Protein 7Q3R (pdb70)

Nearest PDB structures (foldseek):
  7q3r-assembly1_G  TM=1.008E+00  e=7.058E-23  Vicugna pacos
  6h72-assembly1_C  TM=9.398E-01  e=2.306E-15  Vicugna pacos
  8fif-assembly1_C  TM=9.469E-01  e=2.830E-15  Lama glama
  6gjq-assembly2_H-2  TM=9.200E-01  e=2.554E-15  Lama glama
  8pe2-assembly1_B  TM=9.260E-01  e=5.794E-15  Vicugna pacos

B-factor: mean 46.63, std 13.03, range [25.71, 102.18]

Radius of gyration: 25.53 Å; Cα contacts (8 Å, |Δi|>4): 1179; chains: 3; bounding box: 73×56×67 Å

Secondary structure (DSSP, 8-state):
-B--HHHHHT-SS--BGGG-EEEEE-SEE---GGGG---SEEEEESS-GGGGGG-EESEEEEEEEEEEGGGGGGSSTT--SHHHHHT----TT--EEEEEEE-HHHH--BT-B---EEE---SSPPPTT------PPEE-SSS--TT--BTTEE-SEEE--B-TTS-GGGSEEEEEEEEEE--SS---EE---/--EEEEE-EEEETT--EEEEEEE-SS-GGGEEEEEEEE-TTS--EEEEEE-TTS--EEE-TTTTT-EEEEEEGGGTEEEEEE-S--GGG-EEEEEEEEE-TTS-EEEE--GGG-SEE---EEEEEE-/--EEEEE--EEE-TT--EEEEEEEE-SSEEEEEEEEEEE-SSSPPEEEEEEETTTEEEE-GGGBTTEEEEE-SSSSEEEEEE-S--GGG-EEEEEEEEEEETTT--B--EE---EEEEE--

Solvent-accessible surface area: 19423 Å² total; per-residue (Å²): 159,78,15,44,9,41,115,10,17,122,33,111,79,4,4,6,0,1,0,4,25,69,70,119,1,53,89,17,66,0,70,4,53,68,4,42,95,105,48,18,7,5,36,0,9,48,11,15,0,70,121,0,33,88,62,31,14,13,26,0,26,0,0,10,0,0,0,56,9,45,12,11,140,28,4,12,2,45,40,101,26,97,0,1,24,42,1,1,32,3,23,110,118,7,48,0,0,2,0,0,46,57,4,25,150,125,5,14,23,60,27,0,11,49,17,13,3,16,6,44,51,49,185,69,89,8,148,66,48,51,65,20,55,54,47,133,35,48,82,48,25,115,72,88,14,131,63,102,89,44,200,65,8,84,20,4,6,56,15,17,13,1,68,49,125,38,48,88,25,121,24,0,2,8,0,0,0,0,2,2,46,117,96,118,62,109,37,75,2,28,5,80,154,89,132,7,78,7,62,48,18,30,131,24,67,46,56,26,56,30,131,0,18,0,46,9,55,55,110,33,4,63,119,8,0,0,0,0,1,14,53,27,121,90,60,120,49,78,16,0,0,0,4,10,90,90,30,70,28,56,2,57,10,84,52,0,168,80,50,5,71,4,47,34,49,54,102,136,32,12,0,34,0,55,0,61,65,3,34,66,156,3,34,0,37,0,37,0,0,1,6,35,12,150,36,28,49,6,20,0,0,25,1,100,86,9,10,99,49,68,5,107,13,33,87,0,41,5,49,137,120,8,118,33,94,38,60,44,24,32,108,22,111,57,47,25,56,30,131,0,22,0,55,6,50,58,138,49,33,27,39,7,0,8,0,0,1,17,61,22,135,79,139,131,63,38,2,0,0,6,11,6,54,32,83,75,86,33,57,6,120,66,0,123,82,45,7,48,6,48,81,29,148,138,100,64,1,1,32,0,57,0,55,96,2,76,84,126,1,37,2,45,0,36,0,8,0,4,2,4,35,46,100,82,38,90,17,22,26,10,113,11,108,23,23,85,0,39,4,62,126

Sequence (441 aa):
NLCPFGEVFNATRFASVYAWNRKRISNCVADYSFLYNSFSTFKCYGVSPTKLNDLCFTNVYADSFVIRGDEVRQIAPGQTGKIADYNYKLPDDFTGCVIAWNSNNLDSKVGGNYNYLYRLFRKSNLKPFERDISTEIYQAGSTPCNGVEGFNCYFPLQSYGFQPTNGVGYQPYRVVVLSFELLHAPATVCGPKVQLVESGGGLVQAGGSLRLSCAASGRAFSRYFMGWFRQAPGKEREFVAGISRSGGSTDYANFVKGRFTISRDNAKNTVYLQMNSLKPEDTAVYYCAATVDYSGTLTAARGREDYDDWGQGIQVTVSSEVQLVESGGGTVQPGGSLRLSCEVSGTGFTINAMGWDRQAPGKQRELVATITRGDRIHYADSVKGRFAISRDKDKNTVYLEMNNLKPEDTAVYYCDVAAFDSSDYEVLDSWGQGTQVTVSS

Foldseek 3Di:
DEWPVCCVPVPLDAAFQLQKDKDKTFQHAYALVVVPDDWPFKDFDQDDSVCQLADFFQIKMKIKHKDFQLCLVQPDAPHDDQCCFPGAHAHNRFGWIKTKHFPLVRQFDAVFRQPHKGFRDDPGGDDHPDHDPDFAWDQQDDDDCPRHDDVSTHGGMGTLGAHSPDDRRSGMMMMIIMGGHHDPDDGGHHHND/DAKAKDKADEDAAQAKIKMKIADDDLCLLQKWKFKWWAAPPGHIWTAKIAHSVRPAIDGDPVQVPQWDWGDDVVRRMIMIIGGRHDQVRWTWMKMFIAGPVVSPDRDDIDPVRTDYMYPTDTHGYDD/DFDKDKDKADEDAAQAKIKIKIATDDDQKFWAKKAKWWAAPPGDIGGAWMAGPPRDIDGDPVPVPQWDWAADPPGGMIMIIGGNHHQVVFTWMWIWTWMARPPPRHTDTDIHPTHTHGHHD

GO terms:
  GO:0044228 host cell surface (C, IDA)
  GO:0005768 endosome (C, IDA)
  GO:0039660 structural constituent of virion (F, IDA)
  GO:0019062 virion attachment to host cell (P, IDA)
  GO:0046718 symbiont entry into host cell (P, IDA)
  GO:0098670 entry receptor-mediated virion attachment to host cell (P, IDA)
  GO:0140522 fusogenic activity (F, IDA)
  GO:0046789 host cell surface receptor binding (F, IDA)
  GO:0048018 receptor ligand activity (F, IDA)
  GO:0043655 host extracellular region (C, IC)
  GO:0044173 host cell endoplasmic reticulum-Golgi intermediate compartment membrane (C, EXP)
  GO:0055036 virion membrane (C, EXP)
  GO:0020002 host cell plasma membrane (C, EXP)
  GO:0005515 protein binding (F, IPI)
  GO:0055036 virion membrane (C, TAS)
  GO:0005886 plasma membrane (C, TAS)
  GO:0042802 identical protein binding (F, IPI)
  GO:0046598 positive regulation of viral entry into host cell (P, IDA)
  GO:0016020 membrane (C, IDA)
  GO:0019031 viral envelope (C, IDA)

InterPro domains:
  IPR002552 Spike glycoprotein S2, coronavirus [PF01601] (711-1232)
  IPR018548 Spike (S) protein S1 subunit, receptor-binding domain, betacoronavirus [PF09408] (349-526)
  IPR018548 Spike (S) protein S1 subunit, receptor-binding domain, betacoronavirus [PS51921] (334-527)
  IPR032500 Spike glycoprotein S1, N-terminal domain, betacoronavirus-like [PF16451] (33-337)
  IPR032500 Spike glycoprotein S1, N-terminal domain, betacoronavirus-like [PS51922] (9-303)
  IPR036326 Spike S1 subunit, receptor binding domain superfamily, betacoronavirus [SSF143587] (333-516)
  IPR042578 Spike glycoprotein, betacoronavirus [MF_04099] (2-1273)
  IPR043002 Spike glycoprotein, N-terminal domain superfamily [G3DSA:2.60.120.960] (28-307)
  IPR043473 Spike glycoprotein S2 superfamily, coronavirus [SSF111474] (909-1026)
  IPR043473 Spike glycoprotein S2 superfamily, coronavirus [SSF111474] (1159-1211)
  IPR043607 Coronavirus spike glycoprotein S1, C-terminal [PF19209] (536-591)
  IPR044341 Spike (S) protein S1 subunit, N-terminal domain, SARS-CoV-like [cd21624] (13-304)
  IPR044366 Spike (S) protein S1 subunit, receptor-binding domain, SARS-CoV-2 [cd21480] (319-541)
  IPR044873 Spike glycoprotein S2, coronavirus, heptad repeat 1 [PS51923] (896-1001)
  IPR044874 Spike glycoprotein S2, coronavirus, heptad repeat 2 [PS51924] (1143-1225)

Organism: Severe acute respiratory syndrome coronavirus 2 (NCBI:txid2697049)

Structure (mmCIF, N/CA/C/O backbone):
data_7Q3R
#
_entry.id   7Q3R
#
_cell.length_a   180.578
_cell.length_b   180.578
_cell.length_c   48.025
_cell.angle_alpha   90.000
_cell.angle_beta   90.000
_cell.angle_gamma   120.000
#
_symmetry.space_group_name_H-M   'P 63'
#
loop_
_entity.id
_entity.type
_entity.pdbx_description
1 polymer 'Spike glycoprotein'
2 polymer VHH-F04
3 polymer VHH-G09
4 branched 2-acetamido-2-deoxy-beta-D-glucopyranose-(1-4)-2-acetamido-2-deoxy-beta-D-glucopyranose
5 non-polymer 'CHLORIDE ION'
6 water water
#
loop_
_atom_site.group_PDB
_atom_site.id
_atom_site.type_symbol
_atom_site.label_atom_id
_atom_site.label_alt_id
_atom_site.label_comp_id
_atom_site.label_asym_id
_atom_site.label_entity_id
_atom_site.label_seq_id
_atom_site.pdbx_PDB_ins_code
_atom_site.Cartn_x
_atom_site.Cartn_y
_atom_site.Cartn_z
_atom_site.occupancy
_atom_site.B_iso_or_equiv
_atom_site.auth_seq_id
_atom_site.auth_comp_id
_atom_site.auth_asym_id
_atom_site.auth_atom_id
_atom_site.pdbx_PDB_model_num
ATOM 1 N N . ASN A 1 4 ? 42.997 36.970 4.445 1.00 75.43 334 ASN A N 1
ATOM 2 C CA . ASN A 1 4 ? 41.734 37.691 4.524 1.00 82.99 334 ASN A CA 1
ATOM 3 C C . ASN A 1 4 ? 41.958 39.061 5.188 1.00 71.80 334 ASN A C 1
ATOM 4 O O . ASN A 1 4 ? 42.330 39.973 4.474 1.00 72.21 334 ASN A O 1
ATOM 9 N N . LEU A 1 5 ? 41.741 39.226 6.507 1.00 73.71 335 LEU A N 1
ATOM 10 C CA . LEU A 1 5 ? 41.880 40.552 7.128 1.00 69.63 335 LEU A CA 1
ATOM 11 C C . LEU A 1 5 ? 43.345 40.990 7.217 1.00 64.79 335 LEU A C 1
ATOM 12 O O . LEU A 1 5 ? 44.230 40.209 7.577 1.00 66.73 335 LEU A O 1
ATOM 14 N N . CYS A 1 6 ? 43.607 42.251 6.878 1.00 61.10 336 CYS A N 1
ATOM 15 C CA . CYS A 1 6 ? 44.988 42.726 6.846 1.00 59.86 336 CYS A CA 1
ATOM 16 C C . CYS A 1 6 ? 45.562 42.751 8.263 1.00 56.39 336 CYS A C 1
ATOM 17 O O . CYS A 1 6 ? 44.881 43.175 9.194 1.00 53.28 336 CYS A O 1
ATOM 20 N N . PRO A 1 7 ? 46.834 42.336 8.451 1.00 55.31 337 PRO A N 1
ATOM 21 C CA . PRO A 1 7 ? 47.413 42.187 9.802 1.00 59.32 337 PRO A CA 1
ATOM 22 C C . PRO A 1 7 ? 47.953 43.498 10.383 1.00 57.56 337 PRO A C 1
ATOM 23 O O . PRO A 1 7 ? 49.144 43.614 10.732 1.00 51.04 337 PRO A O 1
ATOM 27 N N . PHE A 1 8 ? 47.090 44.523 10.488 1.00 56.08 338 PHE A N 1
ATOM 28 C CA . PHE A 1 8 ? 47.564 45.766 11.111 1.00 49.81 338 PHE A CA 1
ATOM 29 C C . PHE A 1 8 ? 47.884 45.563 12.578 1.00 50.88 338 PHE A C 1
ATOM 30 O O . PHE A 1 8 ? 48.692 46.318 13.136 1.00 50.14 338 PHE A O 1
ATOM 38 N N . GLY A 1 9 ? 47.264 44.569 13.223 1.00 48.49 339 GLY A N 1
ATOM 39 C CA . GLY A 1 9 ? 47.517 44.361 14.644 1.00 51.88 339 GLY A CA 1
ATOM 40 C C . GLY A 1 9 ? 48.944 43.944 14.932 1.00 50.31 339 GLY A C 1
ATOM 41 O O . GLY A 1 9 ? 49.529 44.336 15.949 1.00 47.77 339 GLY A O 1
ATOM 42 N N . GLU A 1 10 ? 49.534 43.154 14.035 1.00 51.96 340 GLU A N 1
ATOM 43 C CA . GLU A 1 10 ? 50.938 42.803 14.177 1.00 48.55 340 GLU A CA 1
ATOM 44 C C . GLU A 1 10 ? 51.842 44.022 14.172 1.00 49.19 340 GLU A C 1
ATOM 45 O O . GLU A 1 10 ? 52.945 43.954 14.697 1.00 46.90 340 GLU A O 1
ATOM 51 N N . VAL A 1 11 ? 51.417 45.128 13.551 1.00 42.95 341 VAL A N 1
ATOM 52 C CA . VAL A 1 11 ? 52.260 46.318 13.495 1.00 37.64 341 VAL A CA 1
ATOM 53 C C . VAL A 1 11 ? 51.990 47.188 14.713 1.00 35.99 341 VAL A C 1
ATOM 54 O O . VAL A 1 11 ? 52.906 47.508 15.488 1.00 40.57 341 VAL A O 1
ATOM 58 N N . PHE A 1 12 ? 50.729 47.563 14.893 1.00 40.68 342 PHE A N 1
ATOM 59 C CA . PHE A 1 12 ? 50.396 48.531 15.933 1.00 41.53 342 PHE A CA 1
ATOM 60 C C . PHE A 1 12 ? 50.613 47.967 17.329 1.00 42.63 342 PHE A C 1
ATOM 61 O O . PHE A 1 12 ? 50.979 48.705 18.242 1.00 38.87 342 PHE A O 1
ATOM 69 N N . ASN A 1 13 ? 50.334 46.686 17.514 1.00 42.32 343 ASN A N 1
ATOM 70 C CA . ASN A 1 13 ? 50.379 46.059 18.822 1.00 44.24 343 ASN A CA 1
ATOM 71 C C . ASN A 1 13 ? 51.596 45.167 18.981 1.00 48.04 343 ASN A C 1
ATOM 72 O O . ASN A 1 13 ? 51.647 44.385 19.927 1.00 44.47 343 ASN A O 1
ATOM 77 N N . ALA A 1 14 ? 52.598 45.293 18.092 1.00 41.65 344 ALA A N 1
ATOM 78 C CA . ALA A 1 14 ? 53.863 44.588 18.276 1.00 41.54 344 ALA A CA 1
ATOM 79 C C . ALA A 1 14 ? 54.413 44.872 19.678 1.00 42.02 344 ALA A C 1
ATOM 80 O O . ALA A 1 14 ? 54.340 45.999 20.175 1.00 41.75 344 ALA A O 1
ATOM 82 N N . THR A 1 15 ? 54.967 43.849 20.333 1.00 38.82 345 THR A N 1
ATOM 83 C CA . THR A 1 15 ? 55.499 44.107 21.682 1.00 36.43 345 THR A CA 1
ATOM 84 C C . THR A 1 15 ? 56.795 44.896 21.613 1.00 39.44 345 THR A C 1
ATOM 85 O O . THR A 1 15 ? 57.067 45.705 22.497 1.00 36.15 345 THR A O 1
ATOM 89 N N . ARG A 1 16 ? 57.554 44.746 20.517 1.00 40.14 346 ARG A N 1
ATOM 90 C CA . ARG A 1 16 ? 58.838 45.387 20.308 1.00 42.59 346 ARG A CA 1
ATOM 91 C C . ARG A 1 16 ? 58.786 46.250 19.047 1.00 34.65 346 ARG A C 1
ATOM 92 O O . ARG A 1 16 ? 58.246 45.805 18.022 1.00 38.97 346 ARG A O 1
ATOM 100 N N . PHE A 1 17 ? 59.380 47.455 19.118 1.00 34.25 347 PHE A N 1
ATOM 101 C CA . PHE A 1 17 ? 59.491 48.382 17.995 1.00 36.82 347 PHE A CA 1
ATOM 102 C C . PHE A 1 17 ? 60.950 48.613 17.624 1.00 36.10 347 PHE A C 1
ATOM 103 O O . PHE A 1 17 ? 61.866 48.416 18.438 1.00 30.65 347 PHE A O 1
ATOM 111 N N . ALA A 1 18 ? 61.148 49.041 16.375 1.00 32.92 348 ALA A N 1
ATOM 112 C CA . ALA A 1 18 ? 62.487 49.268 15.819 1.00 30.38 348 ALA A CA 1
ATOM 113 C C . ALA A 1 18 ? 63.110 50.577 16.312 1.00 31.23 348 ALA A C 1
ATOM 114 O O . ALA A 1 18 ? 62.419 51.572 16.643 1.00 30.46 348 ALA A O 1
ATOM 116 N N . SER A 1 19 ? 64.446 50.585 16.411 1.00 29.59 349 SER A N 1
ATOM 117 C CA . SER A 1 19 ? 65.160 51.867 16.386 1.00 30.06 349 SER A CA 1
ATOM 118 C C . SER A 1 19 ? 64.855 52.591 15.072 1.00 31.59 349 SER A C 1
ATOM 119 O O . SER A 1 19 ? 64.788 51.965 14.009 1.00 30.93 349 SER A O 1
ATOM 122 N N . VAL A 1 20 ? 64.697 53.917 15.154 1.00 30.00 350 VAL A N 1
ATOM 123 C CA . VAL A 1 20 ? 64.300 54.696 13.991 1.00 31.77 350 VAL A CA 1
ATOM 124 C C . VAL A 1 20 ? 65.344 54.614 12.886 1.00 29.04 350 VAL A C 1
ATOM 125 O O . VAL A 1 20 ? 64.980 54.573 11.713 1.00 30.66 350 VAL A O 1
ATOM 129 N N . TYR A 1 21 ? 66.655 54.521 13.206 1.00 28.60 351 TYR A N 1
ATOM 130 C CA . TYR A 1 21 ? 67.619 54.463 12.101 1.00 32.99 351 TYR A CA 1
ATOM 131 C C . TYR A 1 21 ? 67.515 53.162 11.337 1.00 31.64 351 TYR A C 1
ATOM 132 O O . TYR A 1 21 ? 67.854 53.097 10.143 1.00 32.09 351 TYR A O 1
ATOM 141 N N . ALA A 1 22 ? 66.992 52.136 11.983 1.00 30.60 352 ALA A N 1
ATOM 142 C CA . ALA A 1 22 ? 66.769 50.835 11.387 1.00 28.79 352 ALA A CA 1
ATOM 143 C C . ALA A 1 22 ? 65.267 50.591 11.269 1.00 30.61 352 ALA A C 1
ATOM 144 O O . ALA A 1 22 ? 64.772 49.500 11.545 1.00 31.96 352 ALA A O 1
ATOM 146 N N . TRP A 1 23 ? 64.517 51.612 10.807 1.00 30.09 353 TRP A N 1
ATOM 147 C CA . TRP A 1 23 ? 63.050 51.553 10.871 1.00 30.66 353 TRP A CA 1
ATOM 148 C C . TRP A 1 23 ? 62.492 50.361 10.116 1.00 32.04 353 TRP A C 1
ATOM 149 O O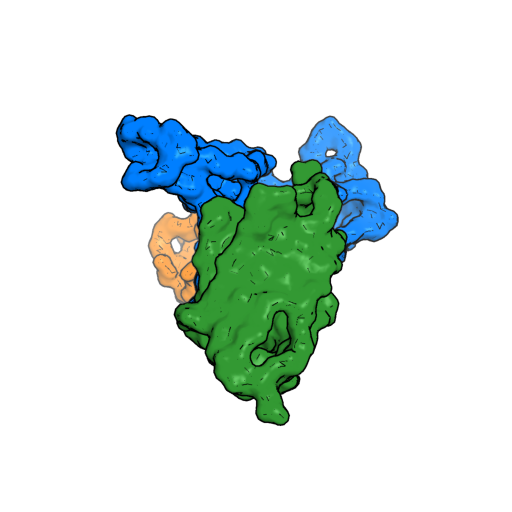 . TRP A 1 23 ? 62.989 49.987 9.051 1.00 31.59 353 TRP A O 1
ATOM 160 N N . ASN A 1 24 ? 61.444 49.749 10.662 1.00 35.27 354 ASN A N 1
ATOM 161 C CA . ASN A 1 24 ? 60.837 48.539 10.064 1.00 33.17 354 ASN A CA 1
ATOM 162 C C . ASN A 1 24 ? 59.759 48.900 9.057 1.00 36.51 354 ASN A C 1
ATOM 163 O O . ASN A 1 24 ? 58.955 49.798 9.310 1.00 34.06 354 ASN A O 1
ATOM 168 N N . ARG A 1 25 ? 59.744 48.216 7.906 1.00 35.50 355 ARG A N 1
ATOM 169 C CA . ARG A 1 25 ? 58.624 48.318 6.975 1.00 30.79 355 ARG A CA 1
ATOM 170 C C . ARG A 1 25 ? 57.886 46.995 6.922 1.00 37.53 355 ARG A C 1
ATOM 171 O O . ARG A 1 25 ? 58.502 45.934 6.737 1.00 34.75 355 ARG A O 1
ATOM 179 N N . LYS A 1 26 ? 56.574 47.048 7.051 1.00 35.86 356 LYS A N 1
ATOM 180 C CA . LYS A 1 26 ? 55.721 45.884 6.787 1.00 36.69 356 LYS A CA 1
ATOM 181 C C . LYS A 1 26 ? 54.903 46.176 5.550 1.00 39.40 356 LYS A C 1
ATOM 182 O O . LYS A 1 26 ? 54.215 47.205 5.474 1.00 39.25 356 LYS A O 1
ATOM 188 N N . ARG A 1 27 ? 54.985 45.298 4.555 1.00 38.35 357 ARG A N 1
ATOM 189 C CA . ARG A 1 27 ? 54.149 45.491 3.382 1.00 42.86 357 ARG A CA 1
ATOM 190 C C . ARG A 1 27 ? 52.803 44.797 3.584 1.00 47.39 357 ARG A C 1
ATOM 191 O O . ARG A 1 27 ? 52.754 43.631 3.990 1.00 49.13 357 ARG A O 1
ATOM 199 N N . ILE A 1 28 ? 51.722 45.511 3.282 1.00 44.70 358 ILE A N 1
ATOM 200 C CA . ILE A 1 28 ? 50.351 45.047 3.494 1.00 49.74 358 ILE A CA 1
ATOM 201 C C . ILE A 1 28 ? 49.710 44.772 2.132 1.00 52.89 358 ILE A C 1
ATOM 202 O O . ILE A 1 28 ? 49.564 45.690 1.319 1.00 54.21 358 ILE A O 1
ATOM 207 N N . SER A 1 29 ? 49.320 43.521 1.869 1.00 58.31 359 SER A N 1
ATOM 208 C CA . SER A 1 29 ? 48.871 43.160 0.519 1.00 56.65 359 SER A CA 1
ATOM 209 C C . SER A 1 29 ? 48.006 41.909 0.546 1.00 60.85 359 SER A C 1
ATOM 210 O O . SER A 1 29 ? 48.056 41.115 1.495 1.00 59.81 359 SER A O 1
ATOM 213 N N . ASN A 1 30 ? 47.253 41.723 -0.542 1.00 65.97 360 ASN A N 1
ATOM 214 C CA . ASN A 1 30 ? 46.373 40.558 -0.722 1.00 70.42 360 ASN A CA 1
ATOM 215 C C . ASN A 1 30 ? 45.538 40.325 0.538 1.00 65.96 360 ASN A C 1
ATOM 216 O O . ASN A 1 30 ? 45.622 39.286 1.200 1.00 62.72 360 ASN A O 1
ATOM 218 N N . CYS A 1 31 ? 44.778 41.351 0.909 1.00 62.77 361 CYS A N 1
ATOM 219 C CA . CYS A 1 31 ? 44.014 41.266 2.144 1.00 60.66 361 CYS A CA 1
ATOM 220 C C . CYS A 1 31 ? 42.959 42.357 2.140 1.00 60.29 361 CYS A C 1
ATOM 221 O O . CYS A 1 31 ? 43.032 43.318 1.368 1.00 61.59 361 CYS A O 1
ATOM 224 N N . VAL A 1 32 ? 41.951 42.161 2.984 1.00 58.67 362 VAL A N 1
ATOM 225 C CA . VAL A 1 32 ? 40.896 43.145 3.193 1.00 56.51 362 VAL A CA 1
ATOM 226 C C . VAL A 1 32 ? 41.227 43.994 4.411 1.00 61.78 362 VAL A C 1
ATOM 227 O O . VAL A 1 32 ? 41.464 43.471 5.511 1.00 58.32 362 VAL A O 1
ATOM 231 N N . ALA A 1 33 ? 41.225 45.304 4.224 1.00 57.73 363 ALA A N 1
ATOM 232 C CA . ALA A 1 33 ? 41.785 46.219 5.208 1.00 62.52 363 ALA A CA 1
ATOM 233 C C . ALA A 1 33 ? 40.652 46.870 5.981 1.00 67.07 363 ALA A C 1
ATOM 234 O O . ALA A 1 33 ? 39.938 47.713 5.434 1.00 75.97 363 ALA A O 1
ATOM 236 N N . ASP A 1 34 ? 40.488 46.508 7.247 1.00 62.05 364 ASP A N 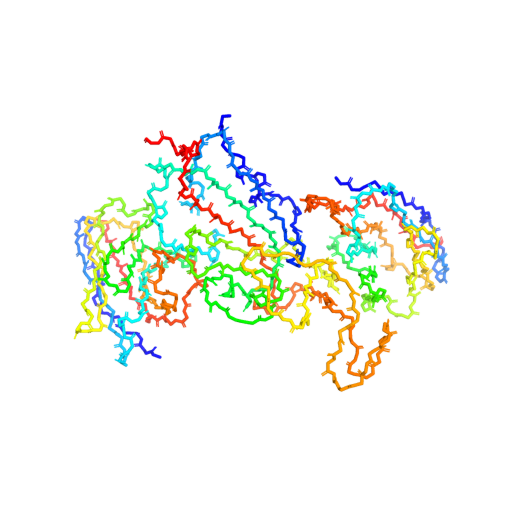1
ATOM 237 C CA . ASP A 1 34 ? 39.522 47.184 8.102 1.00 64.27 364 ASP A CA 1
ATOM 238 C C . ASP A 1 34 ? 40.249 48.281 8.882 1.00 60.27 364 ASP A C 1
ATOM 239 O O . ASP A 1 34 ? 41.107 47.982 9.711 1.00 55.00 364 ASP A O 1
ATOM 244 N N . TYR A 1 35 ? 39.914 49.551 8.620 1.00 55.02 365 TYR A N 1
ATOM 245 C CA . TYR A 1 35 ? 40.596 50.671 9.266 1.00 56.06 365 TYR A CA 1
ATOM 246 C C . TYR A 1 35 ? 39.875 51.163 10.524 1.00 58.26 365 TYR A C 1
ATOM 247 O O . TYR A 1 35 ? 40.243 52.203 11.067 1.00 51.57 365 TYR A O 1
ATOM 256 N N . SER A 1 36 ? 38.876 50.417 10.996 1.00 53.37 366 SER A N 1
ATOM 257 C CA . SER A 1 36 ? 38.037 50.850 12.115 1.00 58.20 366 SER A CA 1
ATOM 258 C C . SER A 1 36 ? 38.843 51.191 13.365 1.00 56.33 366 SER A C 1
ATOM 259 O O . SER A 1 36 ? 38.471 52.106 14.114 1.00 52.97 366 SER A O 1
ATOM 262 N N . PHE A 1 37 ? 39.908 50.434 13.640 1.00 51.04 367 PHE A N 1
ATOM 263 C CA . PHE A 1 37 ? 40.740 50.703 14.808 1.00 51.63 367 PHE A CA 1
ATOM 264 C C . PHE A 1 37 ? 41.296 52.122 14.821 1.00 53.99 367 PHE A C 1
ATOM 265 O O . PHE A 1 37 ? 41.694 52.607 15.880 1.00 52.46 367 PHE A O 1
ATOM 273 N N . LEU A 1 38 ? 41.408 52.779 13.667 1.00 49.23 368 LEU A N 1
ATOM 274 C CA . LEU A 1 38 ? 41.900 54.154 13.684 1.00 50.32 368 LEU A CA 1
ATOM 275 C C . LEU A 1 38 ? 40.929 55.103 14.381 1.00 57.72 368 LEU A C 1
ATOM 276 O O . LEU A 1 38 ? 41.364 56.145 14.869 1.00 51.94 368 LEU A O 1
ATOM 281 N N . TYR A 1 39 ? 39.632 54.784 14.421 1.00 57.03 369 TYR A N 1
ATOM 282 C CA . TYR A 1 39 ? 38.626 55.685 14.987 1.00 62.11 369 TYR A CA 1
ATOM 283 C C . TYR A 1 39 ? 38.218 55.291 16.398 1.00 68.73 369 TYR A C 1
ATOM 284 O O . TYR A 1 39 ? 37.039 55.397 16.721 1.00 77.25 369 TYR A O 1
ATOM 293 N N . ASN A 1 40 ? 39.131 54.842 17.259 1.00 76.29 370 ASN A N 1
ATOM 294 C CA . ASN A 1 40 ? 38.765 54.510 18.645 1.00 80.98 370 ASN A CA 1
ATOM 295 C C . ASN A 1 40 ? 39.921 54.781 19.598 1.00 84.10 370 ASN A C 1
ATOM 296 O O . ASN A 1 40 ? 40.615 55.798 19.474 1.00 79.53 370 ASN A O 1
ATOM 298 N N . SER A 1 43 ? 43.468 57.548 22.958 1.00 71.32 373 SER A N 1
ATOM 299 C CA . SER A 1 43 ? 44.249 56.519 22.246 1.00 71.31 373 SER A CA 1
ATOM 300 C C . SER A 1 43 ? 45.561 56.986 21.495 1.00 59.40 373 SER A C 1
ATOM 301 O O . SER A 1 43 ? 46.686 56.681 21.938 1.00 53.69 373 SER A O 1
ATOM 304 N N . PHE A 1 44 ? 45.470 57.747 20.415 1.00 48.62 374 PHE A N 1
ATOM 305 C CA . PHE A 1 44 ? 46.672 58.220 19.729 1.00 44.57 374 PHE A CA 1
ATOM 306 C C . PHE A 1 44 ? 46.931 59.664 20.106 1.00 45.88 374 PHE A C 1
ATOM 307 O O . PHE A 1 44 ? 45.997 60.467 20.178 1.00 47.14 374 PHE A O 1
ATOM 315 N N . SER A 1 45 ? 48.184 60.004 20.316 1.00 40.20 375 SER A N 1
ATOM 316 C CA . SER A 1 45 ? 48.533 61.401 20.532 1.00 36.37 375 SER A CA 1
ATOM 317 C C . SER A 1 45 ? 48.797 62.151 19.239 1.00 41.77 375 SER A C 1
ATOM 318 O O . SER A 1 45 ? 48.699 63.382 19.218 1.00 36.21 375 SER A O 1
ATOM 321 N N . THR A 1 46 ? 49.139 61.441 18.157 1.00 36.35 376 THR A N 1
ATOM 322 C CA . THR A 1 46 ? 49.291 62.029 16.828 1.00 37.82 376 THR A CA 1
ATOM 323 C C . THR A 1 46 ? 48.522 61.181 15.829 1.00 39.85 376 THR A C 1
ATOM 324 O O . THR A 1 46 ? 48.532 59.950 15.906 1.00 36.36 376 THR A O 1
ATOM 328 N N . PHE A 1 47 ? 47.813 61.854 14.932 1.00 36.95 377 PHE A N 1
ATOM 329 C CA . PHE A 1 47 ? 47.036 61.183 13.890 1.00 36.35 377 PHE A CA 1
ATOM 330 C C . PHE A 1 47 ? 46.846 62.286 12.854 1.00 39.25 377 PHE A C 1
ATOM 331 O O . PHE A 1 47 ? 45.895 63.070 12.955 1.00 38.58 377 PHE A O 1
ATOM 339 N N . LYS A 1 48 ? 47.810 62.398 11.942 1.00 34.26 378 LYS A N 1
ATOM 340 C CA . LYS A 1 48 ? 47.768 63.354 10.837 1.00 36.20 378 LYS A CA 1
ATOM 341 C C . LYS A 1 48 ? 47.772 62.581 9.528 1.00 36.80 378 LYS A C 1
ATOM 342 O O . LYS A 1 48 ? 48.565 61.641 9.373 1.00 38.61 378 LYS A O 1
ATOM 348 N N . CYS A 1 49 ? 46.940 63.011 8.560 1.00 36.98 379 CYS A N 1
ATOM 349 C CA . CYS A 1 49 ? 46.913 62.398 7.243 1.00 38.58 379 CYS A CA 1
ATOM 350 C C . CYS A 1 49 ? 47.159 63.446 6.168 1.00 40.39 379 CYS A C 1
ATOM 351 O O . CYS A 1 49 ? 46.858 64.636 6.338 1.00 37.36 379 CYS A O 1
ATOM 354 N N . TYR A 1 50 ? 47.689 62.966 5.043 1.00 40.08 380 TYR A N 1
ATOM 355 C CA . TYR A 1 50 ? 48.135 63.802 3.941 1.00 40.14 380 TYR A CA 1
ATOM 356 C C . TYR A 1 50 ? 47.571 63.192 2.648 1.00 42.75 380 TYR A C 1
ATOM 357 O O . TYR A 1 50 ? 47.745 61.992 2.384 1.00 38.67 380 TYR A O 1
ATOM 366 N N . GLY A 1 51 ? 46.788 63.974 1.919 1.00 42.12 381 GLY A N 1
ATOM 367 C CA . GLY A 1 51 ? 46.187 63.501 0.667 1.00 41.02 381 GLY A CA 1
ATOM 368 C C . GLY A 1 51 ? 45.157 62.396 0.795 1.00 47.85 381 GLY A C 1
ATOM 369 O O . GLY A 1 51 ? 44.803 61.787 -0.204 1.00 48.04 381 GLY A O 1
ATOM 370 N N . VAL A 1 52 ? 44.634 62.104 1.977 1.00 41.97 382 VAL A N 1
ATOM 371 C CA . VAL A 1 52 ? 43.614 61.061 2.090 1.00 42.48 382 VAL A CA 1
ATOM 372 C C . VAL A 1 52 ? 42.748 61.354 3.314 1.00 45.77 382 VAL A C 1
ATOM 373 O O . VAL A 1 52 ? 43.232 61.878 4.310 1.00 46.72 382 VAL A O 1
ATOM 377 N N . SER A 1 53 ? 41.453 61.077 3.212 1.00 46.04 383 SER A N 1
ATOM 378 C CA . SER A 1 53 ? 40.563 61.327 4.336 1.00 44.37 383 SER A CA 1
ATOM 379 C C . SER A 1 53 ? 40.372 60.042 5.090 1.00 47.79 383 SER A C 1
ATOM 380 O O . SER A 1 53 ? 39.791 59.095 4.530 1.00 51.35 383 SER A O 1
ATOM 383 N N . PRO A 1 54 ? 40.752 59.987 6.371 1.00 48.08 384 PRO A N 1
ATOM 384 C CA . PRO A 1 54 ? 40.774 58.696 7.048 1.00 45.45 384 PRO A CA 1
ATOM 385 C C . PRO A 1 54 ? 39.419 58.037 7.146 1.00 45.53 384 PRO A C 1
ATOM 386 O O . PRO A 1 54 ? 39.375 56.801 7.134 1.00 53.28 384 PRO A O 1
ATOM 390 N N . THR A 1 55 ? 38.314 58.793 7.217 1.00 44.24 385 THR A N 1
ATOM 391 C CA . THR A 1 55 ? 37.032 58.111 7.299 1.00 47.13 385 THR A CA 1
ATOM 392 C C . THR A 1 55 ? 36.615 57.520 5.958 1.00 47.26 385 THR A C 1
ATOM 393 O O . THR A 1 55 ? 35.567 56.897 5.883 1.00 50.93 385 THR A O 1
ATOM 397 N N . LYS A 1 56 ? 37.374 57.743 4.892 1.00 50.97 386 LYS A N 1
ATOM 398 C CA . LYS A 1 56 ? 37.043 57.181 3.577 1.00 53.24 386 LYS A CA 1
ATOM 399 C C . LYS A 1 56 ? 37.817 55.900 3.286 1.00 54.91 386 LYS A C 1
ATOM 400 O O . LYS A 1 56 ? 37.533 55.224 2.292 1.00 56.63 386 LYS A O 1
ATOM 406 N N . LEU A 1 57 ? 38.768 55.547 4.145 1.00 48.20 387 LEU A N 1
ATOM 407 C CA . LEU A 1 57 ? 39.675 54.446 3.857 1.00 52.64 387 LEU A CA 1
ATOM 408 C C . LEU A 1 57 ? 38.939 53.128 3.683 1.00 55.71 387 LEU A C 1
ATOM 409 O O . LEU A 1 57 ? 39.352 52.297 2.870 1.00 58.25 387 LEU A O 1
ATOM 414 N N . ASN A 1 58 ? 37.832 52.922 4.404 1.00 55.23 388 ASN A N 1
ATOM 415 C CA . ASN A 1 58 ? 37.131 51.658 4.246 1.00 61.95 388 ASN A CA 1
ATOM 416 C C . ASN A 1 58 ? 36.428 51.533 2.894 1.00 60.68 388 ASN A C 1
ATOM 417 O O . ASN A 1 58 ? 36.020 50.425 2.548 1.00 63.35 388 ASN A O 1
ATOM 422 N N . ASP A 1 59 ? 36.322 52.611 2.107 1.00 59.69 389 ASP A N 1
ATOM 423 C CA . ASP A 1 59 ? 35.756 52.562 0.763 1.00 61.10 389 ASP A CA 1
ATOM 424 C C . ASP A 1 59 ? 36.789 52.772 -0.339 1.00 59.39 389 ASP A C 1
ATOM 425 O O . ASP A 1 59 ? 36.403 53.067 -1.471 1.00 54.41 389 ASP A O 1
ATOM 430 N N . LEU A 1 60 ? 38.075 52.656 -0.039 1.00 54.74 390 LEU A N 1
ATOM 431 C CA . LEU A 1 60 ? 39.131 52.949 -0.996 1.00 57.59 390 LEU A CA 1
ATOM 432 C C . LEU A 1 60 ? 39.979 51.713 -1.263 1.00 58.51 390 LEU A C 1
ATOM 433 O O . LEU A 1 60 ? 40.138 50.844 -0.392 1.00 52.08 390 LEU A O 1
ATOM 438 N N . CYS A 1 61 ? 40.563 51.679 -2.467 1.00 52.95 391 CYS A N 1
ATOM 439 C CA . CYS A 1 61 ? 41.508 50.651 -2.899 1.00 48.13 391 CYS A CA 1
ATOM 440 C C . CYS A 1 61 ? 42.857 51.269 -3.246 1.00 53.00 391 CYS A C 1
ATOM 441 O O . CYS A 1 61 ? 42.909 52.367 -3.816 1.00 54.08 391 CYS A O 1
ATOM 444 N N . PHE A 1 62 ? 43.952 50.562 -2.904 1.00 48.35 392 PHE A N 1
ATOM 445 C CA . PHE A 1 62 ? 45.303 51.011 -3.198 1.00 46.95 392 PHE A CA 1
ATOM 446 C C . PHE A 1 62 ? 46.103 49.864 -3.797 1.00 52.66 392 PHE A C 1
ATOM 447 O O . PHE A 1 62 ? 45.798 48.692 -3.572 1.00 48.14 392 PHE A O 1
ATOM 455 N N . THR A 1 63 ? 47.129 50.211 -4.578 1.00 53.14 393 THR A N 1
ATOM 456 C CA . THR A 1 63 ? 47.948 49.150 -5.167 1.00 56.62 393 THR A CA 1
ATOM 457 C C . THR A 1 63 ? 48.963 48.616 -4.159 1.00 57.47 393 THR A C 1
ATOM 458 O O . THR A 1 63 ? 49.127 47.398 -4.039 1.00 57.28 393 THR A O 1
ATOM 462 N N . ASN A 1 64 ? 49.579 49.504 -3.355 1.00 54.49 394 ASN A N 1
ATOM 463 C CA . ASN A 1 64 ? 50.453 49.119 -2.255 1.00 54.16 394 ASN A CA 1
ATOM 464 C C . ASN A 1 64 ? 50.069 49.884 -0.998 1.00 48.74 394 ASN A C 1
ATOM 465 O O . ASN A 1 64 ? 49.707 51.062 -1.078 1.00 49.35 394 ASN A O 1
ATOM 470 N N . VAL A 1 65 ? 50.087 49.189 0.138 1.00 44.72 395 VAL A N 1
ATOM 471 C CA . VAL A 1 65 ? 50.009 49.812 1.463 1.00 49.28 395 VAL A CA 1
ATOM 472 C C . VAL A 1 65 ? 51.255 49.419 2.264 1.00 46.45 395 VAL A C 1
ATOM 473 O O . VAL A 1 65 ? 51.599 48.232 2.326 1.00 48.26 395 VAL A O 1
ATOM 477 N N . TYR A 1 66 ? 51.945 50.399 2.875 1.00 37.35 396 TYR A N 1
ATOM 478 C CA . TYR A 1 66 ? 53.078 50.064 3.719 1.00 34.21 396 TYR A CA 1
ATOM 479 C C . TYR A 1 66 ? 52.790 50.572 5.124 1.00 41.56 396 TYR A C 1
ATOM 480 O O . TYR A 1 66 ? 52.148 51.607 5.291 1.00 38.33 396 TYR A O 1
ATOM 489 N N . ALA A 1 67 ? 53.286 49.843 6.113 1.00 36.44 397 ALA A N 1
ATOM 490 C CA . ALA A 1 67 ? 53.264 50.296 7.505 1.00 35.66 397 ALA A CA 1
ATOM 491 C C . ALA A 1 67 ? 54.689 50.315 8.028 1.00 34.86 397 ALA A C 1
ATOM 492 O O . ALA A 1 67 ? 55.295 49.257 8.255 1.00 36.23 397 ALA A O 1
ATOM 494 N N . ASP A 1 68 ? 55.210 51.511 8.283 1.00 31.90 398 ASP A N 1
ATOM 495 C CA . ASP A 1 68 ? 56.560 51.691 8.776 1.00 26.48 398 ASP A CA 1
ATOM 496 C C . ASP A 1 68 ? 56.468 52.020 10.265 1.00 33.57 398 ASP A C 1
ATOM 497 O O . ASP A 1 68 ? 55.568 52.749 10.664 1.00 35.06 398 ASP A O 1
ATOM 502 N N . SER A 1 69 ? 57.356 51.459 11.080 1.00 32.88 399 SER A N 1
ATOM 503 C CA . SER A 1 69 ? 57.237 51.705 12.530 1.00 32.68 399 SER A CA 1
ATOM 504 C C . SER A 1 69 ? 58.602 51.784 13.211 1.00 34.89 399 SER A C 1
ATOM 505 O O . SER A 1 69 ? 59.602 51.231 12.732 1.00 34.20 399 SER A O 1
ATOM 508 N N . PHE A 1 70 ? 58.638 52.501 14.363 1.00 31.59 400 PHE A N 1
ATOM 509 C CA . PHE A 1 70 ? 59.870 52.831 15.074 1.00 29.34 400 PHE A CA 1
ATOM 510 C C . PHE A 1 70 ? 59.552 53.670 16.313 1.00 31.24 400 PHE A C 1
ATOM 511 O O . PHE A 1 70 ? 58.404 54.104 16.507 1.00 33.41 400 PHE A O 1
ATOM 519 N N . VAL A 1 71 ? 60.583 53.954 17.111 1.00 30.32 401 VAL A N 1
ATOM 520 C CA . VAL A 1 71 ? 60.444 54.766 18.315 1.00 29.84 401 VAL A C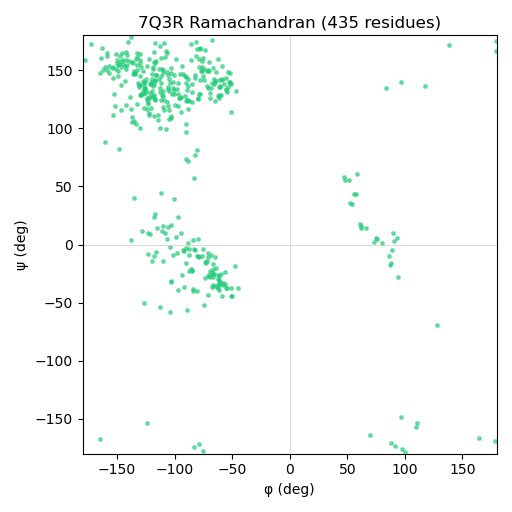A 1
ATOM 521 C C . VAL A 1 71 ? 61.319 56.005 18.158 1.00 31.72 401 VAL A C 1
ATOM 522 O O . VAL A 1 71 ? 62.500 55.912 17.764 1.00 32.46 401 VAL A O 1
ATOM 526 N N . ILE A 1 72 ? 60.767 57.163 18.531 1.00 28.32 402 ILE A N 1
ATOM 527 C CA . ILE A 1 72 ? 61.495 58.425 18.616 1.00 29.30 402 ILE A CA 1
ATOM 528 C C . ILE A 1 72 ? 61.044 59.138 19.885 1.00 32.35 402 ILE A C 1
ATOM 529 O O . ILE A 1 72 ? 60.123 58.689 20.579 1.00 34.65 402 ILE A O 1
ATOM 534 N N . ARG A 1 73 ? 61.632 60.308 20.141 1.00 33.04 403 ARG A N 1
ATOM 535 C CA . ARG A 1 73 ? 61.165 61.158 21.256 1.00 34.86 403 ARG A CA 1
ATOM 536 C C . ARG A 1 73 ? 59.877 61.880 20.891 1.00 37.32 403 ARG A C 1
ATOM 537 O O . ARG A 1 73 ? 59.657 62.260 19.730 1.00 36.50 403 ARG A O 1
ATOM 545 N N . GLY A 1 74 ? 59.088 62.193 21.918 1.00 33.97 404 GLY A N 1
ATOM 546 C CA . GLY A 1 74 ? 57.865 62.944 21.698 1.00 35.52 404 GLY A CA 1
ATOM 547 C C . GLY A 1 74 ? 58.061 64.215 20.894 1.00 34.13 404 GLY A C 1
ATOM 548 O O . GLY A 1 74 ? 57.254 64.530 20.017 1.00 36.51 404 GLY A O 1
ATOM 549 N N . ASP A 1 75 ? 59.108 64.986 21.201 1.00 35.54 405 ASP A N 1
ATOM 550 C CA . ASP A 1 75 ? 59.219 66.268 20.508 1.00 39.35 405 ASP A CA 1
ATOM 551 C C . ASP A 1 75 ? 59.795 66.112 19.104 1.00 36.21 405 ASP A C 1
ATOM 552 O O . ASP A 1 75 ? 60.016 67.116 18.414 1.00 37.09 405 ASP A O 1
ATOM 557 N N . GLU A 1 76 ? 60.025 64.884 18.661 1.00 34.75 406 GLU A N 1
ATOM 558 C CA . GLU A 1 76 ? 60.433 64.616 17.272 1.00 33.22 406 GLU A CA 1
ATOM 559 C C . GLU A 1 76 ? 59.291 64.121 16.412 1.00 31.65 406 GLU A C 1
ATOM 560 O O . GLU A 1 76 ? 59.465 64.000 15.184 1.00 33.23 406 GLU A O 1
ATOM 566 N N . VAL A 1 77 ? 58.131 63.801 17.003 1.00 33.33 407 VAL A N 1
ATOM 567 C CA . VAL A 1 77 ? 57.043 63.258 16.182 1.00 34.95 407 VAL A CA 1
ATOM 568 C C . VAL A 1 77 ? 56.657 64.236 15.065 1.00 36.25 407 VAL A C 1
ATOM 569 O O . VAL A 1 77 ? 56.285 63.825 13.947 1.00 34.46 407 VAL A O 1
ATOM 573 N N . ARG A 1 78 ? 56.764 65.542 15.326 1.00 37.99 408 ARG A N 1
ATOM 574 C CA . ARG A 1 78 ? 56.389 66.513 14.299 1.00 35.51 408 ARG A CA 1
ATOM 575 C C . ARG A 1 78 ? 57.291 66.412 13.077 1.00 40.71 408 ARG A C 1
ATOM 576 O O . ARG A 1 78 ? 56.880 66.845 11.985 1.00 34.08 408 ARG A O 1
ATOM 584 N N . GLN A 1 79 ? 58.491 65.826 13.209 1.00 33.39 409 GLN A N 1
ATOM 585 C CA . GLN A 1 79 ? 59.353 65.656 12.012 1.00 32.08 409 GLN A CA 1
ATOM 586 C C . GLN A 1 79 ? 58.906 64.529 11.104 1.00 31.95 409 GLN A C 1
ATOM 587 O O . GLN A 1 79 ? 59.435 64.401 9.986 1.00 33.06 409 GLN A O 1
ATOM 593 N N . ILE A 1 80 ? 57.958 63.694 11.532 1.00 30.72 410 ILE A N 1
ATOM 594 C CA . ILE A 1 80 ? 57.477 62.615 10.665 1.00 30.20 410 ILE A CA 1
ATOM 595 C C . ILE A 1 80 ? 56.328 63.175 9.814 1.00 36.99 410 ILE A C 1
ATOM 596 O O . ILE A 1 80 ? 55.151 62.885 10.056 1.00 37.39 410 ILE A O 1
ATOM 601 N N . ALA A 1 81 ? 56.658 64.031 8.841 1.00 36.76 411 ALA A N 1
ATOM 602 C CA . ALA A 1 81 ? 55.648 64.684 8.009 1.00 35.02 411 ALA A CA 1
ATOM 603 C C . ALA A 1 81 ? 56.349 65.113 6.748 1.00 38.20 411 ALA A C 1
ATOM 604 O O . ALA A 1 81 ? 57.559 65.395 6.804 1.00 37.15 411 ALA A O 1
ATOM 606 N N . PRO A 1 82 ? 55.649 65.168 5.599 1.00 40.42 412 PRO A N 1
ATOM 607 C CA . PRO A 1 82 ? 56.291 65.652 4.374 1.00 39.01 412 PRO A CA 1
ATOM 608 C C . PRO A 1 82 ? 56.829 67.054 4.597 1.00 40.49 412 PRO A C 1
ATOM 609 O O . PRO A 1 82 ? 56.184 67.884 5.246 1.00 42.01 412 PRO A O 1
ATOM 613 N N . GLY A 1 83 ? 58.031 67.300 4.079 1.00 41.51 413 GLY A N 1
ATOM 614 C CA . GLY A 1 83 ? 58.593 68.633 4.081 1.00 38.70 413 GLY A CA 1
ATOM 615 C C . GLY A 1 83 ? 59.391 69.001 5.302 1.00 46.69 413 GLY A C 1
ATOM 616 O O . GLY A 1 83 ? 59.985 70.087 5.312 1.00 46.54 413 GLY A O 1
ATOM 617 N N . GLN A 1 84 ? 59.444 68.140 6.328 1.00 39.16 414 GLN A N 1
ATOM 618 C CA . GLN A 1 84 ? 60.076 68.521 7.590 1.00 40.29 414 GLN A CA 1
ATOM 619 C C . GLN A 1 84 ? 61.618 68.438 7.493 1.00 37.96 414 GLN A C 1
ATOM 620 O O . GLN A 1 84 ? 62.169 67.759 6.632 1.00 37.59 414 GLN A O 1
ATOM 626 N N . THR A 1 85 ? 62.304 69.145 8.399 1.00 41.40 415 THR A N 1
ATOM 627 C CA . THR A 1 85 ? 63.746 69.016 8.549 1.00 41.16 415 THR A CA 1
ATOM 628 C C . THR A 1 85 ? 64.077 68.788 10.030 1.00 37.71 415 THR A C 1
ATOM 629 O O . THR A 1 85 ? 63.240 68.997 10.922 1.00 44.82 415 THR A O 1
ATOM 633 N N . GLY A 1 86 ? 65.298 68.321 10.294 1.00 39.47 416 GLY A N 1
ATOM 634 C CA . GLY A 1 86 ? 65.689 67.989 11.678 1.00 35.74 416 GLY A CA 1
ATOM 635 C C . GLY A 1 86 ? 66.472 66.702 11.599 1.00 36.62 416 GLY A C 1
ATOM 636 O O . GLY A 1 86 ? 66.563 66.123 10.528 1.00 36.86 416 GLY A O 1
ATOM 637 N N . LYS A 1 87 ? 67.085 66.268 12.695 1.00 35.25 417 LYS A N 1
ATOM 638 C CA . LYS A 1 87 ? 67.914 65.067 12.629 1.00 34.61 417 LYS A CA 1
ATOM 639 C C . LYS A 1 87 ? 67.104 63.848 12.232 1.00 34.27 417 LYS A C 1
ATOM 640 O O . LYS A 1 87 ? 67.645 62.907 11.631 1.00 34.44 417 LYS A O 1
ATOM 646 N N . ILE A 1 88 ? 65.842 63.765 12.670 1.00 29.41 418 ILE A N 1
ATOM 647 C CA . ILE A 1 88 ? 65.090 62.552 12.342 1.00 31.79 418 ILE A CA 1
ATOM 648 C C . ILE A 1 88 ? 64.669 62.561 10.867 1.00 30.10 418 ILE A C 1
ATOM 649 O O . ILE A 1 88 ? 64.949 61.613 10.121 1.00 30.84 418 ILE A O 1
ATOM 654 N N . ALA A 1 89 ? 64.028 63.658 10.410 1.00 29.98 419 ALA A N 1
ATOM 655 C CA . ALA A 1 89 ? 63.608 63.729 9.015 1.00 33.56 419 ALA A CA 1
ATOM 656 C C . ALA A 1 89 ? 64.797 63.666 8.068 1.00 34.87 419 ALA A C 1
ATOM 657 O O . ALA A 1 89 ? 64.685 63.117 6.975 1.00 36.21 419 ALA A O 1
ATOM 659 N N . ASP A 1 90 ? 65.918 64.280 8.434 1.00 34.37 420 ASP A N 1
ATOM 660 C CA . ASP A 1 90 ? 67.042 64.371 7.497 1.00 34.25 420 ASP A CA 1
ATOM 661 C C . ASP A 1 90 ? 67.919 63.114 7.515 1.00 33.09 420 ASP A C 1
ATOM 662 O O . ASP A 1 90 ? 68.411 62.696 6.461 1.00 32.71 420 ASP A O 1
ATOM 667 N N . TYR A 1 91 ? 68.138 62.510 8.705 1.00 30.58 421 TYR A N 1
ATOM 668 C CA . TYR A 1 91 ? 69.142 61.471 8.839 1.00 33.62 421 TYR A CA 1
ATOM 669 C C . TYR A 1 91 ? 68.575 60.119 9.199 1.00 30.54 421 TYR A C 1
ATOM 670 O O . TYR A 1 91 ? 69.341 59.161 9.199 1.00 32.51 421 TYR A O 1
ATOM 679 N N . ASN A 1 92 ? 67.271 60.000 9.498 1.00 29.96 422 ASN A N 1
ATOM 680 C CA . ASN A 1 92 ? 66.765 58.710 9.945 1.00 30.42 422 ASN A CA 1
ATOM 681 C C . ASN A 1 92 ? 65.573 58.187 9.150 1.00 33.24 422 ASN A C 1
ATOM 682 O O . ASN A 1 92 ? 65.597 57.027 8.745 1.00 31.58 422 ASN A O 1
ATOM 687 N N . TYR A 1 93 ? 64.526 59.000 8.957 1.00 33.79 423 TYR A N 1
ATOM 688 C CA . TYR A 1 93 ? 63.322 58.544 8.261 1.00 31.27 423 TYR A CA 1
ATOM 689 C C . TYR A 1 93 ? 62.667 59.746 7.602 1.00 34.56 423 TYR A C 1
ATOM 690 O O . TYR A 1 93 ? 62.238 60.673 8.292 1.00 32.44 423 TYR A O 1
ATOM 699 N N . LYS A 1 94 ? 62.552 59.689 6.290 1.00 32.57 424 LYS A N 1
ATOM 700 C CA . LYS A 1 94 ? 62.170 60.827 5.456 1.00 31.92 424 LYS A CA 1
ATOM 701 C C . LYS A 1 94 ? 60.932 60.472 4.657 1.00 35.78 424 LYS A C 1
ATOM 702 O O . LYS A 1 94 ? 60.933 59.486 3.902 1.00 34.41 424 LYS A O 1
ATOM 708 N N . LEU A 1 95 ? 59.877 61.324 4.760 1.00 35.62 425 LEU A N 1
ATOM 709 C CA . LEU A 1 95 ? 58.721 61.155 3.886 1.00 36.74 425 LEU A CA 1
ATOM 710 C C . LEU A 1 95 ? 58.873 62.014 2.623 1.00 37.19 425 LEU A C 1
ATOM 711 O O . LEU A 1 95 ? 59.389 63.133 2.716 1.00 40.45 425 LEU A O 1
ATOM 716 N N . PRO A 1 96 ? 58.356 61.541 1.483 1.00 37.08 426 PRO A N 1
ATOM 717 C CA . PRO A 1 96 ? 58.390 62.348 0.236 1.00 40.83 426 PRO A CA 1
ATOM 718 C C . PRO A 1 96 ? 57.443 63.534 0.337 1.00 46.58 426 PRO A C 1
ATOM 719 O O . PRO A 1 96 ? 56.458 63.504 1.081 1.00 39.67 426 PRO A O 1
ATOM 723 N N . ASP A 1 97 ? 57.711 64.580 -0.472 1.00 43.95 427 ASP A N 1
ATOM 724 C CA . ASP A 1 97 ? 56.838 65.760 -0.451 1.00 45.68 427 ASP A CA 1
ATOM 725 C C . ASP A 1 97 ? 55.394 65.392 -0.780 1.00 41.15 427 ASP A C 1
ATOM 726 O O . ASP A 1 97 ? 54.455 65.992 -0.238 1.00 48.94 427 ASP A O 1
ATOM 731 N N . ASP A 1 98 ? 55.196 64.419 -1.657 1.00 39.04 428 ASP A N 1
ATOM 732 C CA . ASP A 1 98 ? 53.881 64.030 -2.158 1.00 42.75 428 ASP A CA 1
ATOM 733 C C . ASP A 1 98 ? 53.305 62.842 -1.408 1.00 41.77 428 ASP A C 1
ATOM 734 O O . ASP A 1 98 ? 52.437 62.138 -1.959 1.00 41.21 428 ASP A O 1
ATOM 739 N N . PHE A 1 99 ? 53.772 62.630 -0.163 1.00 36.07 429 PHE A N 1
ATOM 740 C CA . PHE A 1 99 ? 53.269 61.584 0.713 1.00 39.44 429 PHE A CA 1
ATOM 741 C C . PHE A 1 99 ? 51.750 61.578 0.717 1.00 38.11 429 PHE A C 1
ATOM 742 O O . PHE A 1 99 ? 51.102 62.617 0.942 1.00 37.24 429 PHE A O 1
ATOM 750 N N . THR A 1 100 ? 51.192 60.389 0.557 1.00 34.98 430 THR A N 1
ATOM 751 C CA . THR A 1 100 ? 49.768 60.134 0.752 1.00 34.60 430 THR A CA 1
ATOM 752 C C . THR A 1 100 ? 49.660 59.053 1.809 1.00 43.59 430 THR A C 1
ATOM 753 O O . THR A 1 100 ? 50.025 57.893 1.568 1.00 39.72 430 THR A O 1
ATOM 757 N N . GLY A 1 101 ? 49.133 59.395 2.966 1.00 37.45 431 GLY A N 1
ATOM 758 C CA . GLY A 1 101 ? 49.075 58.390 3.999 1.00 37.13 431 GLY A CA 1
ATOM 759 C C . GLY A 1 101 ? 48.807 59.099 5.299 1.00 39.49 431 GLY A C 1
ATOM 760 O O . GLY A 1 101 ? 48.469 60.277 5.308 1.00 37.06 431 GLY A O 1
ATOM 761 N N . CYS A 1 102 ? 49.002 58.358 6.392 1.00 37.89 432 CYS A N 1
ATOM 762 C CA . CYS A 1 102 ? 48.709 58.880 7.714 1.00 35.85 432 CYS A CA 1
ATOM 763 C C . CYS A 1 102 ? 49.835 58.516 8.655 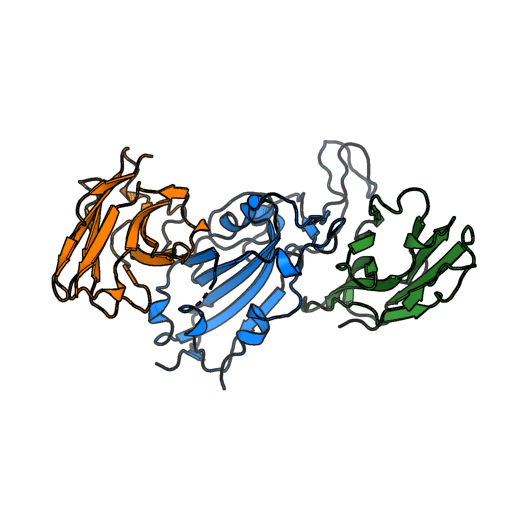1.00 37.54 432 CYS A C 1
ATOM 764 O O . CYS A 1 102 ? 50.409 57.420 8.554 1.00 38.00 432 CYS A O 1
ATOM 767 N N . VAL A 1 103 ? 50.103 59.415 9.610 1.00 33.07 433 VAL A N 1
ATOM 768 C CA . VAL A 1 103 ? 51.162 59.233 10.598 1.00 31.43 433 VAL A CA 1
ATOM 769 C C . VAL A 1 103 ? 50.470 59.163 11.955 1.00 37.35 433 VAL A C 1
ATOM 770 O O . VAL A 1 103 ? 49.710 60.069 12.299 1.00 36.33 433 VAL A O 1
ATOM 774 N N . ILE A 1 104 ? 50.726 58.094 12.710 1.00 34.89 434 ILE A N 1
ATOM 775 C CA . ILE A 1 104 ? 50.014 57.772 13.948 1.00 34.39 434 ILE A CA 1
ATOM 776 C C . ILE A 1 104 ? 51.099 57.589 15.000 1.00 36.52 434 ILE A C 1
ATOM 777 O O . ILE A 1 104 ? 52.104 56.920 14.725 1.00 33.98 434 ILE A O 1
ATOM 782 N N . ALA A 1 105 ? 50.920 58.182 16.187 1.00 35.26 435 ALA A N 1
ATOM 783 C CA . ALA A 1 105 ? 51.900 57.984 17.263 1.00 33.33 435 ALA A CA 1
ATOM 784 C C . ALA A 1 105 ? 51.182 57.998 18.600 1.00 37.43 435 ALA A C 1
ATOM 785 O O . ALA A 1 105 ? 50.064 58.524 18.725 1.00 35.31 435 ALA A O 1
ATOM 787 N N . TRP A 1 106 ? 51.826 57.393 19.601 1.00 32.24 436 TRP A N 1
ATOM 788 C CA . TRP A 1 106 ? 51.307 57.432 20.952 1.00 37.34 436 TRP A CA 1
ATOM 789 C C . TRP A 1 106 ? 52.474 57.382 21.921 1.00 38.95 436 TRP A C 1
ATOM 790 O O . TRP A 1 106 ? 53.539 56.856 21.608 1.00 35.01 436 TRP A O 1
ATOM 801 N N . ASN A 1 107 ? 52.242 57.925 23.120 1.00 37.61 437 ASN A N 1
ATOM 802 C CA . ASN A 1 107 ? 53.276 57.928 24.165 1.00 36.36 437 ASN A CA 1
ATOM 803 C C . ASN A 1 107 ? 53.518 56.499 24.671 1.00 35.25 437 ASN A C 1
ATOM 804 O O . ASN A 1 107 ? 52.575 55.783 25.005 1.00 36.69 437 ASN A O 1
ATOM 809 N N . SER A 1 108 ? 54.762 56.038 24.657 1.00 33.75 438 SER A N 1
ATOM 810 C CA . SER A 1 108 ? 55.005 54.644 25.055 1.00 36.82 438 SER A CA 1
ATOM 811 C C . SER A 1 108 ? 55.887 54.592 26.298 1.00 39.14 438 SER A C 1
ATOM 812 O O . SER A 1 108 ? 56.646 53.622 26.500 1.00 36.65 438 SER A O 1
ATOM 815 N N . ASN A 1 109 ? 55.839 55.665 27.102 1.00 35.55 439 ASN A N 1
ATOM 816 C CA . ASN A 1 109 ? 56.685 55.739 28.307 1.00 39.39 439 ASN A CA 1
ATOM 817 C C . ASN A 1 109 ? 56.533 54.491 29.160 1.00 42.27 439 ASN A C 1
ATOM 818 O O . ASN A 1 109 ? 57.510 54.004 29.759 1.00 40.09 439 ASN A O 1
ATOM 823 N N . ASN A 1 110 ? 55.317 53.953 29.240 1.00 38.36 440 ASN A N 1
ATOM 824 C CA . ASN A 1 110 ? 55.104 52.854 30.178 1.00 44.28 440 ASN A CA 1
ATOM 825 C C . ASN A 1 110 ? 55.811 51.585 29.730 1.00 49.61 440 ASN A C 1
ATOM 826 O O . ASN A 1 110 ? 56.160 50.764 30.578 1.00 44.64 440 ASN A O 1
ATOM 831 N N . LEU A 1 111 ? 56.056 51.408 28.420 1.00 39.28 441 LEU A N 1
ATOM 832 C CA . LEU A 1 111 ? 56.781 50.225 27.929 1.00 40.20 441 LEU A CA 1
ATOM 833 C C . LEU A 1 111 ? 58.226 50.463 27.553 1.00 42.57 441 LEU A C 1
ATOM 834 O O . LEU A 1 111 ? 59.059 49.551 27.690 1.00 41.91 441 LEU A O 1
ATOM 839 N N . ASP A 1 112 ? 58.547 51.642 27.060 1.00 34.58 442 ASP A N 1
ATOM 840 C CA . ASP A 1 112 ? 59.839 51.837 26.440 1.00 33.87 442 ASP A CA 1
ATOM 841 C C . ASP A 1 112 ? 60.811 52.608 27.318 1.00 37.71 442 ASP A C 1
ATOM 842 O O . ASP A 1 112 ? 61.956 52.822 26.905 1.00 40.17 442 ASP A O 1
ATOM 847 N N . SER A 1 113 ? 60.408 53.051 28.493 1.00 36.61 443 SER A N 1
ATOM 848 C CA . SER A 1 113 ? 61.425 53.615 29.372 1.00 39.87 443 SER A CA 1
ATOM 849 C C . SER A 1 113 ? 61.645 52.636 30.523 1.00 36.98 443 SER A C 1
ATOM 850 O O . SER A 1 113 ? 60.803 51.753 30.769 1.00 38.38 443 SER A O 1
ATOM 853 N N . LYS A 1 114 ? 62.780 52.763 31.214 1.00 38.17 444 LYS A N 1
ATOM 854 C CA . LYS A 1 114 ? 62.914 51.986 32.449 1.00 45.89 444 LYS A CA 1
ATOM 855 C C . LYS A 1 114 ? 63.766 52.758 33.452 1.00 35.69 444 LYS A C 1
ATOM 856 O O . LYS A 1 114 ? 64.545 53.643 33.087 1.00 38.08 444 LYS A O 1
ATOM 862 N N . VAL A 1 115 ? 63.560 52.446 34.732 1.00 40.09 445 VAL A N 1
ATOM 863 C CA . VAL A 1 115 ? 64.331 53.102 35.793 1.00 40.43 445 VAL A CA 1
ATOM 864 C C . VAL A 1 115 ? 65.811 52.947 35.532 1.00 41.25 445 VAL A C 1
ATOM 865 O O . VAL A 1 115 ? 66.292 51.843 35.225 1.00 41.81 445 VAL A O 1
ATOM 869 N N . GLY A 1 116 ? 66.543 54.064 35.609 1.00 39.23 446 GLY A N 1
ATOM 870 C CA . GLY A 1 116 ? 67.970 54.085 35.287 1.00 39.63 446 GLY A CA 1
ATOM 871 C C . GLY A 1 116 ? 68.250 54.314 33.823 1.00 41.42 446 GLY A C 1
ATOM 872 O O . GLY A 1 116 ? 69.367 54.708 33.451 1.00 41.94 446 GLY A O 1
ATOM 873 N N . GLY A 1 117 ? 67.250 54.108 32.980 1.00 37.34 447 GLY A N 1
ATOM 874 C CA . GLY A 1 117 ? 67.364 54.494 31.593 1.00 40.05 447 GLY A CA 1
ATOM 875 C C . GLY A 1 117 ? 67.270 53.319 30.627 1.00 40.48 447 GLY A C 1
ATOM 876 O O . GLY A 1 117 ? 67.863 52.265 30.877 1.00 36.07 447 GLY A O 1
ATOM 877 N N . ASN A 1 118 ? 66.512 53.466 29.526 1.00 37.00 448 ASN A N 1
ATOM 878 C CA . ASN A 1 118 ? 66.483 52.464 28.472 1.00 38.10 448 ASN A CA 1
ATOM 879 C C . ASN A 1 118 ? 67.327 53.006 27.331 1.00 35.39 448 ASN A C 1
ATOM 880 O O . ASN A 1 118 ? 66.937 53.977 26.680 1.00 35.83 448 ASN A O 1
ATOM 885 N N . TYR A 1 119 ? 68.486 52.391 27.096 1.00 34.84 449 TYR A N 1
ATOM 886 C CA . TYR A 1 119 ? 69.406 52.785 26.034 1.00 34.04 449 TYR A CA 1
ATOM 887 C C . TYR A 1 119 ? 69.271 51.915 24.775 1.00 32.22 449 TYR A C 1
ATOM 888 O O . TYR A 1 119 ? 70.057 52.068 23.839 1.00 33.11 449 TYR A O 1
ATOM 897 N N . ASN A 1 120 ? 68.296 51.020 24.727 1.00 33.19 450 ASN A N 1
ATOM 898 C CA . ASN A 1 120 ? 68.187 50.085 23.628 1.00 31.16 450 ASN A CA 1
ATOM 899 C C . ASN A 1 120 ? 67.829 50.760 22.294 1.00 34.56 450 ASN A C 1
ATOM 900 O O . ASN A 1 120 ? 68.057 50.165 21.227 1.00 34.12 450 ASN A O 1
ATOM 905 N N . TYR A 1 121 ? 67.199 51.940 22.329 1.00 30.91 451 TYR A N 1
ATOM 906 C CA . TYR A 1 121 ? 66.754 52.604 21.107 1.00 32.50 451 TYR A CA 1
ATOM 907 C C . TYR A 1 121 ? 67.780 53.633 20.688 1.00 34.40 451 TYR A C 1
ATOM 908 O O . TYR A 1 121 ? 68.139 54.505 21.488 1.00 32.78 451 TYR A O 1
ATOM 917 N N . LEU A 1 122 ? 68.187 53.575 19.408 1.00 29.83 452 LEU A N 1
ATOM 918 C CA . LEU A 1 122 ? 69.211 54.420 18.810 1.00 31.45 452 LEU A CA 1
ATOM 919 C C . LEU A 1 122 ? 68.644 55.298 17.689 1.00 32.98 452 LEU A C 1
ATOM 920 O O . LEU A 1 122 ? 67.664 54.949 17.010 1.00 33.19 452 LEU A O 1
ATOM 925 N N . TYR A 1 123 ? 69.342 56.412 17.436 1.00 30.88 453 TYR A N 1
ATOM 926 C CA . TYR A 1 123 ? 69.101 57.186 16.229 1.00 33.41 453 TYR A CA 1
ATOM 927 C C . TYR A 1 123 ? 70.410 57.729 15.647 1.00 31.79 453 TYR A C 1
ATOM 928 O O . TYR A 1 123 ? 71.445 57.794 16.313 1.00 31.70 453 TYR A O 1
ATOM 937 N N . ARG A 1 124 ? 70.335 58.146 14.384 1.00 28.50 454 ARG A N 1
ATOM 938 C CA . ARG A 1 124 ? 71.514 58.643 13.681 1.00 30.78 454 ARG A CA 1
ATOM 939 C C . ARG A 1 124 ? 71.582 60.142 13.933 1.00 35.98 454 ARG A C 1
ATOM 940 O O . ARG A 1 124 ? 70.626 60.863 13.627 1.00 32.62 454 ARG A O 1
ATOM 948 N N . LEU A 1 125 ? 72.709 60.611 14.474 1.00 32.77 455 LEU A N 1
ATOM 949 C CA . LEU A 1 125 ? 72.871 62.018 14.845 1.00 31.45 455 LEU A CA 1
ATOM 950 C C . LEU A 1 125 ? 73.516 62.834 13.726 1.00 35.67 455 LEU A C 1
ATOM 951 O O . LEU A 1 125 ? 73.294 64.048 13.643 1.00 35.71 455 LEU A O 1
ATOM 956 N N . PHE A 1 126 ? 74.299 62.188 12.869 1.00 31.76 456 PHE A N 1
ATOM 957 C CA . PHE A 1 126 ? 75.127 62.828 11.845 1.00 33.52 456 PHE A CA 1
ATOM 958 C C . PHE A 1 126 ? 74.983 62.097 10.528 1.00 32.87 456 PHE A C 1
ATOM 959 O O . PHE A 1 126 ? 74.927 60.857 10.490 1.00 32.47 456 PHE A O 1
ATOM 967 N N . ARG A 1 127 ? 75.078 62.863 9.439 1.00 31.91 457 ARG A N 1
ATOM 968 C CA . ARG A 1 127 ? 75.182 62.266 8.113 1.00 33.31 457 ARG A CA 1
ATOM 969 C C . ARG A 1 127 ? 75.715 63.298 7.128 1.00 35.80 457 ARG A C 1
ATOM 970 O O . ARG A 1 127 ? 75.451 64.494 7.266 1.00 35.71 457 ARG A O 1
ATOM 978 N N . LYS A 1 128 ? 76.426 62.828 6.115 1.00 35.79 458 LYS A N 1
ATOM 979 C CA . LYS A 1 128 ? 77.004 63.759 5.129 1.00 40.44 458 LYS A CA 1
ATOM 980 C C . LYS A 1 128 ? 75.955 64.396 4.241 1.00 43.60 458 LYS A C 1
ATOM 981 O O . LYS A 1 128 ? 76.209 65.452 3.660 1.00 41.86 458 LYS A O 1
ATOM 987 N N . SER A 1 129 ? 74.823 63.730 4.028 1.00 35.19 459 SER A N 1
ATOM 988 C CA . SER A 1 129 ? 73.773 64.275 3.180 1.00 39.26 459 SER A CA 1
ATOM 989 C C . SER A 1 129 ? 72.425 63.813 3.730 1.00 40.27 459 SER A C 1
ATOM 990 O O . SER A 1 129 ? 72.349 62.850 4.488 1.00 38.95 459 SER A O 1
ATOM 993 N N . ASN A 1 130 ? 71.355 64.485 3.317 1.00 37.52 460 ASN A N 1
ATOM 994 C CA . ASN A 1 130 ? 70.030 64.064 3.782 1.00 40.35 460 ASN A CA 1
ATOM 995 C C . ASN A 1 130 ? 69.601 62.763 3.127 1.00 38.72 460 ASN A C 1
ATOM 996 O O . ASN A 1 130 ? 69.946 62.476 1.988 1.00 35.13 460 ASN A O 1
ATOM 1001 N N . LEU A 1 131 ? 68.803 61.977 3.849 1.00 35.82 461 LEU A N 1
ATOM 1002 C CA . LEU A 1 131 ? 68.226 60.772 3.259 1.00 34.99 461 LEU A CA 1
ATOM 1003 C C . LEU A 1 131 ? 67.290 61.198 2.131 1.00 37.53 461 LEU A C 1
ATOM 1004 O O . LEU A 1 131 ? 66.647 62.261 2.211 1.00 36.50 461 LEU A O 1
ATOM 1009 N N . LYS A 1 132 ? 67.187 60.350 1.120 1.00 35.62 462 LYS A N 1
ATOM 1010 C CA . LYS A 1 132 ? 66.087 60.385 0.140 1.00 33.48 462 LYS A CA 1
ATOM 1011 C C . LYS A 1 132 ? 64.836 59.792 0.791 1.00 37.80 462 LYS A C 1
ATOM 1012 O O . LYS A 1 132 ? 64.937 59.071 1.804 1.00 36.46 462 LYS A O 1
ATOM 1018 N N . PRO A 1 133 ? 63.645 60.119 0.281 1.00 38.09 463 PRO A N 1
ATOM 1019 C CA . PRO A 1 133 ? 62.422 59.588 0.892 1.00 37.23 463 PRO A CA 1
ATOM 1020 C C . PRO A 1 133 ? 62.426 58.060 0.967 1.00 37.34 463 PRO A C 1
ATOM 1021 O O . PRO A 1 133 ? 62.750 57.370 -0.003 1.00 34.04 463 PRO A O 1
ATOM 1025 N N . PHE A 1 134 ? 62.056 57.534 2.138 1.00 35.66 464 PHE A N 1
ATOM 1026 C CA . PHE A 1 134 ? 62.013 56.085 2.403 1.00 33.07 464 PHE A CA 1
ATOM 1027 C C . PHE A 1 134 ? 63.387 55.411 2.265 1.00 37.13 464 PHE A C 1
ATOM 1028 O O . PHE A 1 134 ? 63.480 54.188 2.137 1.00 35.62 464 PHE A O 1
ATOM 1036 N N . GLU A 1 135 ? 64.479 56.168 2.296 1.00 35.71 465 GLU A N 1
ATOM 1037 C CA . GLU A 1 135 ? 65.809 55.581 2.406 1.00 35.99 465 GLU A CA 1
ATOM 1038 C C . GLU A 1 135 ? 66.085 55.119 3.849 1.00 34.40 465 GLU A C 1
ATOM 1039 O O . GLU A 1 135 ? 65.576 55.694 4.812 1.00 34.76 465 GLU A O 1
ATOM 1045 N N . ARG A 1 136 ? 66.891 54.059 3.992 1.00 32.25 466 ARG A N 1
ATOM 1046 C CA . ARG A 1 136 ? 67.329 53.564 5.305 1.00 32.26 466 ARG A CA 1
ATOM 1047 C C . ARG A 1 136 ? 68.849 53.461 5.291 1.00 35.67 466 ARG A C 1
ATOM 1048 O O . ARG A 1 136 ? 69.440 52.949 4.331 1.00 37.66 466 ARG A O 1
ATOM 1056 N N . ASP A 1 137 ? 69.479 53.990 6.305 1.00 32.18 467 ASP A N 1
ATOM 1057 C CA . ASP A 1 137 ? 70.927 53.956 6.441 1.00 34.29 467 ASP A CA 1
ATOM 1058 C C . ASP A 1 137 ? 71.229 53.224 7.736 1.00 33.03 467 ASP A C 1
ATOM 1059 O O . ASP A 1 137 ? 70.898 53.720 8.820 1.00 31.95 467 ASP A O 1
ATOM 1064 N N . ILE A 1 138 ? 71.916 52.082 7.642 1.00 32.47 468 ILE A N 1
ATOM 1065 C CA . ILE A 1 138 ? 72.331 51.418 8.880 1.00 33.60 468 ILE A CA 1
ATOM 1066 C C . ILE A 1 138 ? 73.862 51.310 9.000 1.00 32.90 468 ILE A C 1
ATOM 1067 O O . ILE A 1 138 ? 74.363 50.523 9.817 1.00 31.78 468 ILE A O 1
ATOM 1072 N N . SER A 1 139 ? 74.586 52.179 8.311 1.00 32.67 469 SER A N 1
ATOM 1073 C CA . SER A 1 139 ? 76.041 52.204 8.328 1.00 35.50 469 SER A CA 1
ATOM 1074 C C . SER A 1 139 ? 76.565 52.796 9.634 1.00 29.64 469 SER A C 1
ATOM 1075 O O . SER A 1 139 ? 75.876 53.513 10.376 1.00 32.41 469 SER A O 1
ATOM 1078 N N . THR A 1 140 ? 77.844 52.492 9.927 1.00 29.06 470 THR A N 1
ATOM 1079 C CA . THR A 1 140 ? 78.433 52.980 11.166 1.00 30.18 470 THR A CA 1
ATOM 1080 C C . THR A 1 140 ? 79.850 53.530 10.896 1.00 32.68 470 THR A C 1
ATOM 1081 O O . THR A 1 140 ? 80.741 53.405 11.739 1.00 33.71 470 THR A O 1
ATOM 1085 N N . GLU A 1 141 ? 80.038 54.230 9.777 1.00 31.34 471 GLU A N 1
ATOM 1086 C CA . GLU A 1 141 ? 81.316 54.911 9.536 1.00 31.24 471 GLU A CA 1
ATOM 1087 C C . GLU A 1 141 ? 81.492 56.107 10.475 1.00 30.21 471 GLU A C 1
ATOM 1088 O O . GLU A 1 141 ? 80.541 56.825 10.793 1.00 33.57 471 GLU A O 1
ATOM 1094 N N . ILE A 1 142 ? 82.742 56.412 10.832 1.00 31.39 472 ILE A N 1
ATOM 1095 C CA . ILE A 1 142 ? 82.976 57.590 11.661 1.00 32.54 472 ILE A CA 1
ATOM 1096 C C . ILE A 1 142 ? 82.658 58.838 10.848 1.00 32.93 472 ILE A C 1
ATOM 1097 O O . ILE A 1 142 ? 83.030 58.929 9.675 1.00 33.76 472 ILE A O 1
ATOM 1102 N N . TYR A 1 143 ? 81.938 59.769 11.442 1.00 32.37 473 TYR A N 1
ATOM 1103 C CA . TYR A 1 143 ? 81.468 60.969 10.757 1.00 31.16 473 TYR A CA 1
ATOM 1104 C C . TYR A 1 143 ? 82.495 62.099 10.902 1.00 32.90 473 TYR A C 1
ATOM 1105 O O . TYR A 1 143 ? 82.934 62.434 12.017 1.00 30.90 473 TYR A O 1
ATOM 1114 N N . GLN A 1 144 ? 82.870 62.685 9.773 1.00 30.74 474 GLN A N 1
ATOM 1115 C CA . GLN A 1 144 ? 83.862 63.750 9.722 1.00 32.69 474 GLN A CA 1
ATOM 1116 C C . GLN A 1 144 ? 83.103 65.061 9.878 1.00 38.08 474 GLN A C 1
ATOM 1117 O O . GLN A 1 144 ? 82.476 65.558 8.924 1.00 33.64 474 GLN A O 1
ATOM 1123 N N . ALA A 1 145 ? 83.169 65.661 11.070 1.00 30.02 475 ALA A N 1
ATOM 1124 C CA . ALA A 1 145 ? 82.488 66.937 11.306 1.00 35.40 475 ALA A CA 1
ATOM 1125 C C . ALA A 1 145 ? 83.356 68.144 10.987 1.00 35.80 475 ALA A C 1
ATOM 1126 O O . ALA A 1 145 ? 82.831 69.252 10.881 1.00 42.96 475 ALA A O 1
ATOM 1128 N N . GLY A 1 146 ? 84.666 67.977 10.850 1.00 34.40 476 GLY A N 1
ATOM 1129 C CA . GLY A 1 146 ? 85.516 69.130 10.626 1.00 42.79 476 GLY A CA 1
ATOM 1130 C C . GLY A 1 146 ? 86.342 69.007 9.378 1.00 38.91 476 GLY A C 1
ATOM 1131 O O . GLY A 1 146 ? 85.965 68.252 8.484 1.00 37.97 476 GLY A O 1
ATOM 1132 N N . SER A 1 147 ? 87.478 69.665 9.312 1.00 33.86 477 SER A N 1
ATOM 1133 C CA . SER A 1 147 ? 88.296 69.615 8.106 1.00 39.49 477 SER A CA 1
ATOM 1134 C C . SER A 1 147 ? 89.208 68.413 8.077 1.00 41.58 477 SER A C 1
ATOM 1135 O O . SER A 1 147 ? 89.719 68.093 7.022 1.00 47.48 477 SER A O 1
ATOM 1138 N N . THR A 1 148 ? 89.511 67.811 9.235 1.00 43.16 478 THR A N 1
ATOM 1139 C CA . THR A 1 148 ? 90.540 66.769 9.290 1.00 44.32 478 THR A CA 1
ATOM 1140 C C . THR A 1 148 ? 89.881 65.419 8.924 1.00 39.03 478 THR A C 1
ATOM 1141 O O . THR A 1 148 ? 88.765 65.150 9.385 1.00 35.09 478 THR A O 1
ATOM 1145 N N . PRO A 1 149 ? 90.453 64.618 8.004 1.00 40.61 479 PRO A N 1
ATOM 1146 C CA . PRO A 1 149 ? 89.943 63.245 7.785 1.00 36.11 479 PRO A CA 1
ATOM 1147 C C . PRO A 1 149 ? 89.933 62.465 9.100 1.00 38.33 479 PRO A C 1
ATOM 1148 O O . PRO A 1 149 ? 90.852 62.575 9.908 1.00 37.31 479 PRO A O 1
ATOM 1152 N N . CYS A 1 150 ? 88.936 61.633 9.286 1.00 32.92 480 CYS A N 1
ATOM 1153 C CA . CYS A 1 150 ? 88.897 60.840 10.516 1.00 34.35 480 CYS A CA 1
ATOM 1154 C C . CYS A 1 150 ? 89.699 59.547 10.412 1.00 32.78 480 CYS A C 1
ATOM 1155 O O . CYS A 1 150 ? 90.055 58.988 11.439 1.00 31.17 480 CYS A O 1
ATOM 1158 N N . ASN A 1 151 ? 89.968 59.057 9.193 1.00 36.11 481 ASN A N 1
ATOM 1159 C CA . ASN A 1 151 ? 90.711 57.782 9.030 1.00 35.84 481 ASN A CA 1
ATOM 1160 C C . ASN A 1 151 ? 90.088 56.642 9.837 1.00 34.86 481 ASN A C 1
ATOM 1161 O O . ASN A 1 151 ? 90.796 55.804 10.409 1.00 36.54 481 ASN A O 1
ATOM 1166 N N . GLY A 1 152 ? 88.761 56.630 9.944 1.00 37.35 482 GLY A N 1
ATOM 1167 C CA . GLY A 1 152 ? 88.064 55.553 10.672 1.00 38.00 482 GLY A CA 1
ATOM 1168 C C . GLY A 1 152 ? 88.110 55.551 12.194 1.00 37.24 482 GLY A C 1
ATOM 1169 O O . GLY A 1 152 ? 87.596 54.614 12.816 1.00 38.13 482 GLY A O 1
ATOM 1170 N N . VAL A 1 153 ? 88.675 56.582 12.829 1.00 34.02 483 VAL A N 1
ATOM 1171 C CA . VAL A 1 153 ? 88.978 56.623 14.263 1.00 34.94 483 VAL A CA 1
ATOM 1172 C C . VAL A 1 153 ? 88.219 57.789 14.890 1.00 38.08 483 VAL A C 1
ATOM 1173 O O . VAL A 1 153 ? 88.169 58.873 14.321 1.00 33.21 483 VAL A O 1
ATOM 1177 N N . GLU A 1 154 ? 87.671 57.606 16.093 1.00 32.40 484 GLU A N 1
ATOM 1178 C CA . GLU A 1 154 ? 87.024 58.718 16.779 1.00 32.21 484 GLU A CA 1
ATOM 1179 C C . GLU A 1 154 ? 88.070 59.694 17.342 1.00 34.08 484 GLU A C 1
ATOM 1180 O O . GLU A 1 154 ? 89.185 59.302 17.688 1.00 36.82 484 GLU A O 1
ATOM 1186 N N . GLY A 1 155 ? 87.699 60.960 17.446 1.00 31.59 485 GLY A N 1
ATOM 1187 C CA . GLY A 1 155 ? 88.621 61.973 17.972 1.00 32.83 485 GLY A CA 1
ATOM 1188 C C . GLY A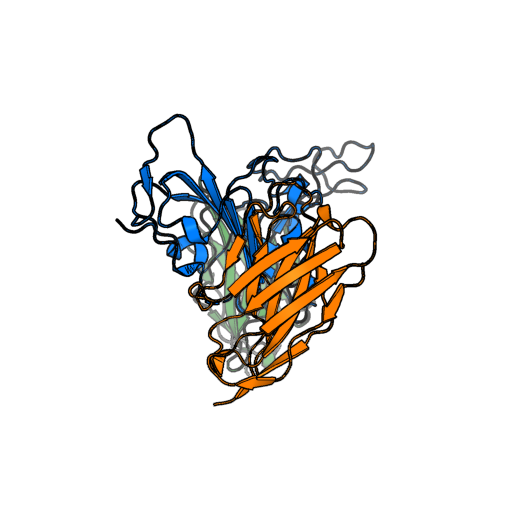 1 155 ? 87.909 63.295 17.904 1.00 31.31 485 GLY A C 1
ATOM 1189 O O . GLY A 1 155 ? 86.711 63.320 17.622 1.00 31.58 485 GLY A O 1
ATOM 1190 N N . PHE A 1 156 ? 88.642 64.393 18.120 1.00 29.63 486 PHE A N 1
ATOM 1191 C CA . PHE A 1 156 ? 88.005 65.710 17.974 1.00 28.81 486 PHE A CA 1
ATOM 1192 C C . PHE A 1 156 ? 87.361 65.773 16.584 1.00 33.74 486 PHE A C 1
ATOM 1193 O O . PHE A 1 156 ? 87.950 65.274 15.622 1.00 30.14 486 PHE A O 1
ATOM 1201 N N . ASN A 1 157 ? 86.125 66.275 16.500 1.00 29.00 487 ASN A N 1
ATOM 1202 C CA . ASN A 1 157 ? 85.443 66.441 15.195 1.00 32.43 487 ASN A CA 1
ATOM 1203 C C . ASN A 1 157 ? 85.217 65.123 14.434 1.00 36.36 487 ASN A C 1
ATOM 1204 O O . ASN A 1 157 ? 84.932 65.144 13.211 1.00 32.84 487 ASN A O 1
ATOM 1209 N N . CYS A 1 158 ? 85.359 63.972 15.086 1.00 29.29 488 CYS A N 1
ATOM 1210 C CA . CYS A 1 158 ? 85.240 62.673 14.428 1.00 29.53 488 CYS A CA 1
ATOM 1211 C C . CYS A 1 158 ? 84.402 61.749 15.282 1.00 33.54 488 CYS A C 1
ATOM 1212 O O . CYS A 1 158 ? 84.909 61.225 16.299 1.00 30.61 488 CYS A O 1
ATOM 1215 N N . TYR A 1 159 ? 83.146 61.494 14.868 1.00 29.29 489 TYR A N 1
ATOM 1216 C CA . TYR A 1 159 ? 82.151 60.980 15.814 1.00 32.60 489 TYR A CA 1
ATOM 1217 C C . TYR A 1 159 ? 81.498 59.700 15.308 1.00 34.01 489 TYR A C 1
ATOM 1218 O O . TYR A 1 159 ? 81.175 59.577 14.131 1.00 31.19 489 TYR A O 1
ATOM 1227 N N . PHE A 1 160 ? 81.292 58.748 16.218 1.00 31.17 490 PHE A N 1
ATOM 1228 C CA . PHE A 1 160 ? 80.424 57.614 15.893 1.00 32.87 490 PHE A CA 1
ATOM 1229 C C . PHE A 1 160 ? 79.035 58.173 15.578 1.00 31.38 490 PHE A C 1
ATOM 1230 O O . PHE A 1 160 ? 78.563 59.075 16.280 1.00 31.81 490 PHE A O 1
ATOM 1238 N N . PRO A 1 161 ? 78.362 57.699 14.528 1.00 31.78 491 PRO A N 1
ATOM 1239 C CA . PRO A 1 161 ? 77.176 58.433 14.062 1.00 33.20 491 PRO A CA 1
ATOM 1240 C C . PRO A 1 161 ? 75.861 58.080 14.730 1.00 34.52 491 PRO A C 1
ATOM 1241 O O . PRO A 1 161 ? 74.881 58.814 14.524 1.00 33.94 491 PRO A O 1
ATOM 1245 N N . LEU A 1 162 ? 75.791 57.032 15.557 1.00 30.95 492 LEU A N 1
ATOM 1246 C CA . LEU A 1 162 ? 74.540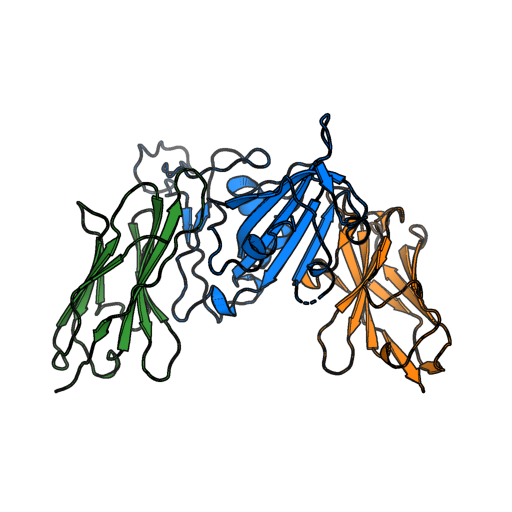 56.681 16.223 1.00 32.01 492 LEU A CA 1
ATOM 1247 C C . LEU A 1 162 ? 74.631 57.063 17.687 1.00 33.14 492 LEU A C 1
ATOM 1248 O O . LEU A 1 162 ? 75.721 57.097 18.281 1.00 32.11 492 LEU A O 1
ATOM 1253 N N . GLN A 1 163 ? 73.483 57.420 18.242 1.00 31.71 493 GLN A N 1
ATOM 1254 C CA . GLN A 1 163 ? 73.395 57.871 19.631 1.00 31.88 493 GLN A CA 1
ATOM 1255 C C . GLN A 1 163 ? 72.206 57.142 20.259 1.00 35.57 493 GLN A C 1
ATOM 1256 O O . GLN A 1 163 ? 71.226 56.881 19.586 1.00 33.65 493 GLN A O 1
ATOM 1262 N N . SER A 1 164 ? 72.282 56.812 21.559 1.00 31.45 494 SER A N 1
ATOM 1263 C CA . SER A 1 164 ? 71.160 56.148 22.204 1.00 34.39 494 SER A CA 1
ATOM 1264 C C . SER A 1 164 ? 70.253 57.231 22.782 1.00 37.60 494 SER A C 1
ATOM 1265 O O . SER A 1 164 ? 70.737 58.230 23.335 1.00 35.35 494 SER A O 1
ATOM 1268 N N . TYR A 1 165 ? 68.938 57.061 22.649 1.00 30.33 495 TYR A N 1
ATOM 1269 C CA . TYR A 1 165 ? 68.028 57.932 23.407 1.00 38.64 495 TYR A CA 1
ATOM 1270 C C . TYR A 1 165 ? 68.183 57.816 24.931 1.00 43.03 495 TYR A C 1
ATOM 1271 O O . TYR A 1 165 ? 67.959 58.793 25.674 1.00 39.95 495 TYR A O 1
ATOM 1280 N N . GLY A 1 166 ? 68.389 56.633 25.446 1.00 35.44 496 GLY A N 1
ATOM 1281 C CA . GLY A 1 166 ? 68.318 56.692 26.960 1.00 46.18 496 GLY A CA 1
ATOM 1282 C C . GLY A 1 166 ? 67.038 57.198 27.676 1.00 47.32 496 GLY A C 1
ATOM 1283 O O . GLY A 1 166 ? 67.051 58.204 28.387 1.00 50.71 496 GLY A O 1
ATOM 1284 N N . PHE A 1 167 ? 65.910 56.531 27.481 1.00 38.71 497 PHE A N 1
ATOM 1285 C CA . PHE A 1 167 ? 64.622 56.974 27.991 1.00 37.30 497 PHE A CA 1
ATOM 1286 C C . PHE A 1 167 ? 64.471 56.621 29.457 1.00 40.46 497 PHE A C 1
ATOM 1287 O O . PHE A 1 167 ? 64.547 55.442 29.835 1.00 36.12 497 PHE A O 1
ATOM 1295 N N . GLN A 1 168 ? 64.183 57.637 30.253 1.00 38.92 498 GLN A N 1
ATOM 1296 C CA . GLN A 1 168 ? 63.933 57.467 31.678 1.00 41.40 498 GLN A CA 1
ATOM 1297 C C . GLN A 1 168 ? 62.506 57.880 31.994 1.00 42.45 498 GLN A C 1
ATOM 1298 O O . GLN A 1 168 ? 62.021 58.865 31.417 1.00 40.97 498 GLN A O 1
ATOM 1304 N N . PRO A 1 169 ? 61.812 57.168 32.889 1.00 41.37 499 PRO A N 1
ATOM 1305 C CA . PRO A 1 169 ? 60.374 57.430 33.069 1.00 47.49 499 PRO A CA 1
ATOM 1306 C C . PRO A 1 169 ? 60.083 58.802 33.647 1.00 43.10 499 PRO A C 1
ATOM 1307 O O . PRO A 1 169 ? 58.963 59.282 33.470 1.00 44.01 499 PRO A O 1
ATOM 1311 N N . THR A 1 170 ? 61.077 59.467 34.236 1.00 41.58 500 THR A N 1
ATOM 1312 C CA . THR A 1 170 ? 60.946 60.822 34.756 1.00 46.47 500 THR A CA 1
ATOM 1313 C C . THR A 1 170 ? 61.286 61.900 33.735 1.00 45.88 500 THR A C 1
ATOM 1314 O O . THR A 1 170 ? 61.172 63.085 34.056 1.00 43.55 500 THR A O 1
ATOM 1318 N N . ASN A 1 171 ? 61.713 61.537 32.528 1.00 40.15 501 ASN A N 1
ATOM 1319 C CA . ASN A 1 171 ? 61.896 62.533 31.483 1.00 39.72 501 ASN A CA 1
ATOM 1320 C C . ASN A 1 171 ? 60.613 63.344 31.320 1.00 38.38 501 ASN A C 1
ATOM 1321 O O . ASN A 1 171 ? 59.504 62.837 31.548 1.00 36.97 501 ASN A O 1
ATOM 1326 N N . GLY A 1 172 ? 60.778 64.618 30.951 1.00 36.95 502 GLY A N 1
ATOM 1327 C CA . GLY A 1 172 ? 59.638 65.393 30.460 1.00 40.42 502 GLY A CA 1
ATOM 1328 C C . GLY A 1 172 ? 59.013 64.749 29.238 1.00 45.17 502 GLY A C 1
ATOM 1329 O O . GLY A 1 172 ? 59.668 64.026 28.491 1.00 36.64 502 GLY A O 1
ATOM 1330 N N . VAL A 1 173 ? 57.717 65.020 29.033 1.00 42.74 503 VAL A N 1
ATOM 1331 C CA . VAL A 1 173 ? 56.978 64.283 28.005 1.00 43.28 503 VAL A CA 1
ATOM 1332 C C . VAL A 1 173 ? 57.547 64.533 26.600 1.00 44.37 503 VAL A C 1
ATOM 1333 O O . VAL A 1 173 ? 57.530 63.636 25.742 1.00 43.95 503 VAL A O 1
ATOM 1337 N N . GLY A 1 174 ? 58.183 65.683 26.371 1.00 41.51 504 GLY A N 1
ATOM 1338 C CA . GLY A 1 174 ? 58.825 65.877 25.081 1.00 41.70 504 GLY A CA 1
ATOM 1339 C C . GLY A 1 174 ? 60.010 64.956 24.837 1.00 46.42 504 GLY A C 1
ATOM 1340 O O . GLY A 1 174 ? 60.372 64.700 23.681 1.00 38.41 504 GLY A O 1
ATOM 1341 N N . TYR A 1 175 ? 60.591 64.420 25.888 1.00 39.24 505 TYR A N 1
ATOM 1342 C CA . TYR A 1 175 ? 61.735 63.516 25.802 1.00 36.90 505 TYR A CA 1
ATOM 1343 C C . TYR A 1 175 ? 61.364 62.068 26.084 1.00 37.22 505 TYR A C 1
ATOM 1344 O O . TYR A 1 175 ? 62.253 61.211 26.174 1.00 39.52 505 TYR A O 1
ATOM 1353 N N . GLN A 1 176 ? 60.092 61.769 26.270 1.00 34.46 506 GLN A N 1
ATOM 1354 C CA . GLN A 1 176 ? 59.696 60.388 26.488 1.00 33.92 506 GLN A CA 1
ATOM 1355 C C . GLN A 1 176 ? 59.608 59.670 25.152 1.00 34.75 506 GLN A C 1
ATOM 1356 O O . GLN A 1 176 ? 59.464 60.325 24.120 1.00 33.81 506 GLN A O 1
ATOM 1362 N N . PRO A 1 177 ? 59.617 58.327 25.155 1.00 32.12 507 PRO A N 1
ATOM 1363 C CA . PRO A 1 177 ? 59.513 57.586 23.889 1.00 32.91 507 PRO A CA 1
ATOM 1364 C C . PRO A 1 177 ? 58.076 57.556 23.381 1.00 34.56 507 PRO A C 1
ATOM 1365 O O . PRO A 1 177 ? 57.112 57.455 24.148 1.00 35.07 507 PRO A O 1
ATOM 1369 N N . TYR A 1 178 ? 57.954 57.679 22.051 1.00 33.69 508 TYR A N 1
ATOM 1370 C CA . TYR A 1 178 ? 56.702 57.544 21.319 1.00 35.53 508 TYR A CA 1
ATOM 1371 C C . TYR A 1 178 ? 56.877 56.477 20.248 1.00 33.69 508 TYR A C 1
ATOM 1372 O O . TYR A 1 178 ? 57.896 56.471 19.520 1.00 32.35 508 TYR A O 1
ATOM 1381 N N . ARG A 1 179 ? 55.914 55.559 20.192 1.00 33.62 509 ARG A N 1
ATOM 1382 C CA . ARG A 1 179 ? 55.850 54.628 19.081 1.00 34.72 509 ARG A CA 1
ATOM 1383 C C . ARG A 1 179 ? 55.108 55.294 17.934 1.00 33.09 509 ARG A C 1
ATOM 1384 O O . ARG A 1 179 ? 54.066 55.913 18.148 1.00 33.44 509 ARG A O 1
ATOM 1392 N N . VAL A 1 180 ? 55.626 55.109 16.708 1.00 31.74 510 VAL A N 1
ATOM 1393 C CA . VAL A 1 180 ? 55.107 55.737 15.494 1.00 32.64 510 VAL A CA 1
ATOM 1394 C C . VAL A 1 180 ? 54.813 54.640 14.477 1.00 34.28 510 VAL A C 1
ATOM 1395 O O . VAL A 1 180 ? 55.624 53.717 14.327 1.00 31.42 510 VAL A O 1
ATOM 1399 N N . VAL A 1 181 ? 53.648 54.717 13.828 1.00 32.60 511 VAL A N 1
ATOM 1400 C CA . VAL A 1 181 ? 53.333 53.937 12.633 1.00 30.83 511 VAL A CA 1
ATOM 1401 C C . VAL A 1 181 ? 53.009 54.919 11.500 1.00 32.96 511 VAL A C 1
ATOM 1402 O O . VAL A 1 181 ? 52.138 55.794 11.640 1.00 34.60 511 VAL A O 1
ATOM 1406 N N . VAL A 1 182 ? 53.693 54.762 10.376 1.00 36.04 512 VAL A N 1
ATOM 1407 C CA . VAL A 1 182 ? 53.388 55.527 9.164 1.00 32.10 512 VAL A CA 1
ATOM 1408 C C . VAL A 1 182 ? 52.694 54.592 8.190 1.00 33.60 512 VAL A C 1
ATOM 1409 O O . VAL A 1 182 ? 53.287 53.600 7.741 1.00 36.03 512 VAL A O 1
ATOM 1413 N N . LEU A 1 183 ? 51.463 54.915 7.813 1.00 34.53 513 LEU A N 1
ATOM 1414 C CA . LEU A 1 183 ? 50.729 54.136 6.820 1.00 36.73 513 LEU A CA 1
ATOM 1415 C C . LEU A 1 183 ? 50.835 54.853 5.481 1.00 39.70 513 LEU A C 1
ATOM 1416 O O . LEU A 1 183 ? 50.426 56.006 5.384 1.00 36.95 513 LEU A O 1
ATOM 1421 N N . SER A 1 184 ? 51.398 54.185 4.461 1.00 37.41 514 SER A N 1
ATOM 1422 C CA . SER A 1 184 ? 51.446 54.717 3.097 1.00 37.41 514 SER A CA 1
ATOM 1423 C C . SER A 1 184 ? 50.359 54.062 2.284 1.00 39.16 514 SER A C 1
ATOM 1424 O O . SER A 1 184 ? 50.293 52.831 2.258 1.00 44.25 514 SER A O 1
ATOM 1427 N N . PHE A 1 185 ? 49.546 54.862 1.578 1.00 41.48 515 PHE A N 1
ATOM 1428 C CA . PHE A 1 185 ? 48.531 54.336 0.674 1.00 42.54 515 PHE A CA 1
ATOM 1429 C C . PHE A 1 185 ? 48.938 54.754 -0.738 1.00 49.07 515 PHE A C 1
ATOM 1430 O O . PHE A 1 185 ? 48.812 55.927 -1.105 1.00 45.67 515 PHE A O 1
ATOM 1438 N N . GLU A 1 186 ? 49.409 53.805 -1.528 1.00 47.28 516 GLU A N 1
ATOM 1439 C CA . GLU A 1 186 ? 49.974 54.113 -2.837 1.00 56.36 516 GLU A CA 1
ATOM 1440 C C . GLU A 1 186 ? 49.021 53.678 -3.948 1.00 50.95 516 GLU A C 1
ATOM 1441 O O . GLU A 1 186 ? 48.600 52.520 -4.009 1.00 48.88 516 GLU A O 1
ATOM 1447 N N . LEU A 1 187 ? 48.652 54.624 -4.778 1.00 59.00 517 LEU A N 1
ATOM 1448 C CA . LEU A 1 187 ? 47.760 54.402 -5.913 1.00 59.91 517 LEU A CA 1
ATOM 1449 C C . LEU A 1 187 ? 48.635 54.481 -7.154 1.00 62.61 517 LEU A C 1
ATOM 1450 O O . LEU A 1 187 ? 48.984 55.574 -7.603 1.00 68.38 517 LEU A O 1
ATOM 1455 N N . LEU A 1 188 ? 49.025 53.328 -7.682 1.00 60.43 518 LEU A N 1
ATOM 1456 C CA . LEU A 1 188 ? 50.055 53.257 -8.702 1.00 68.89 518 LEU A CA 1
ATOM 1457 C C . LEU A 1 188 ? 49.409 52.802 -10.009 1.00 75.67 518 LEU A C 1
ATOM 1458 O O . LEU A 1 188 ? 48.220 52.454 -10.052 1.00 71.65 518 LEU A O 1
ATOM 1463 N N . HIS A 1 189 ? 50.180 52.858 -11.098 1.00 83.51 519 HIS A N 1
ATOM 1464 C CA . HIS A 1 189 ? 49.685 52.349 -12.380 1.00 86.88 519 HIS A CA 1
ATOM 1465 C C . HIS A 1 189 ? 49.865 50.831 -12.344 1.00 88.16 519 HIS A C 1
ATOM 1466 O O . HIS A 1 189 ? 50.840 50.265 -12.842 1.00 100.72 519 HIS A O 1
ATOM 1468 N N . ALA A 1 190 ? 48.910 50.170 -11.690 1.00 75.78 520 ALA A N 1
ATOM 1469 C CA . ALA A 1 190 ? 48.828 48.728 -11.474 1.00 75.02 520 ALA A CA 1
ATOM 1470 C C . ALA A 1 190 ? 47.531 48.447 -10.719 1.00 77.69 520 ALA A C 1
ATOM 1471 O O . ALA A 1 190 ? 46.985 49.364 -10.091 1.00 83.81 520 ALA A O 1
ATOM 1473 N N . PRO A 1 191 ? 46.992 47.224 -10.762 1.00 85.20 521 PRO A N 1
ATOM 1474 C CA . PRO A 1 191 ? 45.706 46.966 -10.094 1.00 86.21 521 PRO A CA 1
ATOM 1475 C C . PRO A 1 191 ? 45.765 47.221 -8.586 1.00 82.70 521 PRO A C 1
ATOM 1476 O O . PRO A 1 191 ? 46.708 46.810 -7.901 1.00 82.28 521 PRO A O 1
ATOM 1480 N N . ALA A 1 192 ? 44.727 47.897 -8.074 1.00 63.42 522 ALA A N 1
ATOM 1481 C CA . ALA A 1 192 ? 44.642 48.292 -6.661 1.00 71.75 522 ALA A CA 1
ATOM 1482 C C . ALA A 1 192 ? 43.959 47.172 -5.875 1.00 67.05 522 ALA A C 1
ATOM 1483 O O . ALA A 1 192 ? 42.733 47.111 -5.796 1.00 74.31 522 ALA A O 1
ATOM 1485 N N . THR A 1 193 ? 44.758 46.307 -5.254 1.00 78.10 523 THR A N 1
ATOM 1486 C CA . THR A 1 193 ? 44.292 45.071 -4.636 1.00 75.09 523 THR A CA 1
ATOM 1487 C C . THR A 1 193 ? 44.313 45.075 -3.102 1.00 76.35 523 THR A C 1
ATOM 1488 O O . THR A 1 193 ? 44.148 44.008 -2.487 1.00 78.11 523 THR A O 1
ATOM 1492 N N . VAL A 1 194 ? 44.543 46.222 -2.460 1.00 67.78 524 VAL A N 1
ATOM 1493 C CA . VAL A 1 194 ? 44.368 46.343 -1.012 1.00 53.45 524 VAL A CA 1
ATOM 1494 C C . VAL A 1 194 ? 43.192 47.284 -0.795 1.00 57.82 524 VAL A C 1
ATOM 1495 O O . VAL A 1 194 ? 43.337 48.505 -0.898 1.00 56.09 524 VAL A O 1
ATOM 1499 N N . CYS A 1 195 ? 42.019 46.721 -0.517 1.00 57.91 525 CYS A N 1
ATOM 1500 C CA . CYS A 1 195 ? 40.779 47.476 -0.417 1.00 57.23 525 CYS A CA 1
ATOM 1501 C C . CYS A 1 195 ? 40.213 47.354 0.992 1.00 63.80 525 CYS A C 1
ATOM 1502 O O . CYS A 1 195 ? 40.509 46.405 1.727 1.00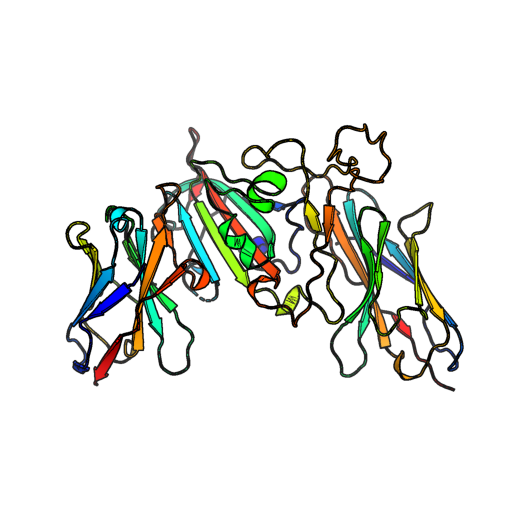 58.31 525 CYS A O 1
ATOM 1505 N N . GLY A 1 196 ? 39.391 48.337 1.361 1.00 62.04 526 GLY A N 1
ATOM 1506 C CA . GLY A 1 196 ? 38.596 48.224 2.552 1.00 64.64 526 GLY A CA 1
ATOM 1507 C C . GLY A 1 196 ? 37.435 47.299 2.318 1.00 64.98 526 GLY A C 1
ATOM 1508 O O . GLY A 1 196 ? 37.278 46.711 1.257 1.00 64.91 526 GLY A O 1
ATOM 1509 N N . PRO A 1 197 ? 36.593 47.147 3.334 1.00 69.03 527 PRO A N 1
ATOM 1510 C CA . PRO A 1 197 ? 35.397 46.316 3.146 1.00 65.57 527 PRO A CA 1
ATOM 1511 C C . PRO A 1 197 ? 34.455 46.854 2.065 1.00 71.62 527 PRO A C 1
ATOM 1512 O O . PRO A 1 197 ? 33.814 46.056 1.370 1.00 76.79 527 PRO A O 1
ATOM 1516 N N . LYS A 1 198 ? 34.415 48.182 1.875 1.00 77.00 528 LYS A N 1
ATOM 1517 C CA . LYS A 1 198 ? 33.550 48.948 0.942 1.00 76.58 528 LYS A CA 1
ATOM 1518 C C . LYS A 1 198 ? 32.070 48.696 1.220 1.00 89.39 528 LYS A C 1
ATOM 1519 O O . LYS A 1 198 ? 31.535 49.209 2.215 1.00 85.03 528 LYS A O 1
ATOM 1525 N N . VAL B 2 5 ? 50.344 83.239 17.485 1.00 55.57 2 VAL F N 1
ATOM 1526 C CA . VAL B 2 5 ? 48.970 83.525 17.063 1.00 52.55 2 VAL F CA 1
ATOM 1527 C C . VAL B 2 5 ? 47.874 83.253 18.147 1.00 59.79 2 VAL F C 1
ATOM 1528 O O . VAL B 2 5 ? 47.870 82.171 18.732 1.00 59.30 2 VAL F O 1
ATOM 1532 N N . GLN B 2 6 ? 46.935 84.189 18.386 1.00 48.32 3 GLN F N 1
ATOM 1533 C CA . GLN B 2 6 ? 45.940 84.018 19.451 1.00 51.21 3 GLN F CA 1
ATOM 1534 C C . GLN B 2 6 ? 44.657 83.484 18.804 1.00 50.10 3 GLN F C 1
ATOM 1535 O O . GLN B 2 6 ? 44.219 84.003 17.769 1.00 44.46 3 GLN F O 1
ATOM 1541 N N . LEU B 2 7 ? 44.054 82.459 19.406 1.00 38.73 4 LEU F N 1
ATOM 1542 C CA . LEU B 2 7 ? 42.743 81.947 19.004 1.00 40.09 4 LEU F CA 1
ATOM 1543 C C . LEU B 2 7 ? 41.724 82.283 20.073 1.00 44.48 4 LEU F C 1
ATOM 1544 O O . LEU B 2 7 ? 41.943 81.932 21.251 1.00 41.56 4 LEU F O 1
ATOM 1549 N N . VAL B 2 8 ? 40.601 82.917 19.679 1.00 41.61 5 VAL F N 1
ATOM 1550 C CA . VAL B 2 8 ? 39.563 83.371 20.618 1.00 45.06 5 VAL F CA 1
ATOM 1551 C C . VAL B 2 8 ? 38.226 82.745 20.230 1.00 46.85 5 VAL F C 1
ATOM 1552 O O . VAL B 2 8 ? 37.742 82.925 19.095 1.00 48.20 5 VAL F O 1
ATOM 1556 N N . GLU B 2 9 ? 37.636 81.985 21.157 1.00 43.91 6 GLU F N 1
ATOM 1557 C CA . GLU B 2 9 ? 36.345 81.336 20.886 1.00 45.13 6 GLU F CA 1
ATOM 1558 C C . GLU B 2 9 ? 35.159 82.149 21.340 1.00 49.86 6 GLU F C 1
ATOM 1559 O O . GLU B 2 9 ? 35.247 82.925 22.302 1.00 46.80 6 GLU F O 1
ATOM 1565 N N . SER B 2 10 ? 34.013 81.920 20.661 1.00 48.14 7 SER F N 1
ATOM 1566 C CA . SER B 2 10 ? 32.718 82.513 20.976 1.00 45.29 7 SER F CA 1
ATOM 1567 C C . SER B 2 10 ? 31.635 81.476 20.745 1.00 52.65 7 SER F C 1
ATOM 1568 O O . SER B 2 10 ? 31.833 80.478 20.046 1.00 50.45 7 SER F O 1
ATOM 1571 N N . GLY B 2 11 ? 30.454 81.776 21.264 1.00 52.67 8 GLY F N 1
ATOM 1572 C CA . GLY B 2 11 ? 29.271 80.974 21.021 1.00 58.22 8 GLY F CA 1
ATOM 1573 C C . GLY B 2 11 ? 29.074 80.003 22.161 1.00 65.80 8 GLY F C 1
ATOM 1574 O O . GLY B 2 11 ? 29.432 80.309 23.303 1.00 61.68 8 GLY F O 1
ATOM 1575 N N . GLY B 2 12 ? 28.520 78.829 21.880 1.00 66.61 9 GLY F N 1
ATOM 1576 C CA . GLY B 2 12 ? 28.401 77.898 22.994 1.00 63.17 9 GLY F CA 1
ATOM 1577 C C . GLY B 2 12 ? 27.365 78.341 24.028 1.00 63.63 9 GLY F C 1
ATOM 1578 O O . GLY B 2 12 ? 26.489 79.191 23.766 1.00 63.78 9 GLY F O 1
ATOM 1579 N N . GLY B 2 13 ? 27.446 77.733 25.216 1.00 55.40 10 GLY F N 1
ATOM 1580 C CA . GLY B 2 13 ? 26.485 78.000 26.286 1.00 59.74 10 GLY F CA 1
ATOM 1581 C C . GLY B 2 13 ? 25.548 76.833 26.563 1.00 60.06 10 GLY F C 1
ATOM 1582 O O . GLY B 2 13 ? 25.852 75.668 26.305 1.00 63.66 10 GLY F O 1
ATOM 1583 N N . LEU B 2 14 ? 24.399 77.155 27.143 1.00 65.14 11 LEU F N 1
ATOM 1584 C CA . LEU B 2 14 ? 23.427 76.129 27.492 1.00 63.27 11 LEU F CA 1
ATOM 1585 C C . LEU B 2 14 ? 22.381 75.966 26.395 1.00 66.68 11 LEU F C 1
ATOM 1586 O O . LEU B 2 14 ? 22.010 76.919 25.696 1.00 66.27 11 LEU F O 1
ATOM 1591 N N . VAL B 2 15 ? 21.920 74.726 26.241 1.00 65.97 12 VAL F N 1
ATOM 1592 C CA . VAL B 2 15 ? 20.914 74.401 25.243 1.00 65.56 12 VAL F CA 1
ATOM 1593 C C . VAL B 2 15 ? 20.137 73.183 25.713 1.00 67.06 12 VAL F C 1
ATOM 1594 O O . VAL B 2 15 ? 20.649 72.350 26.471 1.00 68.43 12 VAL F O 1
ATOM 1598 N N . GLN B 2 16 ? 18.882 73.098 25.261 1.00 69.06 13 GLN F N 1
ATOM 1599 C CA . GLN B 2 16 ? 18.022 71.955 25.546 1.00 74.00 13 GLN F CA 1
ATOM 1600 C C . GLN B 2 16 ? 18.340 70.827 24.570 1.00 72.60 13 GLN F C 1
ATOM 1601 O O . GLN B 2 16 ? 18.671 71.068 23.403 1.00 67.64 13 GLN F O 1
ATOM 1603 N N . ALA B 2 17 ? 18.274 69.593 25.070 1.00 71.73 14 ALA F N 1
ATOM 1604 C CA . ALA B 2 17 ? 18.567 68.423 24.253 1.00 73.17 14 ALA F CA 1
ATOM 1605 C C . ALA B 2 17 ? 17.776 68.460 22.952 1.00 72.89 14 ALA F C 1
ATOM 1606 O O . ALA B 2 17 ? 16.598 68.822 22.937 1.00 72.30 14 ALA F O 1
ATOM 1608 N N . GLY B 2 18 ? 18.450 68.100 21.851 1.00 71.85 15 GLY F N 1
ATOM 1609 C CA . GLY B 2 18 ? 17.882 68.176 20.523 1.00 68.12 15 GLY F CA 1
ATOM 1610 C C . GLY B 2 18 ? 18.026 69.525 19.854 1.00 73.31 15 GLY F C 1
ATOM 1611 O O . GLY B 2 18 ? 17.741 69.639 18.650 1.00 66.14 15 GLY F O 1
ATOM 1612 N N . GLY B 2 19 ? 18.467 70.544 20.590 1.00 70.33 16 GLY F N 1
ATOM 1613 C CA . GLY B 2 19 ? 18.685 71.859 20.031 1.00 72.51 16 GLY F CA 1
ATOM 1614 C C . GLY B 2 19 ? 20.050 71.955 19.361 1.00 65.60 16 GLY F C 1
ATOM 1615 O O . GLY B 2 19 ? 20.793 70.978 19.229 1.00 65.22 16 GLY F O 1
ATOM 1616 N N . SER B 2 20 ? 20.381 73.172 18.929 1.00 63.08 17 SER F N 1
ATOM 1617 C CA . SER B 2 20 ? 21.610 73.392 18.181 1.00 67.76 17 SER F CA 1
ATOM 1618 C C . SER B 2 20 ? 22.378 74.596 18.732 1.00 66.29 17 SER F C 1
ATOM 1619 O O . SER B 2 20 ? 21.819 75.439 19.440 1.00 67.17 17 SER F O 1
ATOM 1622 N N . LEU B 2 21 ? 23.674 74.662 18.399 1.00 62.11 18 LEU F N 1
ATOM 1623 C CA . LEU B 2 21 ? 24.548 75.757 18.800 1.00 60.62 18 LEU F CA 1
ATOM 1624 C C . LEU B 2 21 ? 25.639 75.930 17.762 1.00 59.65 18 LEU F C 1
ATOM 1625 O O . LEU B 2 21 ? 26.084 74.955 17.152 1.00 61.53 18 LEU F O 1
ATOM 1630 N N . ARG B 2 22 ? 26.139 77.154 17.622 1.00 56.26 19 ARG F N 1
ATOM 1631 C CA . ARG B 2 22 ? 27.291 77.400 16.753 1.00 58.37 19 ARG F CA 1
ATOM 1632 C C . ARG B 2 22 ? 28.430 77.935 17.600 1.00 57.07 19 ARG F C 1
ATOM 1633 O O . ARG B 2 22 ? 28.225 78.811 18.451 1.00 61.71 19 ARG F O 1
ATOM 1641 N N . LEU B 2 23 ? 29.589 77.327 17.465 1.00 50.84 20 LEU F N 1
ATOM 1642 C CA . LEU B 2 23 ? 30.802 77.862 18.047 1.00 51.62 20 LEU F CA 1
ATOM 1643 C C . LEU B 2 23 ? 31.619 78.509 16.944 1.00 55.00 20 LEU F C 1
ATOM 1644 O O . LEU B 2 23 ? 31.634 78.035 15.801 1.00 49.28 20 LEU F O 1
ATOM 1649 N N . SER B 2 24 ? 32.338 79.565 17.290 1.00 48.90 21 SER F N 1
ATOM 1650 C CA . SER B 2 24 ? 33.320 80.072 16.336 1.00 47.32 21 SER F CA 1
ATOM 1651 C C . SER B 2 24 ? 34.641 80.303 17.042 1.00 52.15 21 SER F C 1
ATOM 1652 O O . SER B 2 24 ? 34.730 80.320 18.281 1.00 47.67 21 SER F O 1
ATOM 1655 N N . CYS B 2 25 ? 35.675 80.449 16.227 1.00 45.36 22 CYS F N 1
ATOM 1656 C CA . CYS B 2 25 ? 37.025 80.644 16.727 1.00 45.91 22 CYS F CA 1
ATOM 1657 C C . CYS B 2 25 ? 37.751 81.540 15.748 1.00 51.31 22 CYS F C 1
ATOM 1658 O O . CYS B 2 25 ? 37.884 81.183 14.576 1.00 51.77 22 CYS F O 1
ATOM 1661 N N . ALA B 2 26 ? 38.129 82.732 16.199 1.00 45.48 23 ALA F N 1
ATOM 1662 C CA . ALA B 2 26 ? 38.763 83.718 15.338 1.00 48.89 23 ALA F CA 1
ATOM 1663 C C . ALA B 2 26 ? 40.245 83.783 15.685 1.00 50.57 23 ALA F C 1
ATOM 1664 O O . ALA B 2 26 ? 40.613 83.750 16.865 1.00 44.46 23 ALA F O 1
ATOM 1666 N N . ALA B 2 27 ? 41.104 83.812 14.660 1.00 43.99 24 ALA F N 1
ATOM 1667 C CA . ALA B 2 27 ? 42.552 83.840 14.839 1.00 43.19 24 ALA F CA 1
ATOM 1668 C C . ALA B 2 27 ? 43.103 85.229 14.559 1.00 46.47 24 ALA F C 1
ATOM 1669 O O . ALA B 2 27 ? 42.636 85.928 13.647 1.00 45.08 24 ALA F O 1
ATOM 1671 N N . SER B 2 28 ? 44.100 85.613 15.345 1.00 46.20 25 SER F N 1
ATOM 1672 C CA . SER B 2 28 ? 44.804 86.846 15.061 1.00 57.43 25 SER F CA 1
ATOM 1673 C C . SER B 2 28 ? 45.794 86.622 13.910 1.00 57.96 25 SER F C 1
ATOM 1674 O O . SER B 2 28 ? 46.107 85.492 13.524 1.00 47.89 25 SER F O 1
ATOM 1677 N N . GLY B 2 29 ? 46.334 87.709 13.409 1.00 57.04 26 GLY F N 1
ATOM 1678 C CA . GLY B 2 29 ? 47.408 87.593 12.449 1.00 59.21 26 GLY F CA 1
ATOM 1679 C C . GLY B 2 29 ? 46.891 87.479 11.031 1.00 50.18 26 GLY F C 1
ATOM 1680 O O . GLY B 2 29 ? 45.712 87.659 10.722 1.00 48.05 26 GLY F O 1
ATOM 1681 N N . ARG B 2 30 ? 47.829 87.180 10.138 1.00 63.72 27 ARG F N 1
ATOM 1682 C CA . ARG B 2 30 ? 47.562 87.206 8.710 1.00 64.28 27 ARG F CA 1
ATOM 1683 C C . ARG B 2 30 ? 47.862 85.860 8.038 1.00 66.28 27 ARG F C 1
ATOM 1684 O O . ARG B 2 30 ? 47.860 85.781 6.797 1.00 65.11 27 ARG F O 1
ATOM 1686 N N . ALA B 2 31 ? 48.119 84.805 8.828 1.00 61.34 28 ALA F N 1
ATOM 1687 C CA . ALA B 2 31 ? 48.510 83.492 8.334 1.00 52.68 28 ALA F CA 1
ATOM 1688 C C . ALA B 2 31 ? 47.367 82.471 8.360 1.00 48.53 28 ALA F C 1
ATOM 1689 O O . ALA B 2 31 ? 47.645 81.271 8.273 1.00 47.28 28 ALA F O 1
ATOM 1691 N N . PHE B 2 32 ? 46.104 82.907 8.483 1.00 53.10 29 PHE F N 1
ATOM 1692 C CA . PHE B 2 32 ? 45.018 81.952 8.780 1.00 51.15 29 PHE F CA 1
ATOM 1693 C C . PHE B 2 32 ? 44.770 80.960 7.639 1.00 52.61 29 PHE F C 1
ATOM 1694 O O . PHE B 2 32 ? 44.410 79.810 7.898 1.00 45.24 29 PHE F O 1
ATOM 1702 N N . SER B 2 33 ? 44.931 81.375 6.375 1.00 48.61 30 SER F N 1
ATOM 1703 C CA . SER B 2 33 ? 44.754 80.435 5.278 1.00 43.33 30 SER F CA 1
ATOM 1704 C C . SER B 2 33 ? 45.848 79.372 5.252 1.00 43.35 30 SER F C 1
ATOM 1705 O O . SER B 2 33 ? 45.732 78.405 4.486 1.00 44.45 30 SER F O 1
ATOM 1708 N N . ARG B 2 34 ? 46.897 79.507 6.069 1.00 42.75 31 ARG F N 1
ATOM 1709 C CA . ARG B 2 34 ? 47.868 78.437 6.203 1.00 40.01 31 ARG F CA 1
ATOM 1710 C C . ARG B 2 34 ? 47.440 77.317 7.136 1.00 41.43 31 ARG F C 1
ATOM 1711 O O . ARG B 2 34 ? 48.111 76.280 7.173 1.00 41.70 31 ARG F O 1
ATOM 1719 N N . TYR B 2 35 ? 46.366 77.464 7.894 1.00 40.84 32 TYR F N 1
ATOM 1720 C CA . TYR B 2 35 ? 46.160 76.573 9.031 1.00 38.92 32 TYR F CA 1
ATOM 1721 C C . TYR B 2 35 ? 45.150 75.480 8.706 1.00 38.43 32 TYR F C 1
ATOM 1722 O O . TYR B 2 35 ? 44.091 75.757 8.150 1.00 43.06 32 TYR F O 1
ATOM 1731 N N . PHE B 2 36 ? 45.484 74.251 9.088 1.00 36.72 33 PHE F N 1
ATOM 1732 C CA . PHE B 2 36 ? 44.479 73.230 9.333 1.00 35.22 33 PHE F CA 1
ATOM 1733 C C . PHE B 2 36 ? 43.856 73.513 10.712 1.00 36.16 33 PHE F C 1
ATOM 1734 O O . PHE B 2 36 ? 44.585 73.710 11.684 1.00 38.05 33 PHE F O 1
ATOM 1742 N N . MET B 2 37 ? 42.519 73.565 10.798 1.00 36.99 34 MET F N 1
ATOM 1743 C CA . MET B 2 37 ? 41.814 73.928 12.034 1.00 38.62 34 MET F CA 1
ATOM 1744 C C . MET B 2 37 ? 41.058 72.739 12.629 1.00 38.86 34 MET F C 1
ATOM 1745 O O . MET B 2 37 ? 40.409 71.977 11.896 1.00 41.01 34 MET F O 1
ATOM 1750 N N . GLY B 2 38 ? 41.101 72.585 13.964 1.00 38.38 35 GLY F N 1
ATOM 1751 C CA . GLY B 2 38 ? 40.406 71.490 14.609 1.00 36.68 35 GLY F CA 1
ATOM 1752 C C . GLY B 2 38 ? 39.557 71.992 15.761 1.00 37.41 35 GLY F C 1
ATOM 1753 O O . GLY B 2 38 ? 39.778 73.080 16.274 1.00 39.96 35 GLY F O 1
ATOM 1754 N N . TRP B 2 39 ? 38.524 71.203 16.106 1.00 39.63 36 TRP F N 1
ATOM 1755 C CA . TRP B 2 39 ? 37.738 71.367 17.324 1.00 36.63 36 TRP F CA 1
ATOM 1756 C C . TRP B 2 39 ? 37.914 70.120 18.170 1.00 42.42 36 TRP F C 1
ATOM 1757 O O . TRP B 2 39 ? 37.994 69.011 17.634 1.00 40.02 36 TRP F O 1
ATOM 1768 N N . PHE B 2 40 ? 38.021 70.322 19.493 1.00 41.54 37 PHE F N 1
ATOM 1769 C CA . PHE B 2 40 ? 38.223 69.273 20.471 1.00 38.98 37 PHE F CA 1
ATOM 1770 C C . PHE B 2 40 ? 37.230 69.542 21.588 1.00 40.93 37 PHE F C 1
ATOM 1771 O O . PHE B 2 40 ? 36.737 70.663 21.715 1.00 43.78 37 PHE F O 1
ATOM 1779 N N . ARG B 2 41 ? 36.915 68.515 22.403 1.00 40.01 38 ARG F N 1
ATOM 1780 C CA . ARG B 2 41 ? 35.985 68.672 23.519 1.00 41.30 38 ARG F CA 1
ATOM 1781 C C . ARG B 2 41 ? 36.582 67.978 24.720 1.00 43.34 38 ARG F C 1
ATOM 1782 O O . ARG B 2 41 ? 37.303 66.986 24.568 1.00 44.02 38 ARG F O 1
ATOM 1790 N N . GLN B 2 42 ? 36.278 68.494 25.924 1.00 41.43 39 GLN F N 1
ATOM 1791 C CA . GLN B 2 42 ? 36.855 67.891 27.127 1.00 47.28 39 GLN F CA 1
ATOM 1792 C C . GLN B 2 42 ? 35.736 67.807 28.144 1.00 50.97 39 GLN F C 1
ATOM 1793 O O . GLN B 2 42 ? 35.198 68.830 28.606 1.00 44.32 39 GLN F O 1
ATOM 1799 N N . ALA B 2 43 ? 35.321 66.602 28.383 1.00 56.31 40 ALA F N 1
ATOM 1800 C CA . ALA B 2 43 ? 34.125 66.390 29.161 1.00 63.10 40 ALA F CA 1
ATOM 1801 C C . ALA B 2 43 ? 34.539 66.076 30.575 1.00 62.55 40 ALA F C 1
ATOM 1802 O O . ALA B 2 43 ? 35.691 65.724 30.818 1.00 62.90 40 ALA F O 1
ATOM 1804 N N . PRO B 2 44 ? 33.641 66.256 31.556 1.00 78.96 41 PRO F N 1
ATOM 1805 C CA . PRO B 2 44 ? 34.030 66.010 32.960 1.00 81.08 41 PRO F CA 1
ATOM 1806 C C . PRO B 2 44 ? 34.686 64.642 33.196 1.00 76.62 41 PRO F C 1
ATOM 1807 O O . PRO B 2 44 ? 34.047 63.601 33.003 1.00 69.57 41 PRO F O 1
ATOM 1811 N N . GLY B 2 45 ? 35.973 64.622 33.570 1.00 72.91 42 GLY F N 1
ATOM 1812 C CA . GLY B 2 45 ? 36.643 63.371 33.913 1.00 80.83 42 GLY F CA 1
ATOM 1813 C C . GLY B 2 45 ? 37.348 62.616 32.795 1.00 82.84 42 GLY F C 1
ATOM 1814 O O . GLY B 2 45 ? 37.881 61.520 33.052 1.00 82.13 42 GLY F O 1
ATOM 1815 N N . LYS B 2 46 ? 37.375 63.158 31.575 1.00 77.45 43 LYS F N 1
ATOM 1816 C CA . LYS B 2 46 ? 38.056 62.563 30.436 1.00 75.77 43 LYS F CA 1
ATOM 1817 C C . LYS B 2 46 ? 39.088 63.548 29.880 1.00 72.51 43 LYS F C 1
ATOM 1818 O O . LYS B 2 46 ? 39.016 64.753 30.128 1.00 72.05 43 LYS F O 1
ATOM 1820 N N . GLU B 2 47 ? 40.074 63.035 29.132 1.00 68.43 44 GLU F N 1
ATOM 1821 C CA . GLU B 2 47 ? 41.018 63.932 28.486 1.00 62.72 44 GLU F CA 1
ATOM 1822 C C . GLU B 2 47 ? 40.384 64.554 27.239 1.00 50.89 44 GLU F C 1
ATOM 1823 O O . GLU B 2 47 ? 39.326 64.140 26.765 1.00 54.97 44 GLU F O 1
ATOM 1829 N N . ARG B 2 48 ? 41.055 65.564 26.719 1.00 48.70 45 ARG F N 1
ATOM 1830 C CA . ARG B 2 48 ? 40.579 66.252 25.519 1.00 53.06 45 ARG F CA 1
ATOM 1831 C C . ARG B 2 48 ? 40.514 65.289 24.326 1.00 46.36 45 ARG F C 1
ATOM 1832 O O . ARG B 2 48 ? 41.433 64.508 24.113 1.00 48.24 45 ARG F O 1
ATOM 1840 N N . GLU B 2 49 ? 39.421 65.324 23.543 1.00 47.83 46 GLU F N 1
ATOM 1841 C CA . GLU B 2 49 ? 39.317 64.430 22.387 1.00 47.14 46 GLU F CA 1
ATOM 1842 C C . GLU B 2 49 ? 38.862 65.182 21.137 1.00 39.59 46 GLU F C 1
ATOM 1843 O O . GLU B 2 49 ? 38.093 66.144 21.202 1.00 38.27 46 GLU F O 1
ATOM 1849 N N . PHE B 2 50 ? 39.303 64.680 19.986 1.00 39.85 47 PHE F N 1
ATOM 1850 C CA . PHE B 2 50 ? 39.005 65.319 18.720 1.00 40.82 47 PHE F CA 1
ATOM 1851 C C . PHE B 2 50 ? 37.516 65.264 18.409 1.00 42.11 47 PHE F C 1
ATOM 1852 O O . PHE B 2 50 ? 36.837 64.270 18.703 1.00 42.88 47 PHE F O 1
ATOM 1860 N N . VAL B 2 51 ? 36.988 66.353 17.814 1.00 38.14 48 VAL F N 1
ATOM 1861 C CA . VAL B 2 51 ? 35.622 66.408 17.318 1.00 39.42 48 VAL F CA 1
ATOM 1862 C C . VAL B 2 51 ? 35.601 66.513 15.784 1.00 43.20 48 VAL F C 1
ATOM 1863 O O . VAL B 2 51 ? 34.910 65.744 15.114 1.00 43.61 48 VAL F O 1
ATOM 1867 N N . ALA B 2 52 ? 36.313 67.492 15.225 1.00 38.29 49 ALA F N 1
ATOM 1868 C CA . ALA B 2 52 ? 36.190 67.813 13.789 1.00 37.54 49 ALA F CA 1
ATOM 1869 C C . ALA B 2 52 ? 37.419 68.592 13.339 1.00 41.98 49 ALA F C 1
ATOM 1870 O O . ALA B 2 52 ? 38.018 69.331 14.121 1.00 39.76 49 ALA F O 1
ATOM 1872 N N . GLY B 2 53 ? 37.742 68.465 12.044 1.00 40.27 50 GLY F N 1
ATOM 1873 C CA . GLY B 2 53 ? 38.910 69.104 11.462 1.00 38.49 50 GLY F CA 1
ATOM 1874 C C . GLY B 2 53 ? 38.585 69.574 10.048 1.00 41.82 50 GLY F C 1
ATOM 1875 O O . GLY B 2 53 ? 37.682 69.039 9.382 1.00 39.59 50 GLY F O 1
ATOM 1876 N N . ILE B 2 54 ? 39.300 70.608 9.600 1.00 37.89 51 ILE F N 1
ATOM 1877 C CA . ILE B 2 54 ? 39.036 71.155 8.270 1.00 40.33 51 ILE F CA 1
ATOM 1878 C C . ILE B 2 54 ? 40.334 71.658 7.648 1.00 43.34 51 ILE F C 1
ATOM 1879 O O . ILE B 2 54 ? 41.131 72.333 8.302 1.00 37.40 51 ILE F O 1
ATOM 1884 N N . SER B 2 55 ? 40.529 71.357 6.357 1.00 38.84 52 SER F N 1
ATOM 1885 C CA . SER B 2 55 ? 41.771 71.735 5.697 1.00 41.14 52 SER F CA 1
ATOM 1886 C C . SER B 2 55 ? 41.766 73.236 5.440 1.00 41.59 52 SER F C 1
ATOM 1887 O O . SER B 2 55 ? 40.722 73.905 5.520 1.00 42.06 52 SER F O 1
ATOM 1890 N N . ARG B 2 56 ? 42.948 73.757 5.087 1.00 41.09 53 ARG F N 1
ATOM 1891 C CA . ARG B 2 56 ? 43.141 75.204 5.020 1.00 41.96 53 ARG F CA 1
ATOM 1892 C C . ARG B 2 56 ? 42.200 75.866 3.997 1.00 46.02 53 ARG F C 1
ATOM 1893 O O . ARG B 2 56 ? 41.742 76.990 4.220 1.00 45.22 53 ARG F O 1
ATOM 1901 N N . SER B 2 57 ? 41.854 75.175 2.898 1.00 45.88 54 SER F N 1
ATOM 1902 C CA . SER B 2 57 ? 40.953 75.691 1.877 1.00 54.26 54 SER F CA 1
ATOM 1903 C C . SER B 2 57 ? 39.504 75.294 2.133 1.00 51.95 54 SER F C 1
ATOM 1904 O O . SER B 2 57 ? 38.595 75.793 1.452 1.00 52.04 54 SER F O 1
ATOM 1907 N N . GLY B 2 58 ? 39.246 74.477 3.158 1.00 48.36 55 GLY F N 1
ATOM 1908 C CA . GLY B 2 58 ? 37.896 73.973 3.345 1.00 49.58 55 GLY F CA 1
ATOM 1909 C C . GLY B 2 58 ? 37.538 72.802 2.446 1.00 49.10 55 GLY F C 1
ATOM 1910 O O . GLY B 2 58 ? 36.419 72.293 2.537 1.00 52.45 55 GLY F O 1
ATOM 1911 N N . GLY B 2 59 ? 38.464 72.337 1.613 1.00 47.94 56 GLY F N 1
ATOM 1912 C CA . GLY B 2 59 ? 38.175 71.234 0.707 1.00 50.48 56 GLY F CA 1
ATOM 1913 C C . GLY B 2 59 ? 37.974 69.881 1.376 1.00 55.40 56 GLY F C 1
ATOM 1914 O O . GLY B 2 59 ? 37.261 69.035 0.845 1.00 50.71 56 GLY F O 1
ATOM 1915 N N . SER B 2 60 ? 38.586 69.643 2.537 1.00 46.19 57 SER F N 1
ATOM 1916 C CA . SER B 2 60 ? 38.474 68.347 3.216 1.00 44.28 57 SER F CA 1
ATOM 1917 C C . SER B 2 60 ? 37.975 68.583 4.645 1.00 46.88 57 SER F C 1
ATOM 1918 O O . SER B 2 60 ? 38.453 69.505 5.307 1.00 42.67 57 SER F O 1
ATOM 1921 N N . THR B 2 61 ? 36.993 67.803 5.100 1.00 44.58 58 THR F N 1
ATOM 1922 C CA . THR B 2 61 ? 36.567 67.824 6.503 1.00 46.54 58 THR F CA 1
ATOM 1923 C C . THR B 2 61 ? 36.821 66.445 7.105 1.00 52.70 58 THR F C 1
ATOM 1924 O O . THR B 2 61 ? 37.102 65.475 6.395 1.00 50.97 58 THR F O 1
ATOM 1928 N N . ASP B 2 62 ? 36.773 66.366 8.435 1.00 45.48 59 ASP F N 1
ATOM 1929 C CA . ASP B 2 62 ? 37.079 65.140 9.147 1.00 43.47 59 ASP F CA 1
ATOM 1930 C C . ASP B 2 62 ? 36.310 65.172 10.468 1.00 48.22 59 ASP F C 1
ATOM 1931 O O . ASP B 2 62 ? 36.349 66.186 11.175 1.00 44.27 59 ASP F O 1
ATOM 1936 N N . TYR B 2 63 ? 35.567 64.102 10.783 1.00 46.44 60 TYR F N 1
ATOM 1937 C CA . TYR B 2 63 ? 34.698 64.079 11.959 1.00 45.45 60 TYR F CA 1
ATOM 1938 C C . TYR B 2 63 ? 34.968 62.854 12.828 1.00 50.15 60 TYR F C 1
ATOM 1939 O O . TYR B 2 63 ? 35.200 61.754 12.315 1.00 48.86 60 TYR F O 1
ATOM 1948 N N . ALA B 2 64 ? 34.938 63.049 14.152 1.00 45.61 61 ALA F N 1
ATOM 1949 C CA . ALA B 2 64 ? 35.025 61.922 15.067 1.00 48.81 61 ALA F CA 1
ATOM 1950 C C . ALA B 2 64 ? 33.824 60.996 14.871 1.00 51.31 61 ALA F C 1
ATOM 1951 O O . ALA B 2 64 ? 32.777 61.395 14.362 1.00 49.54 61 ALA F O 1
ATOM 1953 N N . ASN B 2 65 ? 33.985 59.749 15.318 1.00 51.67 62 ASN F N 1
ATOM 1954 C CA . ASN B 2 65 ? 32.953 58.732 15.144 1.00 58.55 62 ASN F CA 1
ATOM 1955 C C . ASN B 2 65 ? 31.632 59.096 15.836 1.00 59.32 62 ASN F C 1
ATOM 1956 O O . ASN B 2 65 ? 30.571 58.652 15.385 1.00 60.83 62 ASN F O 1
ATOM 1961 N N . PHE B 2 66 ? 31.655 59.911 16.913 1.00 58.31 63 PHE F N 1
ATOM 1962 C CA . PHE B 2 66 ? 30.413 60.255 17.609 1.00 55.51 63 PHE F CA 1
ATOM 1963 C C . PHE B 2 66 ? 29.649 61.405 16.962 1.00 54.26 63 PHE F C 1
ATOM 1964 O O . PHE B 2 66 ? 28.571 61.735 17.438 1.00 53.26 63 PHE F O 1
ATOM 1972 N N . VAL B 2 67 ? 30.170 62.033 15.908 1.00 53.60 64 VAL F N 1
ATOM 1973 C CA . VAL B 2 67 ? 29.445 63.145 15.296 1.00 53.68 64 VAL F CA 1
ATOM 1974 C C . VAL B 2 67 ? 28.217 62.651 14.566 1.00 56.43 64 VAL F C 1
ATOM 1975 O O . VAL B 2 67 ? 27.144 63.258 14.661 1.00 55.69 64 VAL F O 1
ATOM 1979 N N . LYS B 2 68 ? 28.352 61.555 13.813 1.00 58.35 65 LYS F N 1
ATOM 1980 C CA . LYS B 2 68 ? 27.194 60.920 13.181 1.00 54.35 65 LYS F CA 1
ATOM 1981 C C . LYS B 2 68 ? 26.447 61.929 12.312 1.00 59.56 65 LYS F C 1
ATOM 1982 O O . LYS B 2 68 ? 25.228 62.049 12.390 1.00 61.09 65 LYS F O 1
ATOM 1988 N N . GLY B 2 69 ? 27.179 62.726 11.536 1.00 55.87 66 GLY F N 1
ATOM 1989 C CA . GLY B 2 69 ? 26.492 63.657 10.656 1.00 58.28 66 GLY F CA 1
ATOM 1990 C C . GLY B 2 69 ? 25.830 64.855 11.304 1.00 59.53 66 GLY F C 1
ATOM 1991 O O . GLY B 2 69 ? 25.213 65.651 10.588 1.00 55.69 66 GLY F O 1
ATOM 1992 N N . ARG B 2 70 ? 25.942 65.028 12.631 1.00 57.75 67 ARG F N 1
ATOM 1993 C CA . ARG B 2 70 ? 25.184 66.076 13.321 1.00 57.81 67 ARG F CA 1
ATOM 1994 C C . ARG B 2 70 ? 25.852 67.445 13.304 1.00 55.56 67 ARG F C 1
ATOM 1995 O O . ARG B 2 70 ? 25.167 68.451 13.535 1.00 56.43 67 ARG F O 1
ATOM 2003 N N . PHE B 2 71 ? 27.174 67.502 13.129 1.00 53.40 68 PHE F N 1
ATOM 2004 C CA . PHE B 2 71 ? 27.936 68.736 13.254 1.00 54.98 68 PHE F CA 1
ATOM 2005 C C . PHE B 2 71 ? 28.556 69.076 11.913 1.00 54.51 68 PHE F C 1
ATOM 2006 O O . PHE B 2 71 ? 29.004 68.182 11.188 1.00 55.28 68 PHE F O 1
ATOM 2014 N N . THR B 2 72 ? 28.662 70.372 11.624 1.00 48.94 69 THR F N 1
ATOM 2015 C CA . THR B 2 72 ? 29.362 70.823 10.432 1.00 55.69 69 THR F CA 1
ATOM 2016 C C . THR B 2 72 ? 30.462 71.795 10.805 1.00 52.08 69 THR F C 1
ATOM 2017 O O . THR B 2 72 ? 30.201 72.819 11.446 1.00 52.36 69 THR F O 1
ATOM 2021 N N . ILE B 2 73 ? 31.667 71.497 10.366 1.00 48.01 70 ILE F N 1
ATOM 2022 C CA . ILE B 2 73 ? 32.801 72.400 10.498 1.00 42.32 70 ILE F CA 1
ATOM 2023 C C . ILE B 2 73 ? 32.931 73.153 9.186 1.00 48.89 70 ILE F C 1
ATOM 2024 O O . ILE B 2 73 ? 32.717 72.584 8.103 1.00 47.22 70 ILE F O 1
ATOM 2029 N N . SER B 2 74 ? 33.210 74.450 9.277 1.00 46.80 71 SER F N 1
ATOM 2030 C CA . SER B 2 74 ? 33.311 75.302 8.089 1.00 45.99 71 SER F CA 1
ATOM 2031 C C . SER B 2 74 ? 34.287 76.417 8.422 1.00 50.42 71 SER F C 1
ATOM 2032 O O . SER B 2 74 ? 34.595 76.656 9.596 1.00 46.96 71 SER F O 1
ATOM 2035 N N . ARG B 2 75 ? 34.788 77.110 7.400 1.00 44.26 72 ARG F N 1
ATOM 2036 C CA . ARG B 2 75 ? 35.648 78.247 7.695 1.00 45.98 72 ARG F CA 1
ATOM 2037 C C . ARG B 2 75 ? 35.399 79.382 6.728 1.00 53.84 72 ARG F C 1
ATOM 2038 O O . ARG B 2 75 ? 34.893 79.183 5.618 1.00 46.87 72 ARG F O 1
ATOM 2046 N N . ASP B 2 76 ? 35.787 80.577 7.159 1.00 51.94 73 ASP F N 1
ATOM 2047 C CA . ASP B 2 76 ? 35.780 81.761 6.302 1.00 51.38 73 ASP F CA 1
ATOM 2048 C C . ASP B 2 76 ? 37.154 82.414 6.439 1.00 50.17 73 ASP F C 1
ATOM 2049 O O . ASP B 2 76 ? 37.440 83.116 7.415 1.00 50.19 73 ASP F O 1
ATOM 2054 N N . ASN B 2 77 ? 38.026 82.176 5.460 1.00 47.57 74 ASN F N 1
ATOM 2055 C CA . ASN B 2 77 ? 39.387 82.669 5.595 1.00 49.72 74 ASN F CA 1
ATOM 2056 C C . ASN B 2 77 ? 39.454 84.182 5.569 1.00 47.61 74 ASN F C 1
ATOM 2057 O O . ASN B 2 77 ? 40.380 84.759 6.145 1.00 56.18 74 ASN F O 1
ATOM 2062 N N . ALA B 2 78 ? 38.505 84.830 4.897 1.00 47.17 75 ALA F N 1
ATOM 2063 C CA . ALA B 2 78 ? 38.467 86.276 4.859 1.00 55.33 75 ALA F CA 1
ATOM 2064 C C . ALA B 2 78 ? 38.040 86.887 6.194 1.00 61.09 75 ALA F C 1
ATOM 2065 O O . ALA B 2 78 ? 38.173 88.103 6.345 1.00 65.96 75 ALA F O 1
ATOM 2067 N N . LYS B 2 79 ? 37.480 86.109 7.127 1.00 55.58 76 LYS F N 1
ATOM 2068 C CA . LYS B 2 79 ? 37.256 86.600 8.493 1.00 49.38 76 LYS F CA 1
ATOM 2069 C C . LYS B 2 79 ? 38.155 85.906 9.520 1.00 52.86 76 LYS F C 1
ATOM 2070 O O . LYS B 2 79 ? 37.924 86.059 10.715 1.00 49.25 76 LYS F O 1
ATOM 2076 N N . ASN B 2 80 ? 39.170 85.149 9.093 1.00 52.67 77 ASN F N 1
ATOM 2077 C CA . ASN B 2 80 ? 40.074 84.431 10.018 1.00 50.44 77 ASN F CA 1
ATOM 2078 C C . ASN B 2 80 ? 39.323 83.530 11.023 1.00 47.85 77 ASN F C 1
ATOM 2079 O O . ASN B 2 80 ? 39.765 83.373 12.180 1.00 47.18 77 ASN F O 1
ATOM 2084 N N . THR B 2 81 ? 38.223 82.914 10.619 1.00 44.20 78 THR F N 1
ATOM 2085 C CA . THR B 2 81 ? 37.317 82.232 11.542 1.00 46.92 78 THR F CA 1
ATOM 2086 C C . THR B 2 81 ? 36.984 80.826 11.072 1.00 54.15 78 THR F C 1
ATOM 2087 O O . THR B 2 81 ? 36.744 80.588 9.875 1.00 46.72 78 THR F O 1
ATOM 2091 N N . VAL B 2 82 ? 36.996 79.888 12.021 1.00 44.74 79 VAL F N 1
ATOM 2092 C CA . VAL B 2 82 ? 36.474 78.554 11.792 1.00 44.26 79 VAL F CA 1
ATOM 2093 C C . VAL B 2 82 ? 35.242 78.386 12.666 1.00 47.68 79 VAL F C 1
ATOM 2094 O O . VAL B 2 82 ? 35.119 79.030 13.716 1.00 49.04 79 VAL F O 1
ATOM 2098 N N . TYR B 2 83 ? 34.308 77.549 12.220 1.00 46.84 80 TYR F N 1
ATOM 2099 C CA . TYR B 2 83 ? 33.004 77.393 12.858 1.00 51.37 80 TYR F CA 1
ATOM 2100 C C . TYR B 2 83 ? 32.717 75.924 13.100 1.00 48.46 80 TYR F C 1
ATOM 2101 O O . TYR B 2 83 ? 33.163 75.061 12.334 1.00 50.55 80 TYR F O 1
ATOM 2110 N N . LEU B 2 84 ? 31.896 75.664 14.120 1.00 49.50 81 LEU F N 1
ATOM 2111 C CA . LEU B 2 84 ? 31.362 74.329 14.389 1.00 51.07 81 LEU F CA 1
ATOM 2112 C C . LEU B 2 84 ? 29.868 74.487 14.653 1.00 54.20 81 LEU F C 1
ATOM 2113 O O . LEU B 2 84 ? 29.460 74.983 15.710 1.00 53.58 81 LEU F O 1
ATOM 2118 N N . GLN B 2 85 ? 29.056 74.119 13.653 1.00 53.61 82 GLN F N 1
ATOM 2119 C CA . GLN B 2 85 ? 27.608 74.087 13.806 1.00 53.22 82 GLN F CA 1
ATOM 2120 C C . GLN B 2 85 ? 27.222 72.753 14.427 1.00 51.97 82 GLN F C 1
ATOM 2121 O O . GLN B 2 85 ? 27.534 71.701 13.867 1.00 58.04 82 GLN F O 1
ATOM 2127 N N . MET B 2 86 ? 26.542 72.774 15.567 1.00 52.04 83 MET F N 1
ATOM 2128 C CA . MET B 2 86 ? 26.250 71.539 16.279 1.00 56.52 83 MET F CA 1
ATOM 2129 C C . MET B 2 86 ? 24.731 71.377 16.332 1.00 60.46 83 MET F C 1
ATOM 2130 O O . MET B 2 86 ? 24.060 72.120 17.056 1.00 62.31 83 MET F O 1
ATOM 2135 N N . ASN B 2 87 ? 24.180 70.400 15.604 1.00 56.69 84 ASN F N 1
ATOM 2136 C CA . ASN B 2 87 ? 22.738 70.139 15.624 1.00 63.74 84 ASN F CA 1
ATOM 2137 C C . ASN B 2 87 ? 22.422 68.862 16.408 1.00 62.64 84 ASN F C 1
ATOM 2138 O O . ASN B 2 87 ? 23.300 68.046 16.710 1.00 60.64 84 ASN F O 1
ATOM 2143 N N . SER B 2 88 ? 21.144 68.710 16.754 1.00 59.99 85 SER F N 1
ATOM 2144 C CA . SER B 2 88 ? 20.619 67.537 17.464 1.00 70.67 85 SER F CA 1
ATOM 2145 C C . SER B 2 88 ? 21.489 67.190 18.666 1.00 65.60 85 SER F C 1
ATOM 2146 O O . SER B 2 88 ? 21.992 66.076 18.794 1.00 61.45 85 SER F O 1
ATOM 2149 N N . LEU B 2 89 ? 21.676 68.170 19.541 1.00 66.04 86 LEU F N 1
ATOM 2150 C CA . LEU B 2 89 ? 22.584 67.963 20.662 1.00 70.72 86 LEU F CA 1
ATOM 2151 C C . LEU B 2 89 ? 21.946 67.054 21.703 1.00 70.48 86 LEU F C 1
ATOM 2152 O O . LEU B 2 89 ? 20.738 67.106 21.933 1.00 69.85 86 LEU F O 1
ATOM 2157 N N . LYS B 2 90 ? 22.766 66.190 22.288 1.00 66.46 87 LYS F N 1
ATOM 2158 C CA . LYS B 2 90 ? 22.533 65.230 23.344 1.00 68.48 87 LYS F CA 1
ATOM 2159 C C . LYS B 2 90 ? 23.275 65.668 24.611 1.00 68.97 87 LYS F C 1
ATOM 2160 O O . LYS B 2 90 ? 24.317 66.324 24.528 1.00 66.02 87 LYS F O 1
ATOM 2162 N N . PRO B 2 91 ? 22.776 65.327 25.793 1.00 68.70 88 PRO F N 1
ATOM 2163 C CA . PRO B 2 91 ? 23.562 65.595 27.019 1.00 67.08 88 PRO F CA 1
ATOM 2164 C C . PRO B 2 91 ? 24.953 64.977 27.032 1.00 64.61 88 PRO F C 1
ATOM 2165 O O . PRO B 2 91 ? 25.889 65.555 27.598 1.00 63.54 88 PRO F O 1
ATOM 2169 N N . GLU B 2 92 ? 25.116 63.810 26.424 1.00 66.86 89 GLU F N 1
ATOM 2170 C CA . GLU B 2 92 ? 26.417 63.246 26.126 1.00 62.63 89 GLU F CA 1
ATOM 2171 C C . GLU B 2 92 ? 27.386 64.243 25.469 1.00 60.93 89 GLU F C 1
ATOM 2172 O O . GLU B 2 92 ? 28.591 63.992 25.438 1.00 58.66 89 GLU F O 1
ATOM 2178 N N . ASP B 2 93 ? 26.899 65.350 24.900 1.00 62.63 90 ASP F N 1
ATOM 2179 C CA . ASP B 2 93 ? 27.788 66.299 24.213 1.00 60.30 90 ASP F CA 1
ATOM 2180 C C . ASP B 2 93 ? 28.297 67.412 25.124 1.00 59.60 90 ASP F C 1
ATOM 2181 O O . ASP B 2 93 ? 29.120 68.229 24.681 1.00 54.40 90 ASP F O 1
ATOM 2186 N N . THR B 2 94 ? 27.809 67.465 26.368 1.00 60.57 91 THR F N 1
ATOM 2187 C CA . THR B 2 94 ? 28.239 68.468 27.333 1.00 56.63 91 THR F CA 1
ATOM 2188 C C . THR B 2 94 ? 29.741 68.351 27.574 1.00 52.12 91 THR F C 1
ATOM 2189 O O . THR B 2 94 ? 30.266 67.257 27.827 1.00 54.60 91 THR F O 1
ATOM 2193 N N . ALA B 2 95 ? 30.444 69.477 27.460 1.00 53.78 92 ALA F N 1
ATOM 2194 C CA . ALA B 2 95 ? 31.905 69.470 27.502 1.00 48.93 92 ALA F CA 1
ATOM 2195 C C . ALA B 2 95 ? 32.422 70.897 27.333 1.00 43.56 92 ALA F C 1
ATOM 2196 O O . ALA B 2 95 ? 31.703 71.789 26.889 1.00 51.50 92 ALA F O 1
ATOM 2198 N N . VAL B 2 96 ? 33.711 71.079 27.624 1.00 44.39 93 VAL F N 1
ATOM 2199 C CA . VAL B 2 96 ? 34.427 72.294 27.249 1.00 46.71 93 VAL F CA 1
ATOM 2200 C C . VAL B 2 96 ? 34.967 72.085 25.836 1.00 38.83 93 VAL F C 1
ATOM 2201 O O . VAL B 2 96 ? 35.730 71.143 25.603 1.00 41.31 93 VAL F O 1
ATOM 2205 N N . TYR B 2 97 ? 34.607 72.979 24.909 1.00 43.64 94 TYR F N 1
ATOM 2206 C CA . TYR B 2 97 ? 35.009 72.867 23.506 1.00 46.75 94 TYR F CA 1
ATOM 2207 C C . TYR B 2 97 ? 36.157 73.829 23.191 1.00 38.50 94 TYR F C 1
ATOM 2208 O O . TYR B 2 97 ? 36.064 75.026 23.494 1.00 43.96 94 TYR F O 1
ATOM 2217 N N . TYR B 2 98 ? 37.208 73.294 22.587 1.00 37.96 95 TYR F N 1
ATOM 2218 C CA . TYR B 2 98 ? 38.413 74.014 22.188 1.00 36.30 95 TYR F CA 1
ATOM 2219 C C . TYR B 2 98 ? 38.551 74.054 20.676 1.00 37.99 95 TYR F C 1
ATOM 2220 O O . TYR B 2 98 ? 38.395 73.021 20.014 1.00 43.13 95 TYR F O 1
ATOM 2229 N N . CYS B 2 99 ? 39.033 75.214 20.214 1.00 42.16 96 CYS F N 1
ATOM 2230 C CA . CYS B 2 99 ? 39.549 75.535 18.864 1.00 45.69 96 CYS F CA 1
ATOM 2231 C C . CYS B 2 99 ? 41.045 75.204 18.855 1.00 43.55 96 CYS F C 1
ATOM 2232 O O . CYS B 2 99 ? 41.705 75.432 19.867 1.00 41.59 96 CYS F O 1
ATOM 2235 N N . ALA B 2 100 ? 41.607 74.674 17.742 1.00 38.77 97 ALA F N 1
ATOM 2236 C CA . ALA B 2 100 ? 43.069 74.533 17.640 1.00 34.85 97 ALA F CA 1
ATOM 2237 C C . ALA B 2 100 ? 43.564 74.717 16.197 1.00 38.89 97 ALA F C 1
ATOM 2238 O O . ALA B 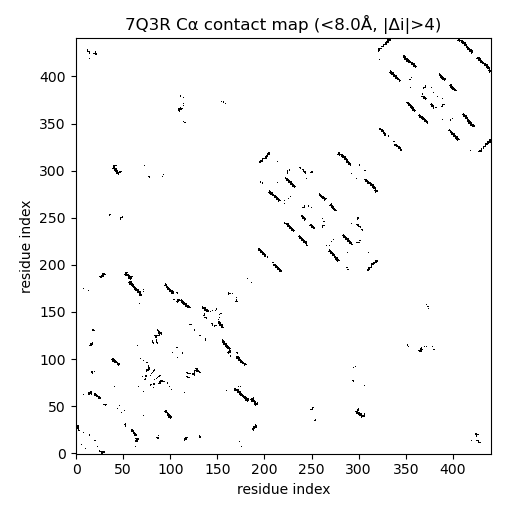2 100 ? 42.858 74.395 15.237 1.00 37.64 97 ALA F O 1
ATOM 2240 N N . ALA B 2 101 ? 44.825 75.163 16.053 1.00 36.26 98 ALA F N 1
ATOM 2241 C CA . ALA B 2 101 ? 45.402 75.417 14.725 1.00 36.17 98 ALA F CA 1
ATOM 2242 C C . ALA B 2 101 ? 46.765 74.748 14.589 1.00 36.61 98 ALA F C 1
ATOM 2243 O O . ALA B 2 101 ? 47.517 74.633 15.554 1.00 36.56 98 ALA F O 1
ATOM 2245 N N . THR B 2 102 ? 47.081 74.267 13.379 1.00 37.30 99 THR F N 1
ATOM 2246 C CA . THR B 2 102 ? 48.393 73.726 13.073 1.00 37.35 99 THR F CA 1
ATOM 2247 C C . THR B 2 102 ? 48.748 74.134 11.644 1.00 39.40 99 THR F C 1
ATOM 2248 O O . THR B 2 102 ? 47.871 74.155 10.793 1.00 35.89 99 THR F O 1
ATOM 2252 N N . VAL B 2 103 ? 50.015 74.487 11.369 1.00 38.64 100 VAL F N 1
ATOM 2253 C CA . VAL B 2 103 ? 50.332 75.005 10.029 1.00 42.59 100 VAL F CA 1
ATOM 2254 C C . VAL B 2 103 ? 50.447 73.854 9.049 1.00 37.74 100 VAL F C 1
ATOM 2255 O O . VAL B 2 103 ? 51.184 72.879 9.275 1.00 36.89 100 VAL F O 1
ATOM 2259 N N . ASP B 2 104 ? 49.741 73.973 7.926 1.00 37.59 101 ASP F N 1
ATOM 2260 C CA . ASP B 2 104 ? 49.845 72.973 6.869 1.00 34.64 101 ASP F CA 1
ATOM 2261 C C . ASP B 2 104 ? 51.080 73.301 6.029 1.00 38.50 101 ASP F C 1
ATOM 2262 O O . ASP B 2 104 ? 50.970 73.808 4.905 1.00 38.74 101 ASP F O 1
ATOM 2267 N N . TYR B 2 105 ? 52.278 72.979 6.543 1.00 33.00 102 TYR F N 1
ATOM 2268 C CA . TYR B 2 105 ? 53.513 73.323 5.804 1.00 37.06 102 TYR F CA 1
ATOM 2269 C C . TYR B 2 105 ? 53.576 72.695 4.411 1.00 36.36 102 TYR F C 1
ATOM 2270 O O . TYR B 2 105 ? 54.118 73.298 3.485 1.00 36.94 102 TYR F O 1
ATOM 2279 N N . SER B 2 106 ? 53.232 71.424 4.295 1.00 36.80 103 SER F N 1
ATOM 2280 C CA . SER B 2 106 ? 53.362 70.732 3.012 1.00 40.16 103 SER F CA 1
ATOM 2281 C C . SER B 2 106 ? 52.233 71.068 2.049 1.00 41.65 103 SER F C 1
ATOM 2282 O O . SER B 2 106 ? 52.309 70.726 0.842 1.00 39.81 103 SER F O 1
ATOM 2285 N N . GLY B 2 107 ? 51.186 71.731 2.538 1.00 39.74 104 GLY F N 1
ATOM 2286 C CA . GLY B 2 107 ? 50.030 72.040 1.726 1.00 36.63 104 GLY F CA 1
ATOM 2287 C C . GLY B 2 107 ? 49.118 70.862 1.473 1.00 40.52 104 GLY F C 1
ATOM 2288 O O . GLY B 2 107 ? 48.148 71.016 0.735 1.00 42.17 104 GLY F O 1
ATOM 2289 N N . THR B 2 108 ? 49.390 69.688 2.073 1.00 40.35 105 THR F N 1
ATOM 2290 C CA . THR B 2 108 ? 48.615 68.481 1.787 1.00 43.41 105 THR F CA 1
ATOM 2291 C C . THR B 2 108 ? 47.941 67.879 3.012 1.00 42.99 105 THR F C 1
ATOM 2292 O O . THR B 2 108 ? 47.340 66.797 2.907 1.00 39.03 105 THR F O 1
ATOM 2296 N N . LEU B 2 109 ? 47.955 68.568 4.153 1.00 38.37 106 LEU F N 1
ATOM 2297 C CA . LEU B 2 109 ? 47.304 68.036 5.345 1.00 39.98 106 LEU F CA 1
ATOM 2298 C C . LEU B 2 109 ? 45.793 67.924 5.175 1.00 39.61 106 LEU F C 1
ATOM 2299 O O . LEU B 2 109 ? 45.088 68.903 4.865 1.00 39.66 106 LEU F O 1
ATOM 2304 N N . THR B 2 110 ? 45.270 66.720 5.372 1.00 37.93 107 THR F N 1
ATOM 2305 C CA . THR B 2 110 ? 43.843 66.467 5.203 1.00 38.13 107 THR F CA 1
ATOM 2306 C C . THR B 2 110 ? 43.165 66.003 6.481 1.00 42.98 107 THR F C 1
ATOM 2307 O O . THR B 2 110 ? 41.922 65.952 6.514 1.00 39.62 107 THR F O 1
ATOM 2311 N N . ALA B 2 111 ? 43.935 65.684 7.528 1.00 39.38 108 ALA F N 1
ATOM 2312 C CA . ALA B 2 111 ? 43.374 65.343 8.833 1.00 41.99 108 ALA F CA 1
ATOM 2313 C C . ALA B 2 111 ? 44.436 65.584 9.893 1.00 40.00 108 ALA F C 1
ATOM 2314 O O . ALA B 2 111 ? 45.634 65.365 9.655 1.00 37.58 108 ALA F O 1
ATOM 2316 N N . ALA B 2 112 ? 43.975 65.982 11.086 1.00 39.89 109 ALA F N 1
ATOM 2317 C CA . ALA B 2 112 ? 44.854 66.108 12.242 1.00 33.64 109 ALA F CA 1
ATOM 2318 C C . ALA B 2 112 ? 43.964 65.910 13.458 1.00 38.99 109 ALA F C 1
ATOM 2319 O O . ALA B 2 112 ? 43.062 66.726 13.725 1.00 35.68 109 ALA F O 1
ATOM 2321 N N . ARG B 2 113 ? 44.160 64.798 14.162 1.00 35.08 110 ARG F N 1
ATOM 2322 C CA . ARG B 2 113 ? 43.263 64.456 15.261 1.00 40.25 110 ARG F CA 1
ATOM 2323 C C . ARG B 2 113 ? 43.946 64.356 16.623 1.00 44.16 110 ARG F C 1
ATOM 2324 O O . ARG B 2 113 ? 43.252 64.276 17.642 1.00 40.20 110 ARG F O 1
ATOM 2332 N N . GLY B 2 114 ? 45.263 64.300 16.682 1.00 40.33 111 GLY F N 1
ATOM 2333 C CA . GLY B 2 114 ? 45.912 64.113 17.970 1.00 40.13 111 GLY F CA 1
ATOM 2334 C C . GLY B 2 114 ? 46.043 65.414 18.737 1.00 41.61 111 GLY F C 1
ATOM 2335 O O . GLY B 2 114 ? 46.237 66.493 18.161 1.00 39.56 111 GLY F O 1
ATOM 2336 N N . ARG B 2 115 ? 45.933 65.300 20.065 1.00 37.70 112 ARG F N 1
ATOM 2337 C CA . ARG B 2 115 ? 46.170 66.446 20.952 1.00 38.16 112 ARG F CA 1
ATOM 2338 C C . ARG B 2 115 ? 47.533 67.068 20.700 1.00 40.73 112 ARG F C 1
ATOM 2339 O O . ARG B 2 115 ? 47.678 68.296 20.698 1.00 39.10 112 ARG F O 1
ATOM 2347 N N . GLU B 2 116 ? 48.538 66.245 20.418 1.00 34.60 113 GLU F N 1
ATOM 2348 C CA . GLU B 2 116 ? 49.880 66.760 20.168 1.00 36.01 113 GLU F CA 1
ATOM 2349 C C . GLU B 2 116 ? 50.105 67.228 18.713 1.00 38.64 113 GLU F C 1
ATOM 2350 O O . GLU B 2 116 ? 51.207 67.679 18.371 1.00 37.07 113 GLU F O 1
ATOM 2356 N N . ASP B 2 117 ? 49.084 67.203 17.867 1.00 34.52 114 ASP F N 1
ATOM 2357 C CA . ASP B 2 117 ? 49.247 67.633 16.489 1.00 39.00 114 ASP F CA 1
ATOM 2358 C C . ASP B 2 117 ? 49.028 69.129 16.297 1.00 38.29 114 ASP F C 1
ATOM 2359 O O . ASP B 2 117 ? 49.209 69.625 15.178 1.00 40.13 114 ASP F O 1
ATOM 2364 N N . TYR B 2 118 ? 48.653 69.842 17.341 1.00 38.57 115 TYR F N 1
ATOM 2365 C CA . TYR B 2 118 ? 48.292 71.246 17.250 1.00 38.17 115 TYR F CA 1
ATOM 2366 C C . TYR B 2 118 ? 49.138 72.042 18.212 1.00 45.43 115 TYR F C 1
ATOM 2367 O O . TYR B 2 118 ? 49.347 71.613 19.350 1.00 42.73 115 TYR F O 1
ATOM 2376 N N . ASP B 2 119 ? 49.534 73.236 17.782 1.00 44.62 116 ASP F N 1
ATOM 2377 C CA . ASP B 2 119 ? 50.426 74.034 18.609 1.00 54.26 116 ASP F CA 1
ATOM 2378 C C . ASP B 2 119 ? 49.755 75.273 19.212 1.00 51.12 116 ASP F C 1
ATOM 2379 O O . ASP B 2 119 ? 50.337 75.885 20.106 1.00 48.30 116 ASP F O 1
ATOM 2384 N N . ASP B 2 120 ? 48.567 75.679 18.744 1.00 46.68 117 ASP F N 1
ATOM 2385 C CA . ASP B 2 120 ? 47.887 76.878 19.272 1.00 46.23 117 ASP F CA 1
ATOM 2386 C C . ASP B 2 120 ? 46.445 76.530 19.587 1.00 44.31 117 ASP F C 1
ATOM 2387 O O . ASP B 2 120 ? 45.796 75.863 18.787 1.00 37.98 117 ASP F O 1
ATOM 2392 N N . TRP B 2 121 ? 45.949 76.977 20.748 1.00 38.30 118 TRP F N 1
ATOM 2393 C CA . TRP B 2 121 ? 44.621 76.605 21.260 1.00 36.32 118 TRP F CA 1
ATOM 2394 C C . TRP B 2 121 ? 43.780 77.803 21.632 1.00 35.72 118 TRP F C 1
ATOM 2395 O O . TRP B 2 121 ? 44.280 78.830 22.106 1.00 42.14 118 TRP F O 1
ATOM 2406 N N . GLY B 2 122 ? 42.468 77.641 21.477 1.00 35.62 119 GLY F N 1
ATOM 2407 C CA . GLY B 2 122 ? 41.552 78.609 21.935 1.00 35.23 119 GLY F CA 1
ATOM 2408 C C . GLY B 2 122 ? 41.364 78.371 23.440 1.00 40.25 119 GLY F C 1
ATOM 2409 O O . GLY B 2 122 ? 41.908 77.423 24.010 1.00 38.93 119 GLY F O 1
ATOM 2410 N N . GLN B 2 123 ? 40.633 79.254 24.057 1.00 39.72 120 GLN F N 1
ATOM 2411 C CA . GLN B 2 123 ? 40.527 79.255 25.534 1.00 39.24 120 GLN F CA 1
ATOM 2412 C C . GLN B 2 123 ? 39.543 78.217 26.075 1.00 45.43 120 GLN F C 1
ATOM 2413 O O . GLN B 2 123 ? 39.488 78.017 27.307 1.00 45.18 120 GLN F O 1
ATOM 2419 N N . GLY B 2 124 ? 38.753 77.573 25.203 1.00 41.99 121 GLY F N 1
ATOM 2420 C CA . GLY B 2 124 ? 37.691 76.690 25.665 1.00 42.08 121 GLY F CA 1
ATOM 2421 C C . GLY B 2 124 ? 36.405 77.395 26.010 1.00 41.92 121 GLY F C 1
ATOM 2422 O O . GLY B 2 124 ? 36.405 78.431 26.700 1.00 46.46 121 GLY F O 1
ATOM 2423 N N . ILE B 2 125 ? 35.287 76.831 25.551 1.00 39.65 122 ILE F N 1
ATOM 2424 C CA . ILE B 2 125 ? 33.947 77.340 25.838 1.00 44.92 122 ILE F CA 1
ATOM 2425 C C . ILE B 2 125 ? 33.113 76.194 26.386 1.00 49.79 122 ILE F C 1
ATOM 2426 O O . ILE B 2 125 ? 33.077 75.120 25.780 1.00 45.82 122 ILE F O 1
ATOM 2431 N N . GLN B 2 126 ? 32.452 76.414 27.516 1.00 51.30 123 GLN F N 1
ATOM 2432 C CA . GLN B 2 126 ? 31.534 75.410 28.046 1.00 52.49 123 GLN F CA 1
ATOM 2433 C C . GLN B 2 126 ? 30.294 75.281 27.165 1.00 50.25 123 GLN F C 1
ATOM 2434 O O . GLN B 2 126 ? 29.679 76.275 26.773 1.00 51.90 123 GLN F O 1
ATOM 2440 N N . VAL B 2 127 ? 29.950 74.046 26.812 1.00 53.50 124 VAL F N 1
ATOM 2441 C CA . VAL B 2 127 ? 28.689 73.757 26.145 1.00 50.16 124 VAL F CA 1
ATOM 2442 C C . VAL B 2 127 ? 27.927 72.810 27.073 1.00 48.95 124 VAL F C 1
ATOM 2443 O O . VAL B 2 127 ? 28.471 71.779 27.478 1.00 52.95 124 VAL F O 1
ATOM 2447 N N . THR B 2 128 ? 26.680 73.143 27.403 1.00 55.18 125 THR F N 1
ATOM 2448 C CA . THR B 2 128 ? 25.873 72.318 28.305 1.00 58.62 125 THR F CA 1
ATOM 2449 C C . THR B 2 128 ? 24.528 71.967 27.681 1.00 62.00 125 THR F C 1
ATOM 2450 O O . THR B 2 128 ? 23.711 72.855 27.434 1.00 59.53 125 THR F O 1
ATOM 2454 N N . VAL B 2 129 ? 24.284 70.676 27.466 1.00 59.79 126 VAL F N 1
ATOM 2455 C CA . VAL B 2 129 ? 23.024 70.203 26.897 1.00 66.51 126 VAL F CA 1
ATOM 2456 C C . VAL B 2 129 ? 22.218 69.585 28.036 1.00 66.25 126 VAL F C 1
ATOM 2457 O O . VAL B 2 129 ? 22.623 68.570 28.614 1.00 68.39 126 VAL F O 1
ATOM 2461 N N . SER B 2 130 ? 21.080 70.175 28.354 1.00 69.54 127 SER F N 1
ATOM 2462 C CA . SER B 2 130 ? 20.270 69.723 29.479 1.00 77.02 127 SER F CA 1
ATOM 2463 C C . SER B 2 130 ? 19.259 68.682 29.016 1.00 80.46 127 SER F C 1
ATOM 2464 O O . SER B 2 130 ? 18.741 68.766 27.898 1.00 81.08 127 SER F O 1
ATOM 2467 N N . SER B 2 131 ? 18.989 67.699 29.879 1.00 82.27 128 SER F N 1
ATOM 2468 C CA . SER B 2 131 ? 17.955 66.698 29.608 1.00 87.03 128 SER F CA 1
ATOM 2469 C C . SER B 2 131 ? 16.601 67.379 29.391 1.00 84.35 128 SER F C 1
ATOM 2470 O O . SER B 2 131 ? 15.997 67.253 28.326 1.00 90.29 128 SER F O 1
ATOM 2473 N N . GLU C 3 4 ? 62.404 36.275 17.919 1.00 56.49 1 GLU G N 1
ATOM 2474 C CA . GLU C 3 4 ? 63.475 36.776 18.834 1.00 55.77 1 GLU G CA 1
ATOM 2475 C C . GLU C 3 4 ? 64.831 35.989 18.819 1.00 55.16 1 GLU G C 1
ATOM 2476 O O . GLU C 3 4 ? 64.873 34.794 18.513 1.00 55.33 1 GLU G O 1
ATOM 2482 N N . VAL C 3 5 ? 65.941 36.679 19.142 1.00 47.87 2 VAL G N 1
ATOM 2483 C CA . VAL C 3 5 ? 67.262 36.025 19.235 1.00 47.42 2 VAL G CA 1
ATOM 2484 C C . VAL C 3 5 ? 67.275 35.036 20.412 1.00 53.54 2 VAL G C 1
ATOM 2485 O O . VAL C 3 5 ? 66.575 35.237 21.426 1.00 46.65 2 VAL G O 1
ATOM 2489 N N . GLN C 3 6 ? 68.104 33.987 20.306 1.00 44.96 3 GLN G N 1
ATOM 2490 C CA . GLN C 3 6 ? 68.259 32.999 21.391 1.00 53.80 3 GLN G CA 1
ATOM 2491 C C . GLN C 3 6 ? 69.368 33.432 22.358 1.00 44.61 3 GLN G C 1
ATOM 2492 O O . GLN C 3 6 ? 70.511 33.676 21.935 1.00 40.26 3 GLN G O 1
ATOM 2498 N N . LEU C 3 7 ? 69.041 33.550 23.652 1.00 40.16 4 LEU G N 1
ATOM 2499 C CA . LEU C 3 7 ? 70.018 33.969 24.646 1.00 39.41 4 LEU G CA 1
ATOM 2500 C C . LEU C 3 7 ? 70.368 32.800 25.572 1.00 50.22 4 LEU G C 1
ATOM 2501 O O . LEU C 3 7 ? 69.528 31.939 25.859 1.00 45.13 4 LEU G O 1
ATOM 2506 N N . VAL C 3 8 ? 71.594 32.786 26.086 1.00 41.93 5 VAL G N 1
ATOM 2507 C CA . VAL C 3 8 ? 71.960 31.839 27.143 1.00 45.81 5 VAL G CA 1
ATOM 2508 C C . VAL C 3 8 ? 72.609 32.635 28.267 1.00 46.51 5 VAL G C 1
ATOM 2509 O O . VAL C 3 8 ? 73.537 33.405 28.008 1.00 42.94 5 VAL G O 1
ATOM 2513 N N . GLU C 3 9 ? 72.141 32.451 29.495 1.00 44.17 6 GLU G N 1
ATOM 2514 C CA . GLU C 3 9 ? 72.669 33.191 30.641 1.00 43.50 6 GLU G CA 1
ATOM 2515 C C . GLU C 3 9 ? 73.402 32.198 31.529 1.00 46.45 6 GLU G C 1
ATOM 2516 O O . GLU C 3 9 ? 73.015 31.036 31.614 1.00 49.58 6 GLU G O 1
ATOM 2522 N N . SER C 3 10 ? 74.480 32.623 32.165 1.00 42.36 7 SER G N 1
ATOM 2523 C CA . SER C 3 10 ? 75.101 31.747 33.140 1.00 45.87 7 SER G CA 1
ATOM 2524 C C . SER C 3 10 ? 75.666 32.573 34.278 1.00 45.15 7 SER G C 1
ATOM 2525 O O . SER C 3 10 ? 75.844 33.782 34.163 1.00 39.43 7 SER G O 1
ATOM 2528 N N . GLY C 3 11 ? 75.983 31.892 35.368 1.00 43.72 8 GLY G N 1
ATOM 2529 C CA . GLY C 3 11 ? 76.355 32.568 36.578 1.00 44.45 8 GLY G CA 1
ATOM 2530 C C . GLY C 3 11 ? 75.115 32.780 37.423 1.00 50.22 8 GLY G C 1
ATOM 2531 O O . GLY C 3 11 ? 73.993 32.316 37.133 1.00 55.95 8 GLY G O 1
ATOM 2532 N N . GLY C 3 12 ? 75.315 33.505 38.488 1.00 46.53 9 GLY G N 1
ATOM 2533 C CA . GLY C 3 12 ? 74.193 33.741 39.376 1.00 45.55 9 GLY G CA 1
ATOM 2534 C C . GLY C 3 12 ? 74.271 32.810 40.542 1.00 48.70 9 GLY G C 1
ATOM 2535 O O . GLY C 3 12 ? 75.217 32.041 40.682 1.00 52.31 9 GLY G O 1
ATOM 2536 N N . GLY C 3 13 ? 73.269 32.906 41.415 1.00 42.07 10 GLY G N 1
ATOM 2537 C CA . GLY C 3 13 ? 73.179 32.051 42.560 1.00 42.35 10 GLY G CA 1
ATOM 2538 C C . GLY C 3 13 ? 73.428 32.843 43.838 1.00 49.73 10 GLY G C 1
ATOM 2539 O O . GLY C 3 13 ? 73.260 34.069 43.880 1.00 43.93 10 GLY G O 1
ATOM 2540 N N . THR C 3 14 ? 73.890 32.171 44.857 1.00 46.45 11 THR G N 1
ATOM 2541 C CA . THR C 3 14 ? 73.980 32.789 46.187 1.00 45.36 11 THR G CA 1
ATOM 2542 C C . THR C 3 14 ? 75.435 33.204 46.397 1.00 55.07 11 THR G C 1
ATOM 2543 O O . THR C 3 14 ? 76.350 32.607 45.823 1.00 55.47 11 THR G O 1
ATOM 2547 N N . VAL C 3 15 ? 75.638 34.312 47.111 1.00 46.13 12 VAL G N 1
ATOM 2548 C CA . VAL C 3 15 ? 76.988 34.789 47.396 1.00 40.82 12 VAL G CA 1
ATOM 2549 C C . VAL C 3 15 ? 76.935 35.501 48.760 1.00 49.76 12 VAL G C 1
ATOM 2550 O O . VAL C 3 15 ? 75.913 36.065 49.129 1.00 44.78 12 VAL G O 1
ATOM 2554 N N . GLN C 3 16 ? 78.034 35.459 49.512 1.00 47.30 13 GLN G N 1
ATOM 2555 C CA . GLN C 3 16 ? 78.074 36.159 50.803 1.00 47.78 13 GLN G CA 1
ATOM 2556 C C . GLN C 3 16 ? 78.219 37.659 50.600 1.00 45.69 13 GLN G C 1
ATOM 2557 O O . GLN C 3 16 ? 78.878 38.097 49.662 1.00 42.39 13 GLN G O 1
ATOM 2563 N N . PRO C 3 17 ? 77.604 38.480 51.455 1.00 46.00 14 PRO G N 1
ATOM 2564 C CA . PRO C 3 17 ? 77.784 39.934 51.312 1.00 44.60 14 PRO G CA 1
ATOM 2565 C C . PRO C 3 17 ? 79.264 40.318 51.277 1.00 39.78 14 PRO G C 1
ATOM 2566 O O . PRO C 3 17 ? 80.092 39.765 52.012 1.00 50.80 14 PRO G O 1
ATOM 2570 N N . GLY C 3 18 ? 79.577 41.273 50.390 1.00 46.63 15 GLY G N 1
ATOM 2571 C CA . GLY C 3 18 ? 80.934 41.659 50.134 1.00 49.94 15 GLY G CA 1
ATOM 2572 C C . GLY C 3 18 ? 81.625 40.838 49.065 1.00 55.11 15 GLY G C 1
ATOM 2573 O O . GLY C 3 18 ? 82.644 41.288 48.553 1.00 51.98 15 GLY G O 1
ATOM 2574 N N . GLY C 3 19 ? 81.073 39.675 48.705 1.00 46.77 16 GLY G N 1
ATOM 2575 C CA . GLY C 3 19 ? 81.639 38.789 47.711 1.00 52.85 16 GLY G CA 1
ATOM 2576 C C . GLY C 3 19 ? 81.343 39.274 46.300 1.00 41.51 16 GLY G C 1
ATOM 2577 O O . GLY C 3 19 ? 80.822 40.366 46.057 1.00 41.92 16 GLY G O 1
ATOM 2578 N N . SER C 3 20 ? 81.679 38.427 45.336 1.00 43.87 17 SER G N 1
ATOM 2579 C CA . SER C 3 20 ? 81.492 38.876 43.959 1.00 43.51 17 SER G CA 1
ATOM 2580 C C . SER C 3 20 ? 80.955 37.727 43.119 1.00 40.19 17 SER G C 1
ATOM 2581 O O . SER C 3 20 ? 81.045 36.564 43.510 1.00 42.80 17 SER G O 1
ATOM 2584 N N . LEU C 3 21 ? 80.315 38.075 41.993 1.00 41.82 18 LEU G N 1
ATOM 2585 C CA . LEU C 3 21 ? 79.763 37.117 41.034 1.00 42.79 18 LEU G CA 1
ATOM 2586 C C . LEU C 3 21 ? 80.004 37.649 39.633 1.00 38.67 18 LEU G C 1
ATOM 2587 O O . LEU C 3 21 ? 80.051 38.862 39.420 1.00 37.98 18 LEU G O 1
ATOM 2592 N N . ARG C 3 22 ? 80.073 36.744 38.666 1.00 37.25 19 ARG G N 1
ATOM 2593 C CA . ARG C 3 22 ? 80.172 37.149 37.268 1.00 37.82 19 ARG G CA 1
ATOM 2594 C C . ARG C 3 22 ? 79.014 36.527 36.481 1.00 41.84 19 ARG G C 1
ATOM 2595 O O . ARG C 3 22 ? 78.873 35.295 36.464 1.00 44.49 19 ARG G O 1
ATOM 2603 N N . LEU C 3 23 ? 78.201 37.354 35.816 1.00 34.02 20 LEU G N 1
ATOM 2604 C CA . LEU C 3 23 ? 77.111 36.825 35.008 1.00 34.32 20 LEU G CA 1
ATOM 2605 C C . LEU C 3 23 ? 77.543 36.900 33.539 1.00 35.77 20 LEU G C 1
ATOM 2606 O O . LEU C 3 23 ? 78.349 37.736 33.180 1.00 37.33 20 LEU G O 1
ATOM 2611 N N . SER C 3 24 ? 77.027 36.011 32.725 1.00 33.55 21 SER G N 1
ATOM 2612 C CA . SER C 3 24 ? 77.338 36.108 31.307 1.00 34.60 21 SER G CA 1
ATOM 2613 C C . SER C 3 24 ? 76.057 35.941 30.521 1.00 36.58 21 SER G C 1
ATOM 2614 O O . SER C 3 24 ? 75.148 35.209 30.921 1.00 39.27 21 SER G O 1
ATOM 2617 N N . CYS C 3 25 ? 76.001 36.622 29.384 1.00 34.95 22 CYS G N 1
ATOM 2618 C CA . CYS C 3 25 ? 74.854 36.534 28.517 1.00 37.57 22 CYS G CA 1
ATOM 2619 C C . CYS C 3 25 ? 75.346 36.437 27.076 1.00 39.28 22 CYS G C 1
ATOM 2620 O O . CYS C 3 25 ? 75.966 37.377 26.578 1.00 37.27 22 CYS G O 1
ATOM 2623 N N . GLU C 3 26 ? 75.050 35.321 26.433 1.00 35.28 23 GLU G N 1
ATOM 2624 C CA . GLU C 3 26 ? 75.506 35.012 25.078 1.00 41.28 23 GLU G CA 1
ATOM 2625 C C . GLU C 3 26 ? 74.303 35.058 24.156 1.00 39.35 23 GLU G C 1
ATOM 2626 O O . GLU C 3 26 ? 73.256 34.498 24.484 1.00 43.70 23 GLU G O 1
ATOM 2632 N N . VAL C 3 27 ? 74.422 35.736 23.023 1.00 41.01 24 VAL G N 1
ATOM 2633 C CA . VAL C 3 27 ? 73.383 35.670 21.994 1.00 37.16 24 VAL G CA 1
ATOM 2634 C C . VAL C 3 27 ? 73.968 34.872 20.835 1.00 47.15 24 VAL G C 1
ATOM 2635 O O . VAL C 3 27 ? 75.088 35.135 20.392 1.00 44.21 24 VAL G O 1
ATOM 2639 N N . SER C 3 28 ? 73.280 33.815 20.439 1.00 42.79 25 SER G N 1
ATOM 2640 C CA . SER C 3 28 ? 73.863 32.914 19.478 1.00 46.09 25 SER G CA 1
ATOM 2641 C C . SER C 3 28 ? 73.155 33.118 18.147 1.00 51.24 25 SER G C 1
ATOM 2642 O O . SER C 3 28 ? 72.131 33.801 18.050 1.00 42.38 25 SER G O 1
ATOM 2645 N N . GLY C 3 29 ? 73.756 32.574 17.106 1.00 56.25 26 GLY G N 1
ATOM 2646 C CA . GLY C 3 29 ? 73.128 32.584 15.806 1.00 48.12 26 GLY G CA 1
ATOM 2647 C C . GLY C 3 29 ? 73.652 33.719 14.962 1.00 43.74 26 GLY G C 1
ATOM 2648 O O . GLY C 3 29 ? 74.531 34.516 15.344 1.00 49.55 26 GLY G O 1
ATOM 2649 N N . THR C 3 30 ? 73.042 33.816 13.788 1.00 51.58 27 THR G N 1
ATOM 2650 C CA . THR C 3 30 ? 73.481 34.802 12.817 1.00 47.84 27 THR G CA 1
ATOM 2651 C C . THR C 3 30 ? 72.261 35.408 12.140 1.00 42.96 27 THR G C 1
ATOM 2652 O O . THR C 3 30 ? 71.115 34.933 12.274 1.00 42.56 27 THR G O 1
ATOM 2656 N N . GLY C 3 31 ? 72.556 36.403 11.320 1.00 36.55 28 GLY G N 1
ATOM 2657 C CA . GLY C 3 31 ? 71.541 37.012 10.510 1.00 43.77 28 GLY G CA 1
ATOM 2658 C C . GLY C 3 31 ? 70.912 38.210 11.158 1.00 37.52 28 GLY G C 1
ATOM 2659 O O . GLY C 3 31 ? 69.953 38.747 10.600 1.00 34.13 28 GLY G O 1
ATOM 2660 N N . PHE C 3 32 ? 71.417 38.652 12.325 1.00 35.15 29 PHE G N 1
ATOM 2661 C CA . PHE C 3 32 ? 70.818 39.813 12.976 1.00 36.47 29 PHE G CA 1
ATOM 2662 C C . PHE C 3 32 ? 71.908 40.800 13.328 1.00 31.45 29 PHE G C 1
ATOM 2663 O O . PHE C 3 32 ? 73.074 40.428 13.454 1.00 37.22 29 PHE G O 1
ATOM 2671 N N . THR C 3 33 ? 71.519 42.060 13.522 1.00 31.56 30 THR G N 1
ATOM 2672 C CA . THR C 3 33 ? 72.421 43.135 13.867 1.00 32.08 30 THR G CA 1
ATOM 2673 C C . THR C 3 33 ? 72.091 43.576 15.287 1.00 30.74 30 THR G C 1
ATOM 2674 O O . THR C 3 33 ? 70.912 43.783 15.615 1.00 29.73 30 THR G O 1
ATOM 2678 N N . ILE C 3 34 ? 73.108 43.756 16.107 1.00 27.54 31 ILE G N 1
ATOM 2679 C CA . ILE C 3 34 ? 72.870 44.024 17.554 1.00 28.65 31 ILE G CA 1
ATOM 2680 C C . ILE C 3 34 ? 72.876 45.526 17.796 1.00 30.49 31 ILE G C 1
ATOM 2681 O O . ILE C 3 34 ? 73.818 46.217 17.397 1.00 32.45 31 ILE G O 1
ATOM 2686 N N . ASN C 3 35 ? 71.817 46.046 18.421 1.00 27.04 32 ASN G N 1
ATOM 2687 C CA . ASN C 3 35 ? 71.828 47.439 18.888 1.00 28.60 32 ASN G CA 1
ATOM 2688 C C . ASN C 3 35 ? 72.297 47.597 20.313 1.00 32.66 32 ASN G C 1
ATOM 2689 O O . ASN C 3 35 ? 72.954 48.601 20.641 1.00 30.50 32 ASN G O 1
ATOM 2694 N N . ALA C 3 36 ? 71.940 46.652 21.176 1.00 30.05 33 ALA G N 1
ATOM 2695 C CA . ALA C 3 36 ? 72.407 46.742 22.573 1.00 29.93 33 ALA G CA 1
ATOM 2696 C C . ALA C 3 36 ? 72.461 45.357 23.197 1.00 31.81 33 ALA G C 1
ATOM 2697 O O . ALA C 3 36 ? 71.626 44.517 22.886 1.00 33.01 33 ALA G O 1
ATOM 2699 N N . MET C 3 37 ? 73.370 45.151 24.183 1.00 32.81 34 MET G N 1
ATOM 2700 C CA . MET C 3 37 ? 73.370 43.941 25.019 1.00 31.80 34 MET G CA 1
ATOM 2701 C C . MET C 3 37 ? 73.656 44.374 26.445 1.00 33.03 34 MET G C 1
ATOM 2702 O O . MET C 3 37 ? 74.665 45.046 26.692 1.00 34.86 34 MET G O 1
ATOM 2707 N N . GLY C 3 38 ? 72.808 43.979 27.374 1.00 31.93 35 GLY G N 1
ATOM 2708 C CA . GLY C 3 38 ? 73.094 44.431 28.730 1.00 32.72 35 GLY G CA 1
ATOM 2709 C C . GLY C 3 38 ? 72.303 43.628 29.728 1.00 35.24 35 GLY G C 1
ATOM 2710 O O . GLY C 3 38 ? 71.775 42.552 29.416 1.00 33.91 35 GLY G O 1
ATOM 2711 N N . TRP C 3 39 ? 72.287 44.131 30.970 1.00 32.42 36 TRP G N 1
ATOM 2712 C CA . TRP C 3 39 ? 71.621 43.460 32.072 1.00 35.00 36 TRP G CA 1
ATOM 2713 C C . TRP C 3 39 ? 70.650 44.439 32.726 1.00 35.47 36 TRP G C 1
ATOM 2714 O O . TRP C 3 39 ? 71.006 45.596 32.968 1.00 34.07 36 TRP G O 1
ATOM 2725 N N . ASP C 3 40 ? 69.437 43.975 33.035 1.00 36.18 37 ASP G N 1
ATOM 2726 C CA . ASP C 3 40 ? 68.557 44.718 33.931 1.00 38.63 37 ASP G CA 1
ATOM 2727 C C . ASP C 3 40 ? 68.332 43.837 35.141 1.00 36.98 37 ASP G C 1
ATOM 2728 O O . ASP C 3 40 ? 68.687 42.664 35.137 1.00 39.19 37 ASP G O 1
ATOM 2733 N N . ARG C 3 41 ? 67.660 44.374 36.159 1.00 35.79 38 ARG G N 1
ATOM 2734 C CA . ARG C 3 41 ? 67.334 43.515 37.274 1.00 36.17 38 ARG G CA 1
ATOM 2735 C C . ARG C 3 41 ? 65.979 43.914 37.819 1.00 37.50 38 ARG G C 1
ATOM 2736 O O . ARG C 3 41 ? 65.503 45.020 37.567 1.00 43.17 38 ARG G O 1
ATOM 2744 N N . GLN C 3 42 ? 65.344 42.985 38.523 1.00 42.64 39 GLN G N 1
ATOM 2745 C CA . GLN C 3 42 ? 64.077 43.305 39.161 1.00 48.89 39 GLN G CA 1
ATOM 2746 C C . GLN C 3 42 ? 64.014 42.616 40.518 1.00 45.91 39 GLN G C 1
ATOM 2747 O O . GLN C 3 42 ? 64.129 41.380 40.623 1.00 43.40 39 GLN G O 1
ATOM 2753 N N . ALA C 3 43 ? 63.874 43.433 41.553 1.00 52.84 40 ALA G N 1
ATOM 2754 C CA . ALA C 3 43 ? 63.771 42.971 42.932 1.00 59.85 40 ALA G CA 1
ATOM 2755 C C . ALA C 3 43 ? 62.315 42.638 43.253 1.00 65.66 40 ALA G C 1
ATOM 2756 O O . ALA C 3 43 ? 61.402 43.138 42.592 1.00 57.49 40 ALA G O 1
ATOM 2758 N N . PRO C 3 44 ? 62.063 41.804 44.281 1.00 78.02 41 PRO G N 1
ATOM 2759 C CA . PRO C 3 44 ? 60.712 41.203 44.431 1.00 77.36 41 PRO G CA 1
ATOM 2760 C C . PRO C 3 44 ? 59.546 42.189 44.359 1.00 78.57 41 PRO G C 1
ATOM 2761 O O . PRO C 3 44 ? 58.557 41.923 43.650 1.00 75.85 41 PRO G O 1
ATOM 2765 N N . GLY C 3 45 ? 59.641 43.338 45.020 1.00 67.21 42 GLY G N 1
ATOM 2766 C CA . GLY C 3 45 ? 58.546 44.280 44.877 1.00 68.30 42 GLY G CA 1
ATOM 2767 C C . GLY C 3 45 ? 58.626 45.170 43.653 1.00 80.52 42 GLY G C 1
ATOM 2768 O O . GLY C 3 45 ? 57.617 45.397 42.969 1.00 80.92 42 GLY G O 1
ATOM 2769 N N . LYS C 3 46 ? 59.840 45.629 43.337 1.00 70.82 43 LYS G N 1
ATOM 2770 C CA . LYS C 3 46 ? 60.050 46.860 42.595 1.00 67.85 43 LYS G CA 1
ATOM 2771 C C . LYS C 3 46 ? 59.986 46.632 41.081 1.00 63.41 43 LYS G C 1
ATOM 2772 O O . LYS C 3 46 ? 59.908 45.503 40.584 1.00 59.37 43 LYS G O 1
ATOM 2778 N N . GLN C 3 47 ? 60.015 47.729 40.332 1.00 62.21 44 GLN G N 1
ATOM 2779 C CA . GLN C 3 47 ? 60.001 47.548 38.883 1.00 70.78 44 GLN G CA 1
ATOM 2780 C C . GLN C 3 47 ? 61.397 47.211 38.343 1.00 56.63 44 GLN G C 1
ATOM 2781 O O . GLN C 3 47 ? 62.413 47.316 39.042 1.00 52.78 44 GLN G O 1
ATOM 2787 N N . ARG C 3 48 ? 61.416 46.795 37.078 1.00 50.82 45 ARG G N 1
ATOM 2788 C CA . ARG C 3 48 ? 62.665 46.509 36.379 1.00 52.91 45 ARG G CA 1
ATOM 2789 C C . ARG C 3 48 ? 63.504 47.764 36.192 1.00 52.56 45 ARG G C 1
ATOM 2790 O O . ARG C 3 48 ? 62.992 48.813 35.811 1.00 55.08 45 ARG G O 1
ATOM 2798 N N . GLU C 3 49 ? 64.820 47.640 36.405 1.00 43.91 46 GLU G N 1
ATOM 2799 C CA . GLU C 3 49 ? 65.706 48.772 36.238 1.00 39.43 46 GLU G CA 1
ATOM 2800 C C . GLU C 3 49 ? 66.952 48.333 35.481 1.00 39.84 46 GLU G C 1
ATOM 2801 O O . GLU C 3 49 ? 67.321 47.159 35.492 1.00 35.59 46 GLU G O 1
ATOM 2807 N N . LEU C 3 50 ? 67.577 49.300 34.840 1.00 38.29 47 LEU G N 1
ATOM 2808 C CA . LEU C 3 50 ? 68.869 49.085 34.205 1.00 40.82 47 LEU G CA 1
ATOM 2809 C C . LEU C 3 50 ? 69.890 48.683 35.242 1.00 38.28 47 LEU G C 1
ATOM 2810 O O . LEU C 3 50 ? 69.911 49.223 36.361 1.00 34.25 47 LEU G O 1
ATOM 2815 N N . VAL C 3 51 ? 70.778 47.753 34.886 1.00 34.05 48 VAL G N 1
ATOM 2816 C CA . VAL C 3 51 ? 72.055 47.600 35.603 1.00 36.46 48 VAL G CA 1
ATOM 2817 C C . VAL C 3 51 ? 73.177 48.185 34.765 1.00 36.24 48 VAL G C 1
ATOM 2818 O O . VAL C 3 51 ? 73.806 49.174 35.155 1.00 37.82 48 VAL G O 1
ATOM 2822 N N . ALA C 3 52 ? 73.357 47.672 33.542 1.00 33.26 49 ALA G N 1
ATOM 2823 C CA . ALA C 3 52 ? 74.413 48.149 32.661 1.00 33.46 49 ALA G CA 1
ATOM 2824 C C . ALA C 3 52 ? 74.109 47.648 31.267 1.00 32.58 49 ALA G C 1
ATOM 2825 O O . ALA C 3 52 ? 73.611 46.522 31.108 1.00 34.05 49 ALA G O 1
ATOM 2827 N N . THR C 3 53 ? 74.487 48.445 30.264 1.00 32.47 50 THR G N 1
ATOM 2828 C CA . THR C 3 53 ? 74.336 47.929 28.905 1.00 33.36 50 THR G CA 1
ATOM 2829 C C . THR C 3 53 ? 75.398 48.525 27.983 1.00 34.50 50 THR G C 1
ATOM 2830 O O . THR C 3 53 ? 75.966 49.594 28.245 1.00 33.47 50 THR G O 1
ATOM 2834 N N . ILE C 3 54 ? 75.683 47.787 26.905 1.00 31.57 51 ILE G N 1
ATOM 2835 C CA . ILE C 3 54 ? 76.645 48.199 25.890 1.00 30.13 51 ILE G CA 1
ATOM 2836 C C . ILE C 3 54 ? 75.877 48.348 24.601 1.00 31.92 51 ILE G C 1
ATOM 2837 O O . ILE C 3 54 ? 75.210 47.397 24.171 1.00 30.57 51 ILE G O 1
ATOM 2842 N N . THR C 3 55 ? 75.963 49.530 23.983 1.00 29.21 52 THR G N 1
ATOM 2843 C CA . THR C 3 55 ? 75.251 49.737 22.721 1.00 30.51 52 THR G CA 1
ATOM 2844 C C . THR C 3 55 ? 76.261 49.815 21.571 1.00 30.75 52 THR G C 1
ATOM 2845 O O . THR C 3 55 ? 77.470 49.910 21.780 1.00 30.91 52 THR G O 1
ATOM 2849 N N . ARG C 3 56 ? 75.725 49.865 20.350 1.00 30.02 53 ARG G N 1
ATOM 2850 C CA . ARG C 3 56 ? 76.553 49.894 19.140 1.00 37.82 53 ARG G CA 1
ATOM 2851 C C . ARG C 3 56 ? 77.595 50.974 19.217 1.00 38.08 53 ARG G C 1
ATOM 2852 O O . ARG C 3 56 ? 77.335 52.072 19.700 1.00 35.27 53 ARG G O 1
ATOM 2860 N N . GLY C 3 57 ? 78.798 50.654 18.764 1.00 35.89 54 GLY G N 1
ATOM 2861 C CA . GLY C 3 57 ? 79.871 51.603 18.948 1.00 38.47 54 GLY G CA 1
ATOM 2862 C C . GLY C 3 57 ? 80.615 51.423 20.253 1.00 41.17 54 GLY G C 1
ATOM 2863 O O . GLY C 3 57 ? 81.422 52.283 20.598 1.00 37.19 54 GLY G O 1
ATOM 2864 N N . ASP C 3 58 ? 80.358 50.328 20.986 1.00 34.92 55 ASP G N 1
ATOM 2865 C CA . ASP C 3 58 ? 81.019 50.068 22.283 1.00 37.59 55 ASP G CA 1
ATOM 2866 C C . ASP C 3 58 ? 80.794 51.196 23.307 1.00 40.02 55 ASP G C 1
ATOM 2867 O O . ASP C 3 58 ? 81.686 51.590 24.057 1.00 46.00 55 ASP G O 1
ATOM 2872 N N . ARG C 3 59 ? 79.576 51.698 23.396 1.00 33.89 56 ARG G N 1
ATOM 2873 C CA . ARG C 3 59 ? 79.255 52.737 24.363 1.00 34.63 56 ARG G CA 1
ATOM 2874 C C . ARG C 3 59 ? 78.676 52.052 25.593 1.00 35.30 56 ARG G C 1
ATOM 2875 O O . ARG C 3 59 ? 77.750 51.261 25.481 1.00 33.58 56 ARG G O 1
ATOM 2883 N N . ILE C 3 60 ? 79.239 52.317 26.750 1.00 32.77 57 ILE G N 1
ATOM 2884 C CA . ILE C 3 60 ? 78.838 51.623 27.976 1.00 34.76 57 ILE G CA 1
ATOM 2885 C C . ILE C 3 60 ? 77.997 52.569 28.817 1.00 40.69 57 ILE G C 1
ATOM 2886 O O . ILE C 3 60 ? 78.349 53.743 28.967 1.00 38.18 57 ILE G O 1
ATOM 2891 N N . HIS C 3 61 ? 76.854 52.088 29.298 1.00 32.01 58 HIS G N 1
ATOM 2892 C CA . HIS C 3 61 ? 75.966 52.886 30.137 1.00 39.09 58 HIS G CA 1
ATOM 2893 C C . HIS C 3 61 ? 75.699 52.115 31.423 1.00 40.76 58 HIS G C 1
ATOM 2894 O O . HIS C 3 61 ? 75.339 50.935 31.361 1.00 35.88 58 HIS G O 1
ATOM 2901 N N . TYR C 3 62 ? 75.862 52.773 32.601 1.00 39.02 59 TYR G N 1
ATOM 2902 C CA . TYR C 3 62 ? 75.607 52.172 33.904 1.00 41.75 59 TYR G CA 1
ATOM 2903 C C . TYR C 3 62 ? 74.453 52.886 34.610 1.00 43.41 59 TYR G C 1
ATOM 2904 O O . TYR C 3 62 ? 74.277 54.091 34.465 1.00 47.52 59 TYR G O 1
ATOM 2913 N N . ALA C 3 63 ? 73.679 52.120 35.366 1.00 47.08 60 ALA G N 1
ATOM 2914 C CA . ALA C 3 63 ? 72.793 52.686 36.383 1.00 53.98 60 ALA G CA 1
ATOM 2915 C C . ALA C 3 63 ? 73.601 53.235 37.569 1.00 49.87 60 ALA G C 1
ATOM 2916 O O . ALA C 3 63 ? 74.667 52.726 37.906 1.00 46.19 60 ALA G O 1
ATOM 2918 N N . ASP C 3 64 ? 73.067 54.271 38.236 1.00 60.38 61 ASP G N 1
ATOM 2919 C CA . ASP C 3 64 ? 73.844 54.909 39.315 1.00 58.71 61 ASP G CA 1
ATOM 2920 C C . ASP C 3 64 ? 74.114 53.958 40.476 1.00 54.54 61 ASP G C 1
ATOM 2921 O O . ASP C 3 64 ? 75.221 53.958 41.036 1.00 55.41 61 ASP G O 1
ATOM 2926 N N . SER C 3 65 ? 73.150 53.092 40.812 1.00 61.34 62 SER G N 1
ATOM 2927 C CA . SER C 3 65 ? 73.292 52.197 41.972 1.00 66.40 62 SER G CA 1
ATOM 2928 C C . SER C 3 65 ? 74.415 51.164 41.843 1.00 62.99 62 SER G C 1
ATOM 2929 O O . SER C 3 65 ? 74.748 50.501 42.839 1.00 58.32 62 SER G O 1
ATOM 2932 N N . VAL C 3 66 ? 75.005 51.001 40.659 1.00 47.48 63 VAL G N 1
ATOM 2933 C CA . VAL C 3 66 ? 76.068 50.025 40.454 1.00 52.69 63 VAL G CA 1
ATOM 2934 C C . VAL C 3 66 ? 77.362 50.631 39.922 1.00 59.53 63 VAL G C 1
ATOM 2935 O O . VAL C 3 66 ? 78.388 49.921 39.882 1.00 52.48 63 VAL G O 1
ATOM 2939 N N . LYS C 3 67 ? 77.373 51.911 39.548 1.00 57.21 64 LYS G N 1
ATOM 2940 C CA . LYS C 3 67 ? 78.577 52.499 38.969 1.00 56.21 64 LYS G CA 1
ATOM 2941 C C . LYS C 3 67 ? 79.692 52.425 40.006 1.00 64.15 64 LYS G C 1
ATOM 2942 O O . LYS C 3 67 ? 79.473 52.721 41.183 1.00 67.20 64 LYS G O 1
ATOM 2948 N N . GLY C 3 68 ? 80.850 51.891 39.611 1.00 58.46 65 GLY G N 1
ATOM 2949 C CA . GLY C 3 68 ? 81.947 51.702 40.528 1.00 57.13 65 GLY G CA 1
ATOM 2950 C C . GLY C 3 68 ? 82.026 50.331 41.170 1.00 57.15 65 GLY G C 1
ATOM 2951 O O . GLY C 3 68 ? 83.114 49.910 41.545 1.00 60.07 65 GLY G O 1
ATOM 2952 N N . ARG C 3 69 ? 80.907 49.634 41.338 1.00 59.50 66 ARG G N 1
ATOM 2953 C CA . ARG C 3 69 ? 80.930 48.259 41.852 1.00 54.24 66 ARG G CA 1
ATOM 2954 C C . ARG C 3 69 ? 80.736 47.194 40.797 1.00 52.76 66 ARG G C 1
ATOM 2955 O O . ARG C 3 69 ? 81.239 46.078 40.974 1.00 47.15 66 ARG G O 1
ATOM 2963 N N . PHE C 3 70 ? 79.980 47.484 39.742 1.00 40.40 67 PHE G N 1
ATOM 2964 C CA . PHE C 3 70 ? 79.791 46.511 38.670 1.00 43.44 67 PHE G CA 1
ATOM 2965 C C . PHE C 3 70 ? 80.504 46.978 37.410 1.00 44.37 67 PHE G C 1
ATOM 2966 O O . PHE C 3 70 ? 80.608 48.170 37.135 1.00 48.63 67 PHE G O 1
ATOM 2974 N N . ALA C 3 71 ? 80.987 46.028 36.640 1.00 41.58 68 ALA G N 1
ATOM 2975 C CA . ALA C 3 71 ? 81.638 46.319 35.378 1.00 41.19 68 ALA G CA 1
ATOM 2976 C C . ALA C 3 71 ? 81.007 45.420 34.328 1.00 38.19 68 ALA G C 1
ATOM 2977 O O . ALA C 3 71 ? 80.959 44.200 34.532 1.00 40.24 68 ALA G O 1
ATOM 2979 N N . ILE C 3 72 ? 80.559 45.996 33.205 1.00 40.35 69 ILE G N 1
ATOM 2980 C CA . ILE C 3 72 ? 80.119 45.192 32.070 1.00 33.30 69 ILE G CA 1
ATOM 2981 C C . ILE C 3 72 ? 81.192 45.262 30.981 1.00 37.14 69 ILE G C 1
ATOM 2982 O O . ILE C 3 72 ? 81.854 46.286 30.806 1.00 37.87 69 ILE G O 1
ATOM 2987 N N . SER C 3 73 ? 81.359 44.165 30.248 1.00 39.18 70 SER G N 1
ATOM 2988 C CA . SER C 3 73 ? 82.332 44.106 29.165 1.00 39.90 70 SER G CA 1
ATOM 2989 C C . SER C 3 73 ? 81.834 43.146 28.109 1.00 37.63 70 SER G C 1
ATOM 2990 O O . SER C 3 73 ? 81.011 42.266 28.365 1.00 37.96 70 SER G O 1
ATOM 2993 N N . ARG C 3 74 ? 82.366 43.323 26.914 1.00 35.63 71 ARG G N 1
ATOM 2994 C CA . ARG C 3 74 ? 81.971 42.553 25.756 1.00 34.03 71 ARG G CA 1
ATOM 2995 C C . ARG C 3 74 ? 83.074 41.543 25.433 1.00 38.79 71 ARG G C 1
ATOM 2996 O O . ARG C 3 74 ? 84.261 41.900 25.332 1.00 36.92 71 ARG G O 1
ATOM 3004 N N . ASP C 3 75 ? 82.687 40.310 25.189 1.00 32.34 72 ASP G N 1
ATOM 3005 C CA . ASP C 3 75 ? 83.656 39.346 24.728 1.00 33.32 72 ASP G CA 1
ATOM 3006 C C . ASP C 3 75 ? 84.193 39.745 23.355 1.00 38.19 72 ASP G C 1
ATOM 3007 O O . ASP C 3 75 ? 83.439 40.164 22.481 1.00 34.13 72 ASP G O 1
ATOM 3012 N N . LYS C 3 76 ? 85.485 39.539 23.160 1.00 37.74 73 LYS G N 1
ATOM 3013 C CA . LYS C 3 76 ? 86.189 40.029 21.978 1.00 41.28 73 LYS G CA 1
ATOM 3014 C C . LYS C 3 76 ? 86.136 39.037 20.831 1.00 38.07 73 LYS G C 1
ATOM 3015 O O . LYS C 3 76 ? 86.731 39.287 19.769 1.00 39.25 73 LYS G O 1
ATOM 3021 N N . ASP C 3 77 ? 85.453 37.892 21.007 1.00 37.71 74 ASP G N 1
ATOM 3022 C CA . ASP C 3 77 ? 85.475 36.889 19.975 1.00 36.88 74 ASP G CA 1
ATOM 3023 C C . ASP C 3 77 ? 84.097 36.269 19.761 1.00 35.28 74 ASP G C 1
ATOM 3024 O O . ASP C 3 77 ? 83.986 35.336 18.970 1.00 37.37 74 ASP G O 1
ATOM 3029 N N . LYS C 3 78 ? 83.057 36.749 20.448 1.00 34.31 75 LYS G N 1
ATOM 3030 C CA . LYS C 3 78 ? 81.691 36.263 20.228 1.00 36.23 75 LYS G CA 1
ATOM 3031 C C . LYS C 3 78 ? 80.783 37.314 20.858 1.00 32.72 75 LYS G C 1
ATOM 3032 O O . LYS C 3 78 ? 81.240 38.182 21.616 1.00 38.82 75 LYS G O 1
ATOM 3038 N N . ASN C 3 79 ? 79.482 37.205 20.596 1.00 32.43 76 ASN G N 1
ATOM 3039 C CA . ASN C 3 79 ? 78.557 38.212 21.127 1.00 31.20 76 ASN G CA 1
ATOM 3040 C C . ASN C 3 79 ? 78.037 37.798 22.513 1.00 33.37 76 ASN G C 1
ATOM 3041 O O . ASN C 3 79 ? 76.913 37.344 22.669 1.00 34.81 76 ASN G O 1
ATOM 3046 N N . THR C 3 80 ? 78.908 37.923 23.474 1.00 35.82 77 THR G N 1
ATOM 3047 C CA . THR C 3 80 ? 78.622 37.654 24.895 1.00 33.64 77 THR G CA 1
ATOM 3048 C C . THR C 3 80 ? 79.007 38.881 25.685 1.00 36.65 77 THR G C 1
ATOM 3049 O O . THR C 3 80 ? 80.040 39.512 25.398 1.00 39.16 77 THR G O 1
ATOM 3053 N N . VAL C 3 81 ? 78.183 39.242 26.679 1.00 33.47 78 VAL G N 1
ATOM 3054 C CA . VAL C 3 81 ? 78.593 40.330 27.544 1.00 33.92 78 VAL G CA 1
ATOM 3055 C C . VAL C 3 81 ? 78.694 39.743 28.948 1.00 40.66 78 VAL G C 1
ATOM 3056 O O . VAL C 3 81 ? 77.998 38.773 29.275 1.00 37.70 78 VAL G O 1
ATOM 3060 N N . TYR C 3 82 ? 79.570 40.329 29.752 1.00 37.74 79 TYR G N 1
ATOM 3061 C CA . TYR C 3 82 ? 79.849 39.860 31.111 1.00 35.64 79 TYR G CA 1
ATOM 3062 C C . TYR C 3 82 ? 79.542 40.967 32.092 1.00 38.97 79 TYR G C 1
ATOM 3063 O O . TYR C 3 82 ? 79.885 42.124 31.861 1.00 42.36 79 TYR G O 1
ATOM 3072 N N . LEU C 3 83 ? 78.912 40.605 33.201 1.00 39.15 80 LEU G N 1
ATOM 3073 C CA . LEU C 3 83 ? 78.694 41.541 34.294 1.00 39.43 80 LEU G CA 1
ATOM 3074 C C . LEU C 3 83 ? 79.510 41.043 35.479 1.00 40.31 80 LEU G C 1
ATOM 3075 O O . LEU C 3 83 ? 79.181 40.000 36.067 1.00 38.54 80 LEU G O 1
ATOM 3080 N N . GLU C 3 84 ? 80.559 41.786 35.829 1.00 36.90 81 GLU G N 1
ATOM 3081 C CA . GLU C 3 84 ? 81.318 41.525 37.061 1.00 37.84 81 GLU G CA 1
ATOM 3082 C C . GLU C 3 84 ? 80.679 42.306 38.204 1.00 38.33 81 GLU G C 1
ATOM 3083 O O . GLU C 3 84 ? 80.644 43.536 38.174 1.00 41.47 81 GLU G O 1
ATOM 3089 N N . MET C 3 85 ? 80.152 41.604 39.207 1.00 37.35 82 MET G N 1
ATOM 3090 C CA . MET C 3 85 ? 79.525 42.276 40.337 1.00 41.74 82 MET G CA 1
ATOM 3091 C C . MET C 3 85 ? 80.407 42.110 41.556 1.00 41.55 82 MET G C 1
ATOM 3092 O O . MET C 3 85 ? 80.613 40.987 42.028 1.00 43.21 82 MET G O 1
ATOM 3097 N N . ASN C 3 86 ? 80.927 43.220 42.059 1.00 39.18 83 ASN G N 1
ATOM 3098 C CA . ASN C 3 86 ? 81.797 43.171 43.224 1.00 43.04 83 ASN G CA 1
ATOM 3099 C C . ASN C 3 86 ? 81.104 43.809 44.423 1.00 42.11 83 ASN G C 1
ATOM 3100 O O . ASN C 3 86 ? 80.192 44.632 44.262 1.00 48.99 83 ASN G O 1
ATOM 3105 N N . ASN C 3 87 ? 81.619 43.471 45.597 1.00 49.78 84 ASN G N 1
ATOM 3106 C CA . ASN C 3 87 ? 81.241 44.116 46.861 1.00 60.45 84 ASN G CA 1
ATOM 3107 C C . ASN C 3 87 ? 79.719 44.111 47.008 1.00 53.78 84 ASN G C 1
ATOM 3108 O O . ASN C 3 87 ? 79.059 45.155 47.044 1.00 52.35 84 ASN G O 1
ATOM 3113 N N . LEU C 3 88 ? 79.170 42.903 46.921 1.00 46.67 85 LEU G N 1
ATOM 3114 C CA . LEU C 3 88 ? 77.737 42.753 46.761 1.00 42.36 85 LEU G CA 1
ATOM 3115 C C . LEU C 3 88 ? 77.108 42.954 48.145 1.00 39.34 85 LEU G C 1
ATOM 3116 O O . LEU C 3 88 ? 77.720 42.724 49.159 1.00 42.96 85 LEU G O 1
ATOM 3121 N N . LYS C 3 89 ? 75.882 43.405 48.151 1.00 45.83 86 LYS G N 1
ATOM 3122 C CA . LYS C 3 89 ? 75.227 43.686 49.410 1.00 50.56 86 LYS G CA 1
ATOM 3123 C C . LYS C 3 89 ? 73.808 43.155 49.310 1.00 43.79 86 LYS G C 1
ATOM 3124 O O . LYS C 3 89 ? 73.316 42.883 48.200 1.00 42.17 86 LYS G O 1
ATOM 3130 N N . PRO C 3 90 ? 73.177 42.877 50.456 1.00 43.28 87 PRO G N 1
ATOM 3131 C CA . PRO C 3 90 ? 71.801 42.379 50.420 1.00 43.68 87 PRO G CA 1
ATOM 3132 C C . PRO C 3 90 ? 70.910 43.123 49.465 1.00 45.58 87 PRO G C 1
ATOM 3133 O O . PRO C 3 90 ? 70.135 42.474 48.741 1.00 45.96 87 PRO G O 1
ATOM 3137 N N . GLU C 3 91 ? 71.049 44.450 49.325 1.00 42.25 88 GLU G N 1
ATOM 3138 C CA . GLU C 3 91 ? 70.064 45.043 48.435 1.00 44.75 88 GLU G CA 1
ATOM 3139 C C . GLU C 3 91 ? 70.305 44.681 46.985 1.00 49.80 88 GLU G C 1
ATOM 3140 O O . GLU C 3 91 ? 69.496 45.070 46.129 1.00 41.65 88 GLU G O 1
ATOM 3146 N N . ASP C 3 92 ? 71.412 44.022 46.666 1.00 44.59 89 ASP G N 1
ATOM 3147 C CA . ASP C 3 92 ? 71.600 43.636 45.260 1.00 43.12 89 ASP G CA 1
ATOM 3148 C C . ASP C 3 92 ? 70.861 42.352 44.902 1.00 41.55 89 ASP G C 1
ATOM 3149 O O . ASP C 3 92 ? 70.883 41.934 43.740 1.00 43.28 89 ASP G O 1
ATOM 3154 N N . THR C 3 93 ? 70.242 41.716 45.878 1.00 41.80 90 THR G N 1
ATOM 3155 C CA . THR C 3 93 ? 69.479 40.506 45.635 1.00 39.79 90 THR G CA 1
ATOM 3156 C C . THR C 3 93 ? 68.349 40.836 44.678 1.00 37.49 90 THR G C 1
ATOM 3157 O O . THR C 3 93 ? 67.608 41.784 44.902 1.00 41.13 90 THR G O 1
ATOM 3161 N N . ALA C 3 94 ? 68.251 40.100 43.564 1.00 37.69 91 ALA G N 1
ATOM 3162 C CA . ALA C 3 94 ? 67.221 40.384 42.560 1.00 40.18 91 ALA G CA 1
ATOM 3163 C C . ALA C 3 94 ? 67.250 39.266 41.525 1.00 37.00 91 ALA G C 1
ATOM 3164 O O . ALA C 3 94 ? 68.178 38.458 41.494 1.00 40.94 91 ALA G O 1
ATOM 3166 N N . VAL C 3 95 ? 66.263 39.274 40.611 1.00 43.78 92 VAL G N 1
ATOM 3167 C CA . VAL C 3 95 ? 66.386 38.492 39.367 1.00 42.35 92 VAL G CA 1
ATOM 3168 C C . VAL C 3 95 ? 67.076 39.375 38.336 1.00 34.33 92 VAL G C 1
ATOM 3169 O O . VAL C 3 95 ? 66.617 40.493 38.079 1.00 42.32 92 VAL G O 1
ATOM 3173 N N . TYR C 3 96 ? 68.197 38.902 37.762 1.00 33.90 93 TYR G N 1
ATOM 3174 C CA . TYR C 3 96 ? 68.940 39.670 36.776 1.00 34.41 93 TYR G CA 1
ATOM 3175 C C . TYR C 3 96 ? 68.577 39.139 35.394 1.00 36.09 93 TYR G C 1
ATOM 3176 O O . TYR C 3 96 ? 68.598 37.917 35.190 1.00 41.36 93 TYR G O 1
ATOM 3185 N N . TYR C 3 97 ? 68.279 40.050 34.459 1.00 35.57 94 TYR G N 1
ATOM 3186 C CA . TYR C 3 97 ? 67.796 39.664 33.113 1.00 42.36 94 TYR G CA 1
ATOM 3187 C C . TYR C 3 97 ? 68.767 40.131 32.033 1.00 35.99 94 TYR G C 1
ATOM 3188 O O . TYR C 3 97 ? 69.064 41.319 31.954 1.00 36.54 94 TYR G O 1
ATOM 3197 N N . CYS C 3 98 ? 69.211 39.214 31.181 1.00 34.41 95 CYS G N 1
ATOM 3198 C CA . CYS C 3 98 ? 69.900 39.631 29.954 1.00 34.77 95 CYS G CA 1
ATOM 3199 C C . CYS C 3 98 ? 68.905 40.387 29.070 1.00 40.25 95 CYS G C 1
ATOM 3200 O O . CYS C 3 98 ? 67.726 40.046 29.028 1.00 37.96 95 CYS G O 1
ATOM 3203 N N . ASP C 3 99 ? 69.367 41.461 28.427 1.00 33.33 96 ASP G N 1
ATOM 3204 C CA . ASP C 3 99 ? 68.486 42.394 27.719 1.00 33.01 96 ASP G CA 1
ATOM 3205 C C . ASP C 3 99 ? 69.174 42.713 26.387 1.00 33.60 96 ASP G C 1
ATOM 3206 O O . ASP C 3 99 ? 70.204 43.399 26.367 1.00 33.48 96 ASP G O 1
ATOM 3211 N N . VAL C 3 100 ? 68.681 42.153 25.287 1.00 34.33 97 VAL G N 1
ATOM 3212 C CA . VAL C 3 100 ? 69.320 42.362 23.979 1.00 32.79 97 VAL G CA 1
ATOM 3213 C C . VAL C 3 100 ? 68.328 43.022 23.032 1.00 31.63 97 VAL G C 1
ATOM 3214 O O . VAL C 3 100 ? 67.176 42.575 22.930 1.00 34.72 97 VAL G O 1
ATOM 3218 N N . ALA C 3 101 ? 68.769 44.074 22.339 1.00 33.12 98 ALA G N 1
ATOM 3219 C CA . ALA C 3 101 ? 67.975 44.676 21.276 1.00 31.03 98 ALA G CA 1
ATOM 3220 C C . ALA C 3 101 ? 68.709 44.355 19.969 1.00 31.70 98 ALA G C 1
ATOM 3221 O O . ALA C 3 101 ? 69.926 44.561 19.870 1.00 32.78 98 ALA G O 1
ATOM 3223 N N . ALA C 3 102 ? 67.999 43.815 19.014 1.00 32.72 99 ALA G N 1
ATOM 3224 C CA . ALA C 3 102 ? 68.650 43.439 17.757 1.00 31.54 99 ALA G CA 1
ATOM 3225 C C . ALA C 3 102 ? 67.571 43.359 16.704 1.00 31.88 99 ALA G C 1
ATOM 3226 O O . ALA C 3 102 ? 66.382 43.340 17.027 1.00 33.29 99 ALA G O 1
ATOM 3228 N N . PHE C 3 103 ? 67.991 43.339 15.432 1.00 29.77 100 PHE G N 1
ATOM 3229 C CA . PHE C 3 103 ? 67.034 43.266 14.340 1.00 31.48 100 PHE G CA 1
ATOM 3230 C C . PHE C 3 103 ? 67.592 42.376 13.227 1.00 32.40 100 PHE G C 1
ATOM 3231 O O . PHE C 3 103 ? 68.802 42.239 13.060 1.00 31.47 100 PHE G O 1
ATOM 3239 N N . ASP C 3 104 ? 66.688 41.752 12.495 1.00 31.32 101 ASP G N 1
ATOM 3240 C CA . ASP C 3 104 ? 67.055 40.927 11.360 1.00 37.05 101 ASP G CA 1
ATOM 3241 C C . ASP C 3 104 ? 67.754 41.793 10.319 1.00 35.74 101 ASP G C 1
ATOM 3242 O O . ASP C 3 104 ? 67.226 42.821 9.917 1.00 32.93 101 ASP G O 1
ATOM 3247 N N . SER C 3 105 ? 68.942 41.372 9.874 1.00 35.10 102 SER G N 1
ATOM 3248 C CA . SER C 3 105 ? 69.764 42.246 9.039 1.00 36.11 102 SER G CA 1
ATOM 3249 C C . SER C 3 105 ? 69.225 42.369 7.618 1.00 40.01 102 SER G C 1
ATOM 3250 O O . SER C 3 105 ? 69.633 43.278 6.898 1.00 39.36 102 SER G O 1
ATOM 3253 N N . SER C 3 106 ? 68.336 41.491 7.222 1.00 37.72 103 SER G N 1
ATOM 3254 C CA . SER C 3 106 ? 67.748 41.537 5.883 1.00 40.39 103 SER G CA 1
ATOM 3255 C C . SER C 3 106 ? 66.403 42.237 5.852 1.00 43.63 103 SER G C 1
ATOM 3256 O O . SER C 3 106 ? 66.152 43.012 4.931 1.00 42.61 103 SER G O 1
ATOM 3259 N N . ASP C 3 107 ? 65.531 42.042 6.866 1.00 36.05 104 ASP G N 1
ATOM 3260 C CA . ASP C 3 107 ? 64.189 42.621 6.752 1.00 37.04 104 ASP G CA 1
ATOM 3261 C C . ASP C 3 107 ? 63.781 43.460 7.969 1.00 37.41 104 ASP G C 1
ATOM 3262 O O . ASP C 3 107 ? 62.630 43.894 8.032 1.00 35.65 104 ASP G O 1
ATOM 3267 N N . TYR C 3 108 ? 64.722 43.781 8.862 1.00 34.76 105 TYR G N 1
ATOM 3268 C CA . TYR C 3 108 ? 64.583 44.754 9.967 1.00 32.85 105 TYR G CA 1
ATOM 3269 C C . TYR C 3 108 ? 63.498 44.342 10.959 1.00 33.31 105 TYR G C 1
ATOM 3270 O O . TYR C 3 108 ? 63.065 45.165 11.771 1.00 34.77 105 TYR G O 1
ATOM 3279 N N . GLU C 3 109 ? 63.073 43.079 10.909 1.00 33.52 106 GLU G N 1
ATOM 3280 C CA . GLU C 3 109 ? 62.201 42.529 11.951 1.00 35.45 106 GLU G CA 1
ATOM 3281 C C . GLU C 3 109 ? 62.869 42.724 13.309 1.00 34.33 106 GLU G C 1
ATOM 3282 O O . GLU C 3 109 ? 64.048 42.419 13.462 1.00 32.84 106 GLU G O 1
ATOM 3288 N N . VAL C 3 110 ? 62.118 43.227 14.314 1.00 32.85 107 VAL G N 1
ATOM 3289 C CA . VAL C 3 110 ? 62.697 43.472 15.648 1.00 32.08 107 VAL G CA 1
ATOM 3290 C C . VAL C 3 110 ? 62.772 42.149 16.421 1.00 37.20 107 VAL G C 1
ATOM 3291 O O . VAL C 3 110 ? 61.762 41.439 16.578 1.00 37.51 107 VAL G O 1
ATOM 3295 N N . LEU C 3 111 ? 63.969 41.811 16.928 1.00 31.98 108 LEU G N 1
ATOM 3296 C CA . LEU C 3 111 ? 64.228 40.501 17.519 1.00 34.15 108 LEU G CA 1
ATOM 3297 C C . LEU C 3 111 ? 64.549 40.615 19.012 1.00 37.49 108 LEU G C 1
ATOM 3298 O O . LEU C 3 111 ? 65.051 39.659 19.583 1.00 41.07 108 LEU G O 1
ATOM 3303 N N . ASP C 3 112 ? 64.273 41.763 19.632 1.00 35.47 109 ASP G N 1
ATOM 3304 C CA . ASP C 3 112 ? 64.696 42.062 21.014 1.00 35.58 109 ASP G CA 1
ATOM 3305 C C . ASP C 3 112 ? 64.282 40.954 21.954 1.00 34.26 109 ASP G C 1
ATOM 3306 O O . ASP C 3 112 ? 63.237 40.307 21.767 1.00 36.17 109 ASP G O 1
ATOM 3311 N N . SER C 3 113 ? 65.097 40.722 22.992 1.00 37.04 110 SER G N 1
ATOM 3312 C CA . SER C 3 113 ? 64.699 39.666 23.895 1.00 39.95 110 SER G CA 1
ATOM 3313 C C . SER C 3 113 ? 65.176 39.985 25.309 1.00 41.18 110 SER G C 1
ATOM 3314 O O . SER C 3 113 ? 66.247 40.571 25.497 1.00 35.15 110 SER G O 1
ATOM 3317 N N . TRP C 3 114 ? 64.349 39.594 26.291 1.00 42.06 111 TRP G N 1
ATOM 3318 C CA . TRP C 3 114 ? 64.783 39.446 27.684 1.00 47.07 111 TRP G CA 1
ATOM 3319 C C . TRP C 3 114 ? 65.260 37.999 27.832 1.00 54.17 111 TRP G C 1
ATOM 3320 O O . TRP C 3 114 ? 64.660 37.077 27.258 1.00 55.28 111 TRP G O 1
ATOM 3331 N N . GLY C 3 115 ? 66.300 37.774 28.630 1.00 50.09 112 GLY G N 1
ATOM 3332 C CA . GLY C 3 115 ? 66.596 36.418 29.077 1.00 52.21 112 GLY G CA 1
ATOM 3333 C C . GLY C 3 115 ? 65.522 35.878 30.027 1.00 49.18 112 GLY G C 1
ATOM 3334 O O . GLY C 3 115 ? 64.549 36.552 30.380 1.00 47.09 112 GLY G O 1
ATOM 3335 N N . GLN C 3 116 ? 65.705 34.603 30.409 1.00 52.19 113 GLN G N 1
ATOM 3336 C CA . GLN C 3 116 ? 64.778 33.932 31.328 1.00 61.53 113 GLN G CA 1
ATOM 3337 C C . GLN C 3 116 ? 64.928 34.444 32.756 1.00 64.46 113 GLN G C 1
ATOM 3338 O O . GLN C 3 116 ? 64.044 34.200 33.592 1.00 59.83 113 GLN G O 1
ATOM 3340 N N . GLY C 3 117 ? 66.030 35.137 33.041 1.00 50.63 114 GLY G N 1
ATOM 3341 C CA . GLY C 3 117 ? 66.281 35.715 34.350 1.00 55.24 114 GLY G CA 1
ATOM 3342 C C . GLY C 3 117 ? 67.158 34.793 35.163 1.00 58.95 114 GLY G C 1
ATOM 3343 O O . GLY C 3 117 ? 66.979 33.574 35.088 1.00 53.89 114 GLY G O 1
ATOM 3344 N N . THR C 3 118 ? 68.119 35.334 35.924 1.00 45.16 115 THR G N 1
ATOM 3345 C CA . THR C 3 118 ? 68.881 34.495 36.834 1.00 47.85 115 THR G CA 1
ATOM 3346 C C . THR C 3 118 ? 68.878 35.120 38.233 1.00 42.71 115 THR G C 1
ATOM 3347 O O . THR C 3 118 ? 69.112 36.317 38.387 1.00 40.73 115 THR G O 1
ATOM 3351 N N . GLN C 3 119 ? 68.536 34.315 39.200 1.00 41.19 116 GLN G N 1
ATOM 3352 C CA . GLN C 3 119 ? 68.433 34.774 40.584 1.00 44.90 116 GLN G CA 1
ATOM 3353 C C . GLN C 3 119 ? 69.825 35.040 41.103 1.00 44.81 116 GLN G C 1
ATOM 3354 O O . GLN C 3 119 ? 70.721 34.204 40.940 1.00 42.57 116 GLN G O 1
ATOM 3360 N N . VAL C 3 120 ? 69.997 36.177 41.781 1.00 45.89 117 VAL G N 1
ATOM 3361 C CA . VAL C 3 120 ? 71.212 36.458 42.536 1.00 39.68 117 VAL G CA 1
ATOM 3362 C C . VAL C 3 120 ? 70.771 36.749 43.966 1.00 35.00 117 VAL G C 1
ATOM 3363 O O . VAL C 3 120 ? 69.897 37.599 44.166 1.00 40.62 117 VAL G O 1
ATOM 3367 N N . THR C 3 121 ? 71.305 36.012 44.935 1.00 38.04 118 THR G N 1
ATOM 3368 C CA . THR C 3 121 ? 70.933 36.177 46.340 1.00 42.11 118 THR G CA 1
ATOM 3369 C C . THR C 3 121 ? 72.169 36.449 47.166 1.00 40.94 118 THR G C 1
ATOM 3370 O O . THR C 3 121 ? 73.018 35.560 47.329 1.00 42.62 118 THR G O 1
ATOM 3374 N N . VAL C 3 122 ? 72.211 37.634 47.774 1.00 43.89 119 VAL G N 1
ATOM 3375 C CA . VAL C 3 122 ? 73.339 38.036 48.590 1.00 43.83 119 VAL G CA 1
ATOM 3376 C C . VAL C 3 122 ? 72.886 37.917 50.047 1.00 44.10 119 VAL G C 1
ATOM 3377 O O . VAL C 3 122 ? 72.005 38.668 50.471 1.00 46.39 119 VAL G O 1
ATOM 3381 N N . SER C 3 123 ? 73.389 36.919 50.772 1.00 49.50 120 SER G N 1
ATOM 3382 C CA . SER C 3 123 ? 73.013 36.729 52.162 1.00 56.08 120 SER G CA 1
ATOM 3383 C C . SER C 3 123 ? 74.105 35.937 52.876 1.00 57.73 120 SER G C 1
ATOM 3384 O O . SER C 3 123 ? 74.824 35.143 52.264 1.00 53.86 120 SER G O 1
ATOM 3387 N N . SER C 3 124 ? 74.208 36.136 54.189 1.00 66.88 121 SER G N 1
ATOM 3388 C CA . SER C 3 124 ? 75.257 35.444 54.957 1.00 71.66 121 SER G CA 1
ATOM 3389 C C . SER C 3 124 ? 75.318 33.894 54.807 1.00 74.79 121 SER G C 1
ATOM 3390 O O . SER C 3 124 ? 74.406 33.149 55.196 1.00 71.33 121 SER G O 1
#